Protein AF-A0A7D9IGY3-F1 (afdb_monomer_lite)

Structure (mmCIF, N/CA/C/O backbone):
data_AF-A0A7D9IGY3-F1
#
_entry.id   AF-A0A7D9IGY3-F1
#
loop_
_atom_site.group_PDB
_atom_site.id
_atom_site.type_symbol
_atom_site.label_atom_id
_atom_site.label_alt_id
_atom_site.label_comp_id
_atom_site.label_asym_id
_atom_site.label_entity_id
_atom_site.label_seq_id
_atom_site.pdbx_PDB_ins_code
_atom_site.Cartn_x
_atom_site.Cartn_y
_atom_site.Cartn_z
_atom_site.occupancy
_atom_site.B_iso_or_equiv
_atom_site.auth_seq_id
_atom_site.auth_comp_id
_atom_site.auth_asym_id
_atom_site.auth_atom_id
_atom_site.pdbx_PDB_model_num
ATOM 1 N N . MET A 1 1 ? 60.054 -8.858 -33.052 1.00 35.34 1 MET A N 1
ATOM 2 C CA . MET A 1 1 ? 58.708 -8.396 -33.448 1.00 35.34 1 MET A CA 1
ATOM 3 C C . MET A 1 1 ? 57.846 -9.621 -33.698 1.00 35.34 1 MET A C 1
ATOM 5 O O . MET A 1 1 ? 57.841 -10.139 -34.804 1.00 35.34 1 MET A O 1
ATOM 9 N N . ALA A 1 2 ? 57.212 -10.156 -32.654 1.00 35.28 2 ALA A N 1
ATOM 10 C CA . ALA A 1 2 ? 56.208 -11.199 -32.829 1.00 35.28 2 ALA A CA 1
ATOM 11 C C . ALA A 1 2 ? 54.921 -10.493 -33.264 1.00 35.28 2 ALA A C 1
ATOM 13 O O . ALA A 1 2 ? 54.341 -9.744 -32.480 1.00 35.28 2 ALA A O 1
ATOM 14 N N . SER A 1 3 ? 54.530 -10.643 -34.530 1.00 40.38 3 SER A N 1
ATOM 15 C CA . SER A 1 3 ? 53.222 -10.189 -34.991 1.00 40.38 3 SER A CA 1
ATOM 16 C C . SER A 1 3 ? 52.173 -11.010 -34.248 1.00 40.38 3 SER A C 1
ATOM 18 O O . SER A 1 3 ? 51.988 -12.190 -34.546 1.00 40.38 3 SER A O 1
ATOM 20 N N . GLY A 1 4 ? 51.536 -10.412 -33.243 1.00 40.91 4 GLY A N 1
ATOM 21 C CA . GLY A 1 4 ? 50.385 -10.997 -32.570 1.00 40.91 4 GLY A CA 1
ATOM 22 C C . GLY A 1 4 ? 49.247 -11.128 -33.572 1.00 40.91 4 GLY A C 1
ATOM 23 O O . GLY A 1 4 ? 48.485 -10.190 -33.784 1.00 40.91 4 GLY A O 1
ATOM 24 N N . SER A 1 5 ? 49.170 -12.275 -34.237 1.00 48.47 5 SER A N 1
ATOM 25 C CA . SER A 1 5 ? 48.021 -12.679 -35.032 1.00 48.47 5 SER A CA 1
ATOM 26 C C . SER A 1 5 ? 46.826 -12.775 -34.091 1.00 48.47 5 SER A C 1
ATOM 28 O O . SER A 1 5 ? 46.765 -13.672 -33.251 1.00 48.47 5 SER A O 1
ATOM 30 N N . ILE A 1 6 ? 45.909 -11.812 -34.201 1.00 48.91 6 ILE A N 1
ATOM 31 C CA . ILE A 1 6 ? 44.604 -11.844 -33.539 1.00 48.91 6 ILE A CA 1
ATOM 32 C C . ILE A 1 6 ? 43.964 -13.191 -33.899 1.00 48.91 6 ILE A C 1
ATOM 34 O O . ILE A 1 6 ? 43.683 -13.436 -35.071 1.00 48.91 6 ILE A O 1
ATOM 38 N N . GLN A 1 7 ? 43.778 -14.078 -32.916 1.00 50.56 7 GLN A N 1
ATOM 39 C CA . GLN A 1 7 ? 43.047 -15.331 -33.109 1.00 50.56 7 GLN A CA 1
ATOM 40 C C . GLN A 1 7 ? 41.574 -14.990 -33.358 1.00 50.56 7 GLN A C 1
ATOM 42 O O . GLN A 1 7 ? 40.802 -14.787 -32.423 1.00 50.56 7 GLN A O 1
ATOM 47 N N . TRP A 1 8 ? 41.187 -14.881 -34.627 1.00 58.38 8 TRP A N 1
ATOM 48 C CA . TRP A 1 8 ? 39.788 -14.742 -35.015 1.00 58.38 8 TRP A CA 1
ATOM 49 C C . TRP A 1 8 ? 39.094 -16.096 -34.874 1.00 58.38 8 TRP A C 1
ATOM 51 O O . TRP A 1 8 ? 39.519 -17.092 -35.459 1.00 58.38 8 TRP A O 1
ATOM 61 N N . ALA A 1 9 ? 38.037 -16.142 -34.065 1.00 68.12 9 ALA A N 1
ATOM 62 C CA . ALA A 1 9 ? 37.278 -17.364 -33.844 1.00 68.12 9 ALA A CA 1
ATOM 63 C C . ALA A 1 9 ? 36.414 -17.694 -35.077 1.00 68.12 9 ALA A C 1
ATOM 65 O O . ALA A 1 9 ? 35.831 -16.781 -35.669 1.00 68.12 9 ALA A O 1
ATOM 66 N N . PRO A 1 10 ? 36.289 -18.977 -35.464 1.00 74.31 10 PRO A N 1
ATOM 67 C CA . PRO A 1 10 ? 35.346 -19.375 -36.500 1.00 74.31 10 PRO A CA 1
ATOM 68 C C . PRO A 1 10 ? 33.904 -19.022 -36.087 1.00 74.31 10 PRO A C 1
ATOM 70 O O . PRO A 1 10 ? 33.601 -18.970 -34.886 1.00 74.31 10 PRO A O 1
ATOM 73 N N . PRO A 1 11 ? 32.989 -18.811 -37.053 1.00 81.06 11 PRO A N 1
ATOM 74 C CA . PRO A 1 11 ? 31.586 -18.567 -36.755 1.00 81.06 11 PRO A CA 1
ATOM 75 C C . PRO A 1 11 ? 30.994 -19.652 -35.856 1.00 81.06 11 PRO A C 1
ATOM 77 O O . PRO A 1 11 ? 31.288 -20.838 -36.012 1.00 81.06 11 PRO A O 1
ATOM 80 N N . LYS A 1 12 ? 30.133 -19.244 -34.916 1.00 84.44 12 LYS A N 1
ATOM 81 C CA . LYS A 1 12 ? 29.371 -20.199 -34.104 1.00 84.44 12 LYS A CA 1
ATOM 82 C C . LYS A 1 12 ? 28.497 -21.059 -35.032 1.00 84.44 12 LYS A C 1
ATOM 84 O O . LYS A 1 12 ? 27.890 -20.484 -35.936 1.00 84.44 12 LYS A O 1
ATOM 89 N N . PRO A 1 13 ? 28.395 -22.382 -34.806 1.00 88.62 13 PRO A N 1
ATOM 90 C CA . PRO A 1 13 ? 27.564 -23.261 -35.624 1.00 88.62 13 PRO A CA 1
ATOM 91 C C . PRO A 1 13 ? 26.116 -22.7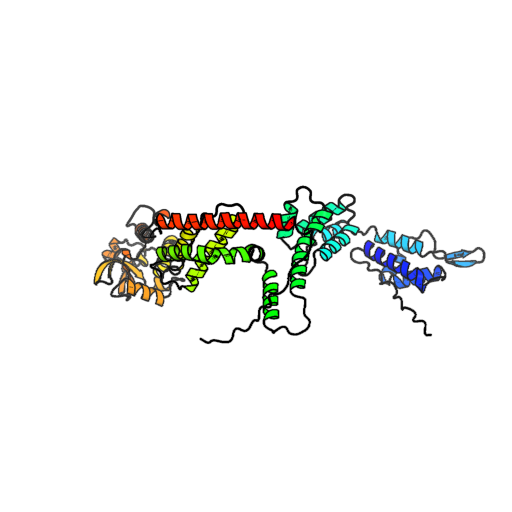77 -35.746 1.00 88.62 13 PRO A C 1
ATOM 93 O O . PRO A 1 13 ? 25.564 -22.186 -34.814 1.00 88.62 13 PRO A O 1
ATOM 96 N N . LEU A 1 14 ? 25.479 -23.058 -36.885 1.00 86.62 14 LEU A N 1
ATOM 97 C CA . LEU A 1 14 ? 24.093 -22.676 -37.125 1.00 86.62 14 LEU A CA 1
ATOM 98 C C . LEU A 1 14 ? 23.149 -23.480 -36.223 1.00 86.62 14 LEU A C 1
ATOM 100 O O . LEU A 1 14 ? 23.046 -24.704 -36.320 1.00 86.62 14 LEU A O 1
ATOM 104 N N . HIS A 1 15 ? 22.392 -22.770 -35.392 1.00 84.00 15 HIS A N 1
ATOM 105 C CA . HIS A 1 15 ? 21.318 -23.357 -34.601 1.00 84.00 15 HIS A CA 1
ATOM 106 C C . HIS A 1 15 ? 20.025 -23.443 -35.426 1.00 84.00 15 HIS A C 1
ATOM 108 O O . HIS A 1 15 ? 19.453 -22.426 -35.817 1.00 84.00 15 HIS A O 1
ATOM 114 N N . LEU A 1 16 ? 19.541 -24.668 -35.658 1.00 80.56 16 LEU A N 1
ATOM 115 C CA . LEU A 1 16 ? 18.314 -24.958 -36.421 1.00 80.56 16 LEU A CA 1
ATOM 116 C C . LEU A 1 16 ? 17.029 -24.958 -35.566 1.00 80.56 16 LEU A C 1
ATOM 118 O O . LEU A 1 16 ? 15.980 -25.404 -36.027 1.00 80.56 16 LEU A O 1
ATOM 122 N N . GLU A 1 17 ? 17.102 -24.466 -34.331 1.00 73.75 17 GLU A N 1
ATOM 123 C CA . GLU A 1 17 ? 15.986 -24.386 -33.382 1.00 73.75 17 GLU A CA 1
ATOM 124 C C . GLU A 1 17 ? 15.589 -22.918 -33.144 1.00 73.75 17 GLU A C 1
ATOM 126 O O . GLU A 1 17 ? 16.434 -22.019 -33.167 1.00 73.75 17 GLU A O 1
ATOM 131 N N . GLY A 1 18 ? 14.298 -22.656 -32.919 1.00 70.19 18 GLY A N 1
ATOM 132 C CA . GLY A 1 18 ? 13.773 -21.298 -32.737 1.00 70.19 18 GLY A CA 1
ATOM 133 C C . GLY A 1 18 ? 13.648 -20.516 -34.052 1.00 70.19 18 GLY A C 1
ATOM 134 O O . GLY A 1 18 ? 13.143 -21.039 -35.045 1.00 70.19 18 GLY A O 1
ATOM 135 N N . ASN A 1 19 ? 14.076 -19.247 -34.066 1.00 72.69 19 ASN A N 1
ATOM 136 C CA . ASN A 1 19 ? 14.045 -18.411 -35.271 1.00 72.69 19 ASN A CA 1
ATOM 137 C C . ASN A 1 19 ? 15.236 -18.750 -36.183 1.00 72.69 19 ASN A C 1
ATOM 139 O O . ASN A 1 19 ? 16.272 -18.084 -36.171 1.00 72.69 19 ASN A O 1
ATOM 143 N N . VAL A 1 20 ? 15.073 -19.814 -36.972 1.00 80.94 20 VAL A N 1
ATOM 144 C CA . VAL A 1 20 ? 16.110 -20.345 -37.874 1.00 80.94 20 VAL A CA 1
ATOM 145 C C . VAL A 1 20 ? 16.582 -19.294 -38.885 1.00 80.94 20 VAL A C 1
ATOM 147 O O . VAL A 1 20 ? 17.768 -19.239 -39.200 1.00 80.94 20 VAL A O 1
ATOM 150 N N . SER A 1 21 ? 15.682 -18.421 -39.347 1.00 80.31 21 SER A N 1
ATOM 151 C CA . SER A 1 21 ? 16.017 -17.327 -40.266 1.00 80.31 21 SER A CA 1
ATOM 152 C C . SER A 1 21 ? 16.992 -16.326 -39.642 1.00 80.31 21 SER A C 1
ATOM 154 O O . SER A 1 21 ? 17.962 -15.927 -40.281 1.00 80.31 21 SER A O 1
ATOM 156 N N . GLU A 1 22 ? 16.757 -15.930 -38.392 1.00 77.62 22 GLU A N 1
ATOM 157 C CA . GLU A 1 22 ? 17.610 -14.976 -37.679 1.00 77.62 22 GLU A CA 1
ATOM 158 C C . GLU A 1 22 ? 18.943 -15.601 -37.251 1.00 77.62 22 GLU A C 1
ATOM 160 O O . GLU A 1 22 ? 19.997 -14.972 -37.360 1.00 77.62 22 GLU A O 1
ATOM 165 N N . ASN A 1 23 ? 18.920 -16.866 -36.825 1.00 84.94 23 ASN A N 1
ATOM 166 C CA . ASN A 1 23 ? 20.141 -17.617 -36.532 1.00 84.94 23 ASN A CA 1
ATOM 167 C C . ASN A 1 23 ? 21.032 -17.716 -37.777 1.00 84.94 23 ASN A C 1
ATOM 169 O O . ASN A 1 23 ? 22.248 -17.545 -37.680 1.00 84.94 23 ASN A O 1
ATOM 173 N N . PHE A 1 24 ? 20.426 -17.940 -38.948 1.00 88.00 24 PHE A N 1
ATOM 174 C CA . PHE A 1 24 ? 21.149 -17.951 -40.213 1.00 88.00 24 PHE A CA 1
ATOM 175 C C . PHE A 1 24 ? 21.678 -16.568 -40.597 1.00 88.00 24 PHE A C 1
ATOM 177 O O . PHE A 1 24 ? 22.830 -16.475 -41.005 1.00 88.00 24 PHE A O 1
ATOM 184 N N . ARG A 1 25 ? 20.907 -15.490 -40.393 1.00 85.19 25 ARG A N 1
ATOM 185 C CA . ARG A 1 25 ? 21.376 -14.113 -40.628 1.00 85.19 25 ARG A CA 1
ATOM 186 C C . ARG A 1 25 ? 22.629 -13.789 -39.811 1.00 85.19 25 ARG A C 1
ATOM 188 O O . ARG A 1 25 ? 23.625 -13.342 -40.371 1.00 85.19 25 ARG A O 1
ATOM 195 N N . LYS A 1 26 ? 22.616 -14.081 -38.506 1.00 85.75 26 LYS A N 1
ATOM 196 C CA . LYS A 1 26 ? 23.775 -13.867 -37.616 1.00 85.75 26 LYS A CA 1
ATOM 197 C C . LYS A 1 26 ? 24.988 -14.695 -38.040 1.00 85.75 26 LYS A C 1
ATOM 199 O O . LYS A 1 26 ? 26.120 -14.215 -37.985 1.00 85.75 26 LYS A O 1
ATOM 204 N N . PHE A 1 27 ? 24.758 -15.937 -38.470 1.00 90.06 27 PHE A N 1
ATOM 205 C CA . PHE A 1 27 ? 25.810 -16.783 -39.029 1.00 90.06 27 PHE A CA 1
ATOM 206 C C . PHE A 1 27 ? 26.374 -16.199 -40.332 1.00 90.06 27 PHE A C 1
ATOM 208 O O . PHE A 1 27 ? 27.589 -16.125 -40.475 1.00 90.06 27 PHE A O 1
ATOM 215 N N . GLU A 1 28 ? 25.522 -15.753 -41.258 1.00 88.62 28 GLU A N 1
ATOM 216 C CA . GLU A 1 28 ? 25.912 -15.155 -42.541 1.00 88.62 28 GLU A CA 1
ATOM 217 C C . GLU A 1 28 ? 26.723 -13.863 -42.351 1.00 88.62 28 GLU A C 1
ATOM 219 O O . GLU A 1 28 ? 27.744 -13.673 -43.020 1.00 88.62 28 GLU A O 1
ATOM 224 N N . GLU A 1 29 ? 26.319 -13.002 -41.411 1.00 86.94 29 GLU A N 1
ATOM 225 C CA . GLU A 1 29 ? 27.045 -11.783 -41.031 1.00 86.94 29 GLU A CA 1
ATOM 226 C C . GLU A 1 29 ? 28.447 -12.120 -40.502 1.00 86.94 29 GLU A C 1
ATOM 228 O O . GLU A 1 29 ? 29.447 -11.598 -41.003 1.00 86.94 29 GLU A O 1
ATOM 233 N N . HIS A 1 30 ? 28.545 -13.053 -39.551 1.00 86.25 30 HIS A N 1
ATOM 234 C CA . H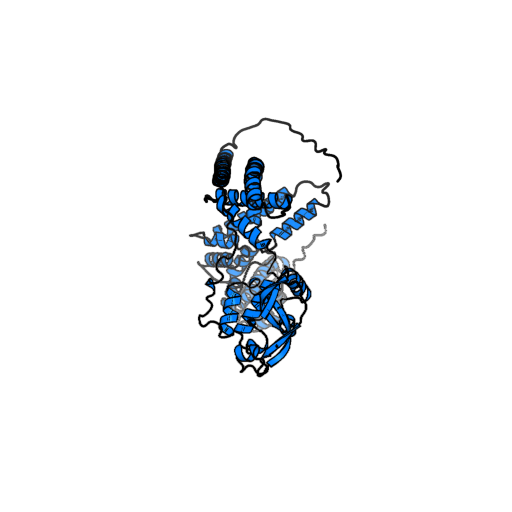IS A 1 30 ? 29.829 -13.468 -38.985 1.00 86.25 30 HIS A CA 1
ATOM 235 C C . HIS A 1 30 ? 30.702 -14.196 -40.017 1.00 86.25 30 HIS A C 1
ATOM 237 O O . HIS A 1 30 ? 31.896 -13.923 -40.120 1.00 86.25 30 HIS A O 1
ATOM 243 N N . TRP A 1 31 ? 30.118 -15.066 -40.842 1.00 88.38 31 TRP A N 1
ATOM 244 C CA . TRP A 1 31 ? 30.826 -15.711 -41.942 1.00 88.38 31 TRP A CA 1
ATOM 245 C C . TRP A 1 31 ? 31.381 -14.679 -42.925 1.00 88.38 31 TRP A C 1
ATOM 247 O O . TRP A 1 31 ? 32.523 -14.797 -43.343 1.00 88.38 31 TRP A O 1
ATOM 257 N N . THR A 1 32 ? 30.621 -13.641 -43.273 1.00 86.94 32 THR A N 1
ATOM 258 C CA . THR A 1 32 ? 31.083 -12.600 -44.207 1.00 86.94 32 THR A CA 1
ATOM 259 C C . THR A 1 32 ? 32.263 -11.799 -43.644 1.00 86.94 32 THR A C 1
ATOM 261 O O . THR A 1 32 ? 33.095 -11.306 -44.408 1.00 86.94 32 THR A O 1
ATOM 264 N N . LEU A 1 33 ? 32.374 -11.684 -42.317 1.00 85.44 33 LEU A N 1
ATOM 265 C CA . LEU A 1 33 ? 33.557 -11.134 -41.650 1.00 85.44 33 LEU A CA 1
ATOM 266 C C . LEU A 1 33 ? 34.722 -12.133 -41.654 1.00 85.44 33 LEU A C 1
ATOM 268 O O . LEU A 1 33 ? 35.832 -11.762 -42.028 1.00 85.44 33 LEU A O 1
ATOM 272 N N . PHE A 1 34 ? 34.459 -13.396 -41.313 1.00 83.69 34 PHE A N 1
ATOM 273 C CA . PHE A 1 34 ? 35.451 -14.474 -41.307 1.00 83.69 34 PHE A CA 1
ATOM 274 C C . PHE A 1 34 ? 36.044 -14.732 -42.701 1.00 83.69 34 PHE A C 1
ATOM 276 O O . PHE A 1 34 ? 37.244 -14.930 -42.846 1.00 83.69 34 PHE A O 1
ATOM 283 N N . GLU A 1 35 ? 35.227 -14.647 -43.750 1.00 83.81 35 GLU A N 1
ATOM 284 C CA . GLU A 1 35 ? 35.625 -14.817 -45.148 1.00 83.81 35 GLU A CA 1
ATOM 285 C C . GLU A 1 35 ? 36.659 -13.767 -45.588 1.00 83.81 35 GLU A C 1
ATOM 287 O O . GLU A 1 35 ? 37.529 -14.041 -46.416 1.00 83.81 35 GLU A O 1
ATOM 292 N N . LYS A 1 36 ? 36.599 -12.566 -44.998 1.00 81.38 36 LYS A N 1
ATOM 293 C CA . LYS A 1 36 ? 37.539 -11.468 -45.264 1.00 81.38 36 LYS A CA 1
ATOM 294 C C . LYS A 1 36 ? 38.872 -11.622 -44.530 1.00 81.38 36 LYS A C 1
ATOM 296 O O . LYS A 1 36 ? 39.800 -10.880 -44.857 1.00 81.38 36 LYS A O 1
ATOM 301 N N . THR A 1 37 ? 38.979 -12.534 -43.562 1.00 77.94 37 THR A N 1
ATOM 302 C CA . THR A 1 37 ? 40.187 -12.736 -42.754 1.00 77.94 37 THR A CA 1
ATOM 303 C C . THR A 1 37 ? 40.918 -14.017 -43.150 1.00 77.94 37 THR A C 1
ATOM 305 O O . THR A 1 37 ? 41.965 -13.935 -43.787 1.00 77.94 37 THR A O 1
ATOM 308 N N . GLU A 1 38 ? 40.364 -15.185 -42.827 1.00 72.44 38 GLU A N 1
ATOM 309 C CA . GLU A 1 38 ? 41.091 -16.463 -42.843 1.00 72.44 38 GLU A CA 1
ATOM 310 C C . GLU A 1 38 ? 41.140 -17.140 -44.229 1.00 72.44 38 GLU A C 1
ATOM 312 O O . GLU A 1 38 ? 42.226 -17.495 -44.694 1.00 72.44 38 GLU A O 1
ATOM 317 N N . PRO A 1 39 ? 40.029 -17.297 -44.976 1.00 71.75 39 PRO A N 1
ATOM 318 C CA . PRO A 1 39 ? 40.076 -17.837 -46.328 1.00 71.75 39 PRO A CA 1
ATOM 319 C C . PRO A 1 39 ? 40.335 -16.738 -47.379 1.00 71.75 39 PRO A C 1
ATOM 321 O O . PRO A 1 39 ? 40.007 -16.901 -48.560 1.00 71.75 39 PRO A O 1
ATOM 324 N N . LYS A 1 40 ? 40.929 -15.607 -46.976 1.00 71.19 40 LYS A N 1
ATOM 325 C CA . LYS A 1 40 ? 41.241 -14.490 -47.869 1.00 71.19 40 LYS A CA 1
ATOM 326 C C . LYS A 1 40 ? 42.252 -14.937 -48.930 1.00 71.19 40 LYS A C 1
ATOM 328 O O . LYS A 1 40 ? 43.398 -15.238 -48.622 1.00 71.19 40 LYS A O 1
ATOM 333 N N . GLY A 1 41 ? 41.821 -14.958 -50.192 1.00 70.75 41 GLY A N 1
ATOM 334 C CA . GLY A 1 41 ? 42.652 -15.373 -51.330 1.00 70.75 41 GLY A CA 1
ATOM 335 C C . GLY A 1 41 ? 42.691 -16.884 -51.599 1.00 70.75 41 GLY A C 1
ATOM 336 O O . GLY A 1 41 ? 43.412 -17.296 -52.502 1.00 70.75 41 GLY A O 1
ATOM 337 N N . LYS A 1 42 ? 41.918 -17.697 -50.863 1.00 81.81 42 LYS A N 1
ATOM 338 C CA . LYS A 1 42 ? 41.758 -19.137 -51.133 1.00 81.81 42 LYS A CA 1
ATOM 339 C C . LYS A 1 42 ? 40.812 -19.407 -52.305 1.00 81.81 42 LYS A C 1
ATOM 341 O O . LYS A 1 42 ? 40.027 -18.535 -52.691 1.00 81.81 42 LYS A O 1
ATOM 346 N N . SER A 1 43 ? 40.883 -20.618 -52.856 1.00 83.88 43 SER A N 1
ATOM 347 C CA . SER A 1 43 ? 39.973 -21.078 -53.911 1.00 83.88 43 SER A CA 1
ATOM 348 C C . SER A 1 43 ? 38.519 -21.147 -53.415 1.00 83.88 43 SER A C 1
ATOM 350 O O . SER A 1 43 ? 38.258 -21.261 -52.215 1.00 83.88 43 SER A O 1
ATOM 352 N N . GLU A 1 44 ? 37.545 -21.083 -54.329 1.00 81.94 44 GLU A N 1
ATOM 353 C CA . GLU A 1 44 ? 36.126 -21.232 -53.958 1.00 81.94 44 GLU A CA 1
ATOM 354 C C . GLU A 1 44 ? 35.818 -22.615 -53.358 1.00 81.94 44 GLU A C 1
ATOM 356 O O . GLU A 1 44 ? 34.945 -22.720 -52.499 1.00 81.94 44 GLU A O 1
ATOM 361 N N . GLU A 1 45 ? 36.572 -23.650 -53.736 1.00 83.38 45 GLU A N 1
ATOM 362 C CA . GLU A 1 45 ? 36.479 -25.001 -53.167 1.00 83.38 45 GLU A CA 1
ATOM 363 C C . GLU A 1 45 ? 36.833 -25.017 -51.677 1.00 83.38 45 GLU A C 1
ATOM 365 O O . GLU A 1 45 ? 36.077 -25.518 -50.836 1.00 83.38 45 GLU A O 1
ATOM 370 N N . GLU A 1 46 ? 37.958 -24.394 -51.326 1.00 82.56 46 GLU A N 1
ATOM 371 C CA . GLU A 1 46 ? 38.390 -24.271 -49.938 1.00 82.56 46 GLU A CA 1
ATOM 372 C C . GLU A 1 46 ? 37.401 -23.424 -49.138 1.00 82.56 46 GLU A C 1
ATOM 374 O O . GLU A 1 46 ? 37.011 -23.816 -48.039 1.00 82.56 46 GLU A O 1
ATOM 379 N N . LYS A 1 47 ? 36.932 -22.294 -49.684 1.00 84.62 47 LYS A N 1
ATOM 380 C CA . LYS A 1 47 ? 35.936 -21.439 -49.014 1.00 84.62 47 LYS A CA 1
ATOM 381 C C . LYS A 1 47 ? 34.627 -22.174 -48.738 1.00 84.62 47 LYS A C 1
ATOM 383 O O . LYS A 1 47 ? 34.114 -22.083 -47.624 1.00 84.62 47 LYS A O 1
ATOM 388 N N . CYS A 1 48 ? 34.116 -22.936 -49.704 1.00 85.12 48 CYS A N 1
ATOM 389 C CA . CYS A 1 48 ? 32.920 -23.755 -49.514 1.00 85.12 48 CYS A CA 1
ATOM 390 C C . CYS A 1 48 ? 33.140 -24.835 -48.446 1.00 85.12 48 CYS A C 1
ATOM 392 O O . CYS A 1 48 ? 32.267 -25.065 -47.608 1.00 85.12 48 CYS A O 1
ATOM 394 N N . SER A 1 49 ? 34.324 -25.450 -48.425 1.00 84.62 49 SER A N 1
ATOM 395 C CA . SER A 1 49 ? 34.699 -26.432 -47.403 1.00 84.62 49 SER A CA 1
ATOM 396 C C . SER A 1 49 ? 34.739 -25.806 -46.006 1.00 84.62 49 SER A C 1
ATOM 398 O O . SER A 1 49 ? 34.141 -26.341 -45.071 1.00 84.62 49 SER A O 1
ATOM 400 N N . TYR A 1 50 ? 35.358 -24.629 -45.861 1.00 85.88 50 TYR A N 1
ATOM 401 C CA . TYR A 1 50 ? 35.344 -23.861 -44.613 1.00 85.88 50 TYR A CA 1
ATOM 402 C C . TYR A 1 50 ? 33.917 -23.487 -44.192 1.00 85.88 50 TYR A C 1
ATOM 404 O O . TYR A 1 50 ? 33.573 -23.643 -43.023 1.00 85.88 50 TYR A O 1
ATOM 412 N N . PHE A 1 51 ? 33.062 -23.069 -45.129 1.00 87.62 51 PHE A N 1
ATOM 413 C CA . PHE A 1 51 ? 31.665 -22.730 -44.846 1.00 87.62 51 PHE A CA 1
ATOM 414 C C . PHE A 1 51 ? 30.906 -23.926 -44.260 1.00 87.62 51 PHE A C 1
ATOM 416 O O . PHE A 1 51 ? 30.271 -23.810 -43.212 1.00 87.62 51 PHE A O 1
ATOM 423 N N . LEU A 1 52 ? 31.017 -25.100 -44.891 1.00 86.56 52 LEU A N 1
ATOM 424 C CA . LEU A 1 52 ? 30.357 -26.331 -44.441 1.00 86.56 52 LEU A CA 1
ATOM 425 C C . LEU A 1 52 ? 30.946 -26.886 -43.134 1.00 86.56 52 LEU A C 1
ATOM 427 O O . LEU A 1 52 ? 30.249 -27.557 -42.367 1.00 86.56 52 LEU A O 1
ATOM 431 N N . LEU A 1 53 ? 32.218 -26.615 -42.843 1.00 86.56 53 LEU A N 1
ATOM 432 C CA . LEU A 1 53 ? 32.813 -26.926 -41.545 1.00 86.56 53 LEU A CA 1
ATOM 433 C C . LEU A 1 53 ? 32.250 -26.017 -40.447 1.00 86.56 53 LEU A C 1
ATOM 435 O O . LEU A 1 53 ? 31.809 -26.522 -39.414 1.00 86.56 53 LEU A O 1
ATOM 439 N N . CYS A 1 54 ? 32.205 -24.705 -40.690 1.00 87.62 54 CYS A N 1
ATOM 440 C CA . CYS A 1 54 ? 31.758 -23.707 -39.719 1.00 87.62 54 CYS A CA 1
ATOM 441 C C . CYS A 1 54 ? 30.246 -23.734 -39.461 1.00 87.62 54 CYS A C 1
ATOM 443 O O . CYS A 1 54 ? 29.822 -23.472 -38.339 1.00 87.62 54 CYS A O 1
ATOM 445 N N . ILE A 1 55 ? 29.420 -24.072 -40.459 1.00 87.06 55 ILE A N 1
ATOM 446 C CA . ILE A 1 55 ? 27.956 -24.092 -40.297 1.00 87.06 55 ILE A CA 1
ATOM 447 C C . ILE A 1 55 ? 27.477 -25.196 -39.339 1.00 87.06 55 ILE A C 1
ATOM 449 O O . ILE A 1 55 ? 26.397 -25.090 -38.760 1.00 87.06 55 ILE A O 1
ATOM 453 N N . GLY A 1 56 ? 28.307 -26.217 -39.105 1.00 89.06 56 GLY A N 1
ATOM 454 C CA . GLY A 1 56 ? 28.062 -27.275 -38.128 1.00 89.06 56 GLY A CA 1
ATOM 455 C C . GLY A 1 56 ? 27.355 -28.509 -38.689 1.00 89.06 56 GLY A C 1
ATOM 456 O O . GLY A 1 56 ? 26.773 -28.507 -39.772 1.00 89.06 56 GLY A O 1
ATOM 457 N N . GLU A 1 57 ? 27.414 -29.600 -37.925 1.00 85.94 57 GLU A N 1
ATOM 458 C CA . GLU A 1 57 ? 26.990 -30.937 -38.357 1.00 85.94 57 GLU A CA 1
ATOM 459 C C . GLU A 1 57 ? 25.508 -31.018 -38.740 1.00 85.94 57 GLU A C 1
ATOM 461 O O . GLU A 1 57 ? 25.193 -31.437 -39.853 1.00 85.94 57 GLU A O 1
ATOM 466 N N . LYS A 1 58 ? 24.609 -30.525 -37.879 1.00 85.44 58 LYS A N 1
ATOM 467 C CA . LYS A 1 58 ? 23.160 -30.521 -38.146 1.00 85.44 58 LYS A CA 1
ATOM 468 C C . LYS A 1 58 ? 22.809 -29.767 -39.439 1.00 85.44 58 LYS A C 1
ATOM 470 O O . LYS A 1 58 ? 21.952 -30.191 -40.207 1.00 85.44 58 LYS A O 1
ATOM 475 N N . ALA A 1 59 ? 23.486 -28.653 -39.716 1.00 86.38 59 ALA A N 1
ATOM 476 C CA . ALA A 1 59 ? 23.259 -27.875 -40.932 1.00 86.38 59 ALA A CA 1
ATOM 477 C C . ALA A 1 59 ? 23.884 -28.524 -42.181 1.00 86.38 59 ALA A C 1
ATOM 479 O O . ALA A 1 59 ? 23.354 -28.365 -43.279 1.00 86.38 59 ALA A O 1
ATOM 480 N N . ARG A 1 60 ? 24.950 -29.324 -42.038 1.00 88.88 60 ARG A N 1
ATOM 481 C CA . ARG A 1 60 ? 25.463 -30.162 -43.136 1.00 88.88 60 ARG A CA 1
ATOM 482 C C . ARG A 1 60 ? 24.497 -31.275 -43.533 1.00 88.88 60 ARG A C 1
ATOM 484 O O . ARG A 1 60 ? 24.479 -31.662 -44.697 1.00 88.88 60 ARG A O 1
ATOM 491 N N . GLU A 1 61 ? 23.693 -31.795 -42.611 1.00 86.19 61 GLU A N 1
ATOM 492 C CA . GLU A 1 61 ? 22.622 -32.733 -42.973 1.00 86.19 61 GLU A CA 1
ATOM 493 C C . GLU A 1 61 ? 21.557 -32.046 -43.828 1.00 86.19 61 GLU A C 1
ATOM 495 O O . GLU A 1 61 ? 21.152 -32.593 -44.851 1.00 86.19 61 GLU A O 1
ATOM 500 N N . VAL A 1 62 ? 21.188 -30.811 -43.474 1.00 85.44 62 VAL A N 1
ATOM 501 C CA . VAL A 1 62 ? 20.300 -29.971 -44.291 1.00 85.44 62 VAL A CA 1
ATOM 502 C C . VAL A 1 62 ? 20.911 -29.687 -45.659 1.00 85.44 62 VAL A C 1
ATOM 504 O O . VAL A 1 62 ? 20.213 -29.800 -46.654 1.00 85.44 62 VAL A O 1
ATOM 507 N N . HIS A 1 63 ? 22.211 -29.392 -45.751 1.00 85.75 63 HIS A N 1
ATOM 508 C CA . HIS A 1 63 ? 22.882 -29.171 -47.038 1.00 85.75 63 HIS A CA 1
ATOM 509 C C . HIS A 1 63 ? 22.631 -30.308 -48.044 1.00 85.75 63 HIS A C 1
ATOM 511 O O . HIS A 1 63 ? 22.443 -30.043 -49.227 1.00 85.75 63 HIS A O 1
ATOM 517 N N . LYS A 1 64 ? 22.572 -31.565 -47.578 1.00 85.44 64 LYS A N 1
ATOM 518 C CA . LYS A 1 64 ? 22.305 -32.738 -48.432 1.00 85.44 64 LYS A CA 1
ATOM 519 C C . LYS A 1 64 ? 20.898 -32.741 -49.038 1.00 85.44 64 LYS A C 1
ATOM 521 O O . LYS A 1 64 ? 20.672 -33.453 -50.010 1.00 85.44 64 LYS A O 1
ATOM 526 N N . THR A 1 65 ? 19.958 -31.993 -48.463 1.00 83.81 65 THR A N 1
ATOM 527 C CA . THR A 1 65 ? 18.569 -31.895 -48.934 1.00 83.81 65 THR A CA 1
ATOM 528 C C . THR A 1 65 ? 18.308 -30.636 -49.762 1.00 83.81 65 THR A C 1
ATOM 530 O O . THR A 1 65 ? 17.236 -30.514 -50.354 1.00 83.81 65 THR A O 1
ATOM 533 N N . LEU A 1 66 ? 19.269 -29.705 -49.831 1.00 84.31 66 LEU A N 1
ATOM 534 C CA . LEU A 1 66 ? 19.135 -28.471 -50.600 1.00 84.31 66 LEU A CA 1
ATOM 535 C C . LEU A 1 66 ? 19.297 -28.737 -52.100 1.00 84.31 66 LEU A C 1
ATOM 537 O O . LEU A 1 66 ? 20.215 -29.428 -52.539 1.00 84.31 66 LEU A O 1
ATOM 541 N N . ALA A 1 67 ? 18.410 -28.138 -52.893 1.00 78.25 67 ALA A N 1
ATOM 542 C CA . ALA A 1 67 ? 18.518 -28.141 -54.343 1.00 78.25 67 ALA A CA 1
ATOM 543 C C . ALA A 1 67 ? 19.432 -26.996 -54.799 1.00 78.25 67 ALA A C 1
ATOM 545 O O . ALA A 1 67 ? 19.202 -25.835 -54.456 1.00 78.25 67 ALA A O 1
ATOM 546 N N . PHE A 1 68 ? 20.447 -27.322 -55.600 1.00 79.50 68 PHE A N 1
ATOM 547 C CA . PHE A 1 68 ? 21.367 -26.355 -56.194 1.00 79.50 68 PHE A CA 1
ATOM 548 C C . PHE A 1 68 ? 21.205 -26.345 -57.714 1.00 79.50 68 PHE A C 1
ATOM 550 O O . PHE A 1 68 ? 21.158 -27.403 -58.340 1.00 79.50 68 PHE A O 1
ATOM 557 N N . SER A 1 69 ? 21.149 -25.153 -58.309 1.00 70.38 69 SER A N 1
ATOM 558 C CA . SER A 1 69 ? 21.066 -24.988 -59.768 1.00 70.38 69 SER A CA 1
ATOM 559 C C . SER A 1 69 ? 22.365 -25.373 -60.481 1.00 70.38 69 SER A C 1
ATOM 561 O O . SER A 1 69 ? 22.345 -25.721 -61.660 1.00 70.38 69 SER A O 1
ATOM 563 N N . THR A 1 70 ? 23.495 -25.315 -59.775 1.00 72.12 70 THR A N 1
ATOM 564 C CA . THR A 1 70 ? 24.823 -25.667 -60.278 1.00 72.12 70 THR A CA 1
ATOM 565 C C . THR A 1 70 ? 25.332 -26.952 -59.607 1.00 72.12 70 THR A C 1
ATOM 567 O O . THR A 1 70 ? 25.226 -27.114 -58.382 1.00 72.12 70 THR A O 1
ATOM 570 N N . PRO A 1 71 ? 25.885 -27.904 -60.386 1.00 70.00 71 PRO A N 1
ATOM 571 C CA . PRO A 1 71 ? 26.539 -29.072 -59.814 1.00 70.00 71 PRO A CA 1
ATOM 572 C C . PRO A 1 71 ? 27.813 -28.643 -59.072 1.00 70.00 71 PRO A C 1
ATOM 574 O O . PRO A 1 71 ? 28.477 -27.683 -59.459 1.00 70.00 71 PRO A O 1
ATOM 577 N N . GLU A 1 72 ? 28.145 -29.361 -57.997 1.00 70.38 72 GLU A N 1
ATOM 578 C CA . GLU A 1 72 ? 29.295 -29.069 -57.121 1.00 70.38 72 GLU A CA 1
ATOM 579 C C . GLU A 1 72 ? 30.608 -28.986 -57.902 1.00 70.38 72 GLU A C 1
ATOM 581 O O . GLU A 1 72 ? 31.417 -28.070 -57.736 1.00 70.38 72 GLU A O 1
ATOM 586 N N . THR A 1 73 ? 30.750 -29.921 -58.831 1.00 73.62 73 THR A N 1
ATOM 587 C CA . THR A 1 73 ? 31.857 -30.025 -59.760 1.00 73.62 73 THR A CA 1
ATOM 588 C C . THR A 1 73 ? 31.326 -30.290 -61.165 1.00 73.62 73 THR A C 1
ATOM 590 O O . THR A 1 73 ? 30.231 -30.822 -61.356 1.00 73.62 73 THR A O 1
ATOM 593 N N . SER A 1 74 ? 32.098 -29.912 -62.177 1.00 70.56 74 SER A N 1
ATOM 594 C CA . SER A 1 74 ? 31.849 -30.312 -63.562 1.00 70.56 74 SER A CA 1
ATOM 595 C C . SER A 1 74 ? 33.129 -30.826 -64.191 1.00 70.56 74 SER A C 1
ATOM 597 O O . SER A 1 74 ? 34.187 -30.238 -63.978 1.00 70.56 74 SER A O 1
ATOM 599 N N . THR A 1 75 ? 33.034 -31.866 -65.009 1.00 66.75 75 THR A N 1
ATOM 600 C CA . THR A 1 75 ? 34.152 -32.333 -65.831 1.00 66.75 75 THR A CA 1
ATOM 601 C C . THR A 1 75 ? 34.358 -31.393 -67.014 1.00 66.75 75 THR A C 1
ATOM 603 O O . THR A 1 75 ? 33.412 -31.114 -67.756 1.00 66.75 75 THR A O 1
ATOM 606 N N . ASN A 1 76 ? 35.578 -30.886 -67.188 1.00 65.31 76 ASN A N 1
ATOM 607 C CA . ASN A 1 76 ? 35.955 -30.157 -68.396 1.00 65.31 76 ASN A CA 1
ATOM 608 C C . ASN A 1 76 ? 36.114 -31.126 -69.590 1.00 65.31 76 ASN A C 1
ATOM 610 O O . ASN A 1 76 ? 36.069 -32.348 -69.436 1.00 65.31 76 ASN A O 1
ATOM 614 N N . THR A 1 77 ? 36.314 -30.586 -70.792 1.00 58.91 77 THR A N 1
ATOM 615 C CA . THR A 1 77 ? 36.484 -31.353 -72.042 1.00 58.91 77 THR A CA 1
ATOM 616 C C . THR A 1 77 ? 37.706 -32.290 -72.034 1.00 58.91 77 THR A C 1
ATOM 618 O O . THR A 1 77 ? 37.820 -33.146 -72.904 1.00 58.91 77 THR A O 1
ATOM 621 N N . GLU A 1 78 ? 38.595 -32.152 -71.046 1.00 62.06 78 GLU A N 1
ATOM 622 C CA . GLU A 1 78 ? 39.826 -32.931 -70.849 1.00 62.06 78 GLU A CA 1
ATOM 623 C C . GLU A 1 78 ? 39.684 -34.007 -69.748 1.00 62.06 78 GLU A C 1
ATOM 625 O O . GLU A 1 78 ? 40.650 -34.691 -69.420 1.00 62.06 78 GLU A O 1
ATOM 630 N N . GLY A 1 79 ? 38.486 -34.181 -69.173 1.00 63.31 79 GLY A N 1
ATOM 631 C CA . GLY A 1 79 ? 38.203 -35.190 -68.145 1.00 63.31 79 GLY A CA 1
ATOM 632 C C . GLY A 1 79 ? 38.599 -34.799 -66.716 1.00 63.31 79 GLY A C 1
ATOM 633 O O . GLY A 1 79 ? 38.459 -35.615 -65.808 1.00 63.31 79 GLY A O 1
ATOM 634 N N . ALA A 1 80 ? 39.054 -33.564 -66.485 1.00 62.91 80 ALA A N 1
ATOM 635 C CA . ALA A 1 80 ? 39.382 -33.053 -65.158 1.00 62.91 80 ALA A CA 1
ATOM 636 C C . ALA A 1 80 ? 38.146 -32.462 -64.459 1.00 62.91 80 ALA A C 1
ATOM 638 O O . ALA A 1 80 ? 37.390 -31.669 -65.030 1.00 62.91 80 ALA A O 1
ATOM 639 N N . THR A 1 81 ? 37.950 -32.847 -63.200 1.00 70.38 81 THR A N 1
ATOM 640 C CA . THR A 1 81 ? 36.873 -32.361 -62.331 1.00 70.38 81 THR A CA 1
ATOM 641 C C . THR A 1 81 ? 37.206 -30.957 -61.827 1.00 70.38 81 THR A C 1
ATOM 643 O O . THR A 1 81 ? 38.179 -30.774 -61.103 1.00 70.38 81 THR A O 1
ATOM 646 N N . VAL A 1 82 ? 36.398 -29.962 -62.198 1.00 74.94 82 VAL A N 1
ATOM 647 C CA . VAL A 1 82 ? 36.567 -28.558 -61.794 1.00 74.94 82 VAL A CA 1
ATOM 648 C C . VAL A 1 82 ? 35.449 -28.160 -60.835 1.00 74.94 82 VAL A C 1
ATOM 650 O O . VAL A 1 82 ? 34.271 -28.353 -61.148 1.00 74.94 82 VAL A O 1
ATOM 653 N N . TRP A 1 83 ? 35.809 -27.585 -59.688 1.00 77.50 83 TRP A N 1
ATOM 654 C CA . TRP A 1 83 ? 34.867 -27.032 -58.714 1.00 77.50 83 TRP A CA 1
ATOM 655 C C . TRP A 1 83 ? 34.125 -25.814 -59.280 1.00 77.50 83 TRP A C 1
ATOM 657 O O . TRP A 1 83 ? 34.748 -24.905 -59.830 1.00 77.50 83 TRP A O 1
ATOM 667 N N . LYS A 1 84 ? 32.793 -25.789 -59.151 1.00 79.00 84 LYS A N 1
ATOM 668 C CA . LYS A 1 84 ? 31.954 -24.692 -59.671 1.00 79.00 84 LYS A CA 1
ATOM 669 C C . LYS A 1 84 ? 31.088 -23.998 -58.631 1.00 79.00 84 LYS A C 1
ATOM 671 O O . LYS A 1 84 ? 30.666 -22.872 -58.881 1.00 79.00 84 LYS A O 1
ATOM 676 N N . ARG A 1 85 ? 30.822 -24.638 -57.492 1.00 83.81 85 ARG A N 1
ATOM 677 C CA . ARG A 1 85 ? 29.945 -24.070 -56.466 1.00 83.81 85 ARG A CA 1
ATOM 678 C C . ARG A 1 85 ? 30.604 -22.881 -55.783 1.00 83.81 85 ARG A C 1
ATOM 680 O O . ARG A 1 85 ? 31.769 -22.927 -55.410 1.00 83.81 85 ARG A O 1
ATOM 687 N N . THR A 1 86 ? 29.849 -21.820 -55.570 1.00 85.62 86 THR A N 1
ATOM 688 C CA . THR A 1 86 ? 30.362 -20.655 -54.844 1.00 85.62 86 THR A CA 1
ATOM 689 C C . THR A 1 86 ? 29.803 -20.592 -53.435 1.00 85.62 86 THR A C 1
ATOM 691 O O . THR A 1 86 ? 28.707 -21.080 -53.136 1.00 85.62 86 THR A O 1
ATOM 694 N N . THR A 1 87 ? 30.525 -19.894 -52.563 1.00 83.94 87 THR A N 1
ATOM 695 C CA . THR A 1 87 ? 30.035 -19.612 -51.207 1.00 83.94 87 THR A CA 1
ATOM 696 C C . THR A 1 87 ? 28.732 -18.796 -51.246 1.00 83.94 87 THR A C 1
ATOM 698 O O . THR A 1 87 ? 27.872 -18.936 -50.378 1.00 83.94 87 THR A O 1
ATOM 701 N N . GLN A 1 88 ? 28.531 -17.984 -52.290 1.00 85.31 88 GLN A N 1
ATOM 702 C CA . GLN A 1 88 ? 27.315 -17.195 -52.487 1.00 85.31 88 GLN A CA 1
ATOM 703 C C . GLN A 1 88 ? 26.081 -18.059 -52.790 1.00 85.31 88 GLN A C 1
ATOM 705 O O . GLN A 1 88 ? 24.984 -17.768 -52.307 1.00 85.31 88 GLN A O 1
ATOM 710 N N . GLU A 1 89 ? 26.241 -19.139 -53.553 1.00 85.81 89 GLU A N 1
ATOM 711 C CA . GLU A 1 89 ? 25.157 -20.091 -53.815 1.00 85.81 89 GLU A CA 1
ATOM 712 C C . GLU A 1 89 ? 24.779 -20.864 -52.551 1.00 85.81 89 GLU A C 1
ATOM 714 O O . GLU A 1 89 ? 23.591 -21.027 -52.273 1.00 85.81 89 GLU A O 1
ATOM 719 N N . LEU A 1 90 ? 25.768 -21.260 -51.737 1.00 86.44 90 LEU A N 1
ATOM 720 C CA . LEU A 1 90 ? 25.522 -21.859 -50.423 1.00 86.44 90 LEU A CA 1
ATOM 721 C C . LEU A 1 90 ? 24.723 -20.908 -49.523 1.00 86.44 90 LEU A C 1
ATOM 723 O O . LEU A 1 90 ? 23.679 -21.300 -48.999 1.00 86.44 90 LEU A O 1
ATOM 727 N N . LYS A 1 91 ? 25.156 -19.644 -49.402 1.00 88.62 91 LYS A N 1
ATOM 728 C CA . LYS A 1 91 ? 24.429 -18.611 -48.644 1.00 88.62 91 LYS A CA 1
ATOM 729 C C . LYS A 1 91 ? 22.984 -18.481 -49.125 1.00 88.62 91 LYS A C 1
ATOM 731 O O . LYS A 1 91 ? 22.061 -18.498 -48.317 1.00 88.62 91 LYS A O 1
ATOM 736 N N . THR A 1 92 ? 22.779 -18.423 -50.440 1.00 87.06 92 THR A N 1
ATOM 737 C CA . THR A 1 92 ? 21.451 -18.259 -51.048 1.00 87.06 92 THR A CA 1
ATOM 738 C C . THR A 1 92 ? 20.539 -19.460 -50.784 1.00 87.06 92 THR A C 1
ATOM 740 O O . THR A 1 92 ? 19.386 -19.274 -50.396 1.00 87.06 92 THR A O 1
ATOM 743 N N . ALA A 1 93 ? 21.044 -20.687 -50.933 1.00 85.94 93 ALA A N 1
ATOM 744 C CA . ALA A 1 93 ? 20.270 -21.904 -50.694 1.00 85.94 93 ALA A CA 1
ATOM 745 C C . ALA A 1 93 ? 19.884 -22.058 -49.215 1.00 85.94 93 ALA A C 1
ATOM 747 O O . ALA A 1 93 ? 18.727 -22.337 -48.896 1.00 85.94 93 ALA A O 1
ATOM 748 N N . PHE A 1 94 ? 20.822 -21.803 -48.297 1.00 86.38 94 PHE A N 1
ATOM 749 C CA . PHE A 1 94 ? 20.519 -21.819 -46.868 1.00 86.38 94 PHE A CA 1
ATOM 750 C C . PHE A 1 94 ? 19.566 -20.692 -46.467 1.00 86.38 94 PHE A C 1
ATOM 752 O O . PHE A 1 94 ? 18.652 -20.932 -45.679 1.00 86.38 94 PHE A O 1
ATOM 759 N N . LYS A 1 95 ? 19.694 -19.497 -47.053 1.00 85.44 95 LYS A N 1
ATOM 760 C CA . LYS A 1 95 ? 18.734 -18.405 -46.855 1.00 85.44 95 LYS A CA 1
ATOM 761 C C . LYS A 1 95 ? 17.334 -18.822 -47.298 1.00 85.44 95 LYS A C 1
ATOM 763 O O . LYS A 1 95 ? 16.388 -18.652 -46.537 1.00 85.44 95 LYS A O 1
ATOM 768 N N . ALA A 1 96 ? 17.200 -19.435 -48.474 1.00 83.00 96 ALA A N 1
ATOM 769 C CA . ALA A 1 96 ? 15.924 -19.940 -48.981 1.00 83.00 96 ALA A CA 1
ATOM 770 C C . ALA A 1 96 ? 15.332 -21.065 -48.115 1.00 83.00 96 ALA A C 1
ATOM 772 O O . ALA A 1 96 ? 14.117 -21.146 -47.979 1.00 83.00 96 ALA A O 1
ATOM 773 N N . TYR A 1 97 ? 16.162 -21.903 -47.490 1.00 83.31 97 TYR A N 1
ATOM 774 C CA . TYR A 1 97 ? 15.706 -22.932 -46.551 1.00 83.31 97 TYR A CA 1
ATOM 775 C C . TYR A 1 97 ? 15.268 -22.354 -45.195 1.00 83.31 97 TYR A C 1
ATOM 777 O O . TYR A 1 97 ? 14.289 -22.811 -44.603 1.00 83.31 97 TYR A O 1
ATOM 785 N N . CYS A 1 98 ? 15.980 -21.341 -44.694 1.00 80.31 98 CYS A N 1
ATOM 786 C CA . CYS A 1 98 ? 15.747 -20.774 -43.364 1.00 80.31 98 CYS A CA 1
ATOM 787 C C . CYS A 1 98 ? 14.621 -19.723 -43.344 1.00 80.31 98 CYS A C 1
ATOM 789 O O . CYS A 1 98 ? 13.931 -19.597 -42.332 1.00 80.31 98 CYS A O 1
ATOM 791 N N . ASN A 1 99 ? 14.399 -19.003 -44.449 1.00 71.38 99 ASN A N 1
ATOM 792 C CA . ASN A 1 99 ? 13.435 -17.899 -44.542 1.00 71.38 99 ASN A CA 1
ATOM 793 C C . ASN A 1 99 ? 11.947 -18.326 -44.416 1.00 71.38 99 ASN A C 1
ATOM 795 O O . ASN A 1 99 ? 11.222 -17.693 -43.651 1.00 71.38 99 ASN A O 1
ATOM 799 N N . PRO A 1 100 ? 11.465 -19.432 -45.033 1.00 61.34 100 PRO A N 1
ATOM 800 C CA . PRO A 1 100 ? 10.074 -19.895 -44.898 1.00 61.34 100 PRO A CA 1
ATOM 801 C C . PRO A 1 100 ? 9.676 -20.280 -43.467 1.00 61.34 100 PRO A C 1
ATOM 803 O O . PRO A 1 100 ? 8.495 -20.424 -43.167 1.00 61.34 100 PRO A O 1
ATOM 806 N N . ARG A 1 101 ? 10.658 -20.479 -42.577 1.00 59.16 101 ARG A N 1
ATOM 807 C CA . ARG A 1 101 ? 10.450 -20.821 -41.163 1.00 59.16 101 ARG A CA 1
ATOM 808 C C . ARG A 1 101 ? 10.550 -19.615 -40.232 1.00 59.16 101 ARG A C 1
ATOM 810 O O . ARG A 1 101 ? 10.577 -19.792 -39.014 1.00 59.16 101 ARG A O 1
ATOM 817 N N . LYS A 1 102 ? 10.578 -18.392 -40.771 1.00 62.78 102 LYS A N 1
ATOM 818 C CA . LYS A 1 102 ? 10.374 -17.178 -39.983 1.00 62.78 102 LYS A CA 1
ATOM 819 C C . LYS A 1 102 ? 8.932 -17.172 -39.473 1.00 62.78 102 LYS A C 1
ATOM 821 O O . LYS A 1 102 ? 8.005 -16.753 -40.157 1.00 62.78 102 LYS A O 1
ATOM 826 N N . ASN A 1 103 ? 8.726 -17.697 -38.269 1.00 74.00 103 ASN A N 1
ATOM 827 C CA . ASN A 1 103 ? 7.419 -17.683 -37.630 1.00 74.00 103 ASN A CA 1
ATOM 828 C C . ASN A 1 103 ? 7.126 -16.259 -37.134 1.00 74.00 103 ASN A C 1
ATOM 830 O O . ASN A 1 103 ? 7.412 -15.919 -35.986 1.00 74.00 103 ASN A O 1
ATOM 834 N N . LEU A 1 104 ? 6.577 -15.422 -38.019 1.00 79.75 104 LEU A N 1
ATOM 835 C CA . LEU A 1 104 ? 6.211 -14.038 -37.708 1.00 79.75 104 LEU A CA 1
ATOM 836 C C . LEU A 1 104 ? 5.296 -13.961 -36.485 1.00 79.75 104 LEU A C 1
ATOM 838 O O . LEU A 1 104 ? 5.479 -13.095 -35.635 1.00 79.75 104 LEU A O 1
ATOM 842 N N . THR A 1 105 ? 4.359 -14.900 -36.348 1.00 78.81 105 THR A N 1
ATOM 843 C CA . THR A 1 105 ? 3.468 -14.985 -35.185 1.00 78.81 105 THR A CA 1
ATOM 844 C C . THR A 1 105 ? 4.250 -15.155 -33.885 1.00 78.81 105 THR A C 1
ATOM 846 O O . THR A 1 105 ? 3.935 -14.506 -32.893 1.00 78.81 105 THR A O 1
ATOM 849 N N . PHE A 1 106 ? 5.295 -15.982 -33.883 1.00 79.56 106 PHE A N 1
ATOM 850 C CA . PHE A 1 106 ? 6.142 -16.201 -32.712 1.00 79.56 106 PHE A CA 1
ATOM 851 C C . PHE A 1 106 ? 7.000 -14.979 -32.360 1.00 79.56 106 PHE A C 1
ATOM 853 O O . PHE A 1 106 ? 7.117 -14.632 -31.187 1.00 79.56 106 PHE A O 1
ATOM 860 N N . GLU A 1 107 ? 7.567 -14.291 -33.351 1.00 82.75 107 GLU A N 1
ATOM 861 C CA . GLU A 1 107 ? 8.355 -13.073 -33.111 1.00 82.75 107 GLU A CA 1
ATOM 862 C C . GLU A 1 107 ? 7.470 -11.929 -32.593 1.00 82.75 107 GLU A C 1
ATOM 864 O O . GLU A 1 107 ? 7.800 -11.291 -31.593 1.00 82.75 107 GLU A O 1
ATOM 869 N N . ARG A 1 108 ? 6.278 -11.758 -33.181 1.00 88.94 108 ARG A N 1
ATOM 870 C CA . ARG A 1 108 ? 5.267 -10.809 -32.693 1.00 88.94 108 ARG A CA 1
ATOM 871 C C . ARG A 1 108 ? 4.788 -11.166 -31.288 1.00 88.94 108 ARG A C 1
ATOM 873 O O . ARG A 1 108 ? 4.588 -10.272 -30.471 1.00 88.94 108 ARG A O 1
ATOM 880 N N . HIS A 1 109 ? 4.639 -12.456 -30.982 1.00 85.44 109 HIS A N 1
ATOM 881 C CA . HIS A 1 109 ? 4.315 -12.915 -29.633 1.00 85.44 109 HIS A CA 1
ATOM 882 C C . HIS A 1 109 ? 5.402 -12.513 -28.631 1.00 85.44 109 HIS A C 1
ATOM 884 O O . HIS A 1 109 ? 5.065 -11.883 -27.635 1.00 85.44 109 HIS A O 1
ATOM 890 N N . LYS A 1 110 ? 6.688 -12.774 -28.922 1.00 88.06 110 LYS A N 1
ATOM 891 C CA . LYS A 1 110 ? 7.808 -12.369 -28.051 1.00 88.06 110 LYS A CA 1
ATOM 892 C C . LYS A 1 110 ? 7.793 -10.878 -27.740 1.00 88.06 110 LYS A C 1
ATOM 894 O O . LYS A 1 110 ? 7.960 -10.508 -26.582 1.00 88.06 110 LYS A O 1
ATOM 899 N N . LEU A 1 111 ? 7.599 -10.040 -28.761 1.00 92.75 111 LEU A N 1
ATOM 900 C CA . LEU A 1 111 ? 7.502 -8.595 -28.572 1.00 92.75 111 LEU A CA 1
ATOM 901 C C . LEU A 1 111 ? 6.301 -8.243 -27.690 1.00 92.75 111 LEU A C 1
ATOM 903 O O . LEU A 1 111 ? 6.454 -7.523 -26.710 1.00 92.75 111 LEU A O 1
ATOM 907 N N . ASN A 1 112 ? 5.125 -8.798 -27.984 1.00 91.94 112 ASN A N 1
ATOM 908 C CA . ASN A 1 112 ? 3.896 -8.485 -27.258 1.00 91.94 112 ASN A CA 1
ATOM 909 C C . ASN A 1 112 ? 3.886 -8.982 -25.807 1.00 91.94 112 ASN A C 1
ATOM 911 O O . ASN A 1 112 ? 3.161 -8.412 -24.995 1.00 91.94 112 ASN A O 1
ATOM 915 N N . THR A 1 113 ? 4.679 -9.997 -25.463 1.00 91.25 113 THR A N 1
ATOM 916 C CA . THR A 1 113 ? 4.822 -10.502 -24.089 1.00 91.25 113 THR A CA 1
ATOM 917 C C . THR A 1 113 ? 6.017 -9.918 -23.336 1.00 91.25 113 THR A C 1
ATOM 919 O O . THR A 1 113 ? 6.204 -10.247 -22.166 1.00 91.25 113 THR A O 1
ATOM 922 N N . ARG A 1 114 ? 6.846 -9.078 -23.971 1.00 93.69 114 ARG A N 1
ATOM 923 C CA . ARG A 1 114 ? 8.006 -8.468 -23.312 1.00 93.69 114 ARG A CA 1
ATOM 924 C C . ARG A 1 114 ? 7.555 -7.323 -22.396 1.00 93.69 114 ARG A C 1
ATOM 926 O O . ARG A 1 114 ? 6.934 -6.369 -22.856 1.00 93.69 114 ARG A O 1
ATOM 933 N N . ASN A 1 115 ? 7.890 -7.430 -21.111 1.00 94.19 115 ASN A N 1
ATOM 934 C CA . ASN A 1 115 ? 7.726 -6.395 -20.080 1.00 94.19 115 ASN A CA 1
ATOM 935 C C . ASN A 1 115 ? 9.087 -6.093 -19.457 1.00 94.19 115 ASN A C 1
ATOM 937 O O . ASN A 1 115 ? 9.916 -6.998 -19.443 1.00 94.19 115 ASN A O 1
ATOM 941 N N . GLN A 1 116 ? 9.306 -4.880 -18.948 1.00 91.12 116 GLN A N 1
ATOM 942 C CA . GLN A 1 116 ? 10.566 -4.461 -18.325 1.00 91.12 116 GLN A CA 1
ATOM 943 C C . GLN A 1 116 ? 10.925 -5.351 -17.121 1.00 91.12 116 GLN A C 1
ATOM 945 O O . GLN A 1 116 ? 10.088 -5.563 -16.238 1.00 91.12 116 GLN A O 1
ATOM 950 N N . ASP A 1 117 ? 12.163 -5.850 -17.082 1.00 87.00 117 ASP A N 1
ATOM 951 C CA . ASP A 1 117 ? 12.654 -6.703 -15.991 1.00 87.00 117 ASP A CA 1
ATOM 952 C C . ASP A 1 117 ? 12.981 -5.882 -14.726 1.00 87.00 117 ASP A C 1
ATOM 954 O O . ASP A 1 117 ? 13.051 -4.653 -14.754 1.00 87.00 117 ASP A O 1
ATOM 958 N N . GLU A 1 118 ? 13.167 -6.538 -13.572 1.00 77.56 118 GLU A N 1
ATOM 959 C CA . GLU A 1 118 ? 13.254 -5.823 -12.289 1.00 77.56 118 GLU A CA 1
ATOM 960 C C . GLU A 1 118 ? 14.422 -4.838 -12.183 1.00 77.56 118 GLU A C 1
ATOM 962 O O . GLU A 1 118 ? 14.236 -3.781 -11.575 1.00 77.56 118 GLU A O 1
ATOM 967 N N . ASN A 1 119 ? 15.546 -5.166 -12.823 1.00 81.12 119 ASN A N 1
ATOM 968 C CA . ASN A 1 119 ? 16.808 -4.422 -12.788 1.00 81.12 119 ASN A CA 1
ATOM 969 C C . ASN A 1 119 ? 17.220 -3.898 -14.176 1.00 81.12 119 ASN A C 1
ATOM 971 O O . ASN A 1 119 ? 18.386 -3.587 -14.402 1.00 81.12 119 ASN A O 1
ATOM 975 N N . GLU A 1 120 ? 16.289 -3.863 -15.129 1.00 83.75 120 GLU A N 1
ATOM 976 C CA . GLU A 1 120 ? 16.550 -3.402 -16.492 1.00 83.75 120 GLU A CA 1
ATOM 977 C C . GLU A 1 120 ? 16.291 -1.897 -16.599 1.00 83.75 120 GLU A C 1
ATOM 979 O O . GLU A 1 120 ? 15.207 -1.422 -16.244 1.00 83.75 120 GLU A O 1
ATOM 984 N N . THR A 1 121 ? 17.272 -1.141 -17.100 1.00 83.88 121 THR A N 1
ATOM 985 C CA . THR A 1 121 ? 17.100 0.302 -17.334 1.00 83.88 121 THR A CA 1
ATOM 986 C C . THR A 1 121 ? 16.107 0.553 -18.462 1.00 83.88 121 THR A C 1
ATOM 988 O O . THR A 1 121 ? 15.846 -0.327 -19.291 1.00 83.88 121 THR A O 1
ATOM 991 N N . ILE A 1 122 ? 15.539 1.759 -18.528 1.00 85.12 122 ILE A N 1
ATOM 992 C CA . ILE A 1 122 ? 14.559 2.047 -19.577 1.00 85.12 122 ILE A CA 1
ATOM 993 C C . ILE A 1 122 ? 15.219 1.985 -20.962 1.00 85.12 122 ILE A C 1
ATOM 995 O O . ILE A 1 122 ? 14.651 1.399 -21.883 1.00 85.12 122 ILE A O 1
ATOM 999 N N . ASP A 1 123 ? 16.455 2.466 -21.094 1.00 84.44 123 ASP A N 1
ATOM 1000 C CA . ASP A 1 123 ? 17.227 2.367 -22.337 1.00 84.44 123 ASP A CA 1
ATOM 1001 C C . ASP A 1 123 ? 17.492 0.920 -22.771 1.00 84.44 123 ASP A C 1
ATOM 1003 O O . ASP A 1 123 ? 17.374 0.588 -23.958 1.00 84.44 123 ASP A O 1
ATOM 1007 N N . GLN A 1 124 ? 17.815 0.033 -21.824 1.00 87.75 124 GLN A N 1
ATOM 1008 C CA . GLN A 1 124 ? 17.998 -1.394 -22.102 1.00 87.75 124 GLN A CA 1
ATOM 1009 C C . GLN A 1 124 ? 16.691 -2.025 -22.585 1.00 87.75 124 GLN A C 1
ATOM 1011 O O . GLN A 1 124 ? 16.683 -2.724 -23.602 1.00 87.75 124 GLN A O 1
ATOM 1016 N N . TYR A 1 125 ? 15.581 -1.697 -21.925 1.00 92.75 125 TYR A N 1
ATOM 1017 C CA . TYR A 1 125 ? 14.256 -2.174 -22.295 1.00 92.75 125 TYR A CA 1
ATOM 1018 C C . TYR A 1 125 ? 13.835 -1.695 -23.691 1.00 92.75 125 TYR A C 1
ATOM 1020 O O . TYR A 1 125 ? 13.439 -2.499 -24.538 1.00 92.75 125 TYR A O 1
ATOM 1028 N N . VAL A 1 126 ? 13.989 -0.402 -23.987 1.00 91.12 126 VAL A N 1
ATOM 1029 C CA . VAL A 1 126 ? 13.703 0.173 -25.313 1.00 91.12 126 VAL A CA 1
ATOM 1030 C C . VAL A 1 126 ? 14.586 -0.469 -26.385 1.00 91.12 126 VAL A C 1
ATOM 1032 O O . VAL A 1 126 ? 14.103 -0.806 -27.470 1.00 91.12 126 VAL A O 1
ATOM 1035 N N . THR A 1 127 ? 15.866 -0.702 -26.088 1.00 90.75 127 THR A N 1
ATOM 1036 C CA . THR A 1 127 ? 16.799 -1.381 -26.999 1.00 90.75 127 THR A CA 1
ATOM 1037 C C . THR A 1 127 ? 16.375 -2.826 -27.271 1.00 90.75 127 THR A C 1
ATOM 1039 O O . THR A 1 127 ? 16.394 -3.275 -28.424 1.00 90.75 127 THR A O 1
ATOM 1042 N N . ALA A 1 128 ? 15.929 -3.554 -26.245 1.00 91.56 128 ALA A N 1
ATOM 1043 C CA . ALA A 1 128 ? 15.406 -4.908 -26.387 1.00 91.56 128 ALA A CA 1
ATOM 1044 C C . ALA A 1 128 ? 14.132 -4.936 -27.249 1.00 91.56 128 ALA A C 1
ATOM 1046 O O . ALA A 1 128 ? 14.027 -5.756 -28.165 1.00 91.56 128 ALA A O 1
ATOM 1047 N N . LEU A 1 129 ? 13.201 -4.001 -27.030 1.00 94.50 129 LEU A N 1
ATOM 1048 C CA . LEU A 1 129 ? 11.986 -3.872 -27.839 1.00 94.50 129 LEU A CA 1
ATOM 1049 C C . LEU A 1 129 ? 12.294 -3.554 -29.305 1.00 94.50 129 LEU A C 1
ATOM 1051 O O . LEU A 1 129 ? 11.735 -4.199 -30.190 1.00 94.50 129 LEU A O 1
ATOM 1055 N N . ARG A 1 130 ? 13.225 -2.629 -29.578 1.00 92.44 130 ARG A N 1
ATOM 1056 C CA . ARG A 1 130 ? 13.692 -2.324 -30.945 1.00 92.44 130 ARG A CA 1
ATOM 1057 C C . ARG A 1 130 ? 14.308 -3.549 -31.621 1.00 92.44 130 ARG A C 1
ATOM 1059 O O . ARG A 1 130 ? 14.040 -3.815 -32.790 1.00 92.44 130 ARG A O 1
ATOM 1066 N N . THR A 1 131 ? 15.086 -4.328 -30.873 1.00 88.50 131 THR A N 1
ATOM 1067 C CA . THR A 1 131 ? 15.717 -5.555 -31.380 1.00 88.50 131 THR A CA 1
ATOM 1068 C C . THR A 1 131 ? 14.677 -6.613 -31.754 1.00 88.50 131 THR A C 1
ATOM 1070 O O . THR A 1 131 ? 14.798 -7.250 -32.798 1.00 88.50 131 THR A O 1
ATOM 1073 N N . LEU A 1 132 ? 13.637 -6.787 -30.933 1.00 88.19 132 LEU A N 1
ATOM 1074 C CA . LEU A 1 132 ? 12.538 -7.714 -31.217 1.00 88.19 132 LEU A CA 1
ATOM 1075 C C . LEU A 1 132 ? 11.652 -7.221 -32.372 1.00 88.19 132 LEU A C 1
ATOM 1077 O O . LEU A 1 132 ? 11.225 -8.017 -33.205 1.00 88.19 132 LEU A O 1
ATOM 1081 N N . ALA A 1 133 ? 11.402 -5.914 -32.466 1.00 89.62 133 ALA A N 1
ATOM 1082 C CA . ALA A 1 133 ? 10.590 -5.328 -33.531 1.00 89.62 133 ALA A CA 1
ATOM 1083 C C . ALA A 1 133 ? 11.228 -5.484 -34.921 1.00 89.62 133 ALA A C 1
ATOM 1085 O O . ALA A 1 133 ? 10.508 -5.695 -35.900 1.00 89.62 133 ALA A O 1
ATOM 1086 N N . ALA A 1 134 ? 12.565 -5.478 -35.004 1.00 85.69 134 ALA A N 1
ATOM 1087 C CA . ALA A 1 134 ? 13.308 -5.625 -36.256 1.00 85.69 134 ALA A CA 1
ATOM 1088 C C . ALA A 1 134 ? 12.990 -6.931 -37.012 1.00 85.69 134 ALA A C 1
ATOM 1090 O O . ALA A 1 134 ? 13.062 -6.974 -38.241 1.00 85.69 134 ALA A O 1
ATOM 1091 N N . THR A 1 135 ? 12.603 -8.002 -36.307 1.00 80.12 135 THR A N 1
ATOM 1092 C CA . THR A 1 135 ? 12.244 -9.290 -36.925 1.00 80.12 135 THR A CA 1
ATOM 1093 C C . THR A 1 135 ? 10.741 -9.450 -37.181 1.00 80.12 135 THR A C 1
ATOM 1095 O O . THR A 1 135 ? 10.351 -10.415 -37.838 1.00 80.12 135 THR A O 1
ATOM 1098 N N . CYS A 1 136 ? 9.894 -8.515 -36.735 1.00 83.25 136 CYS A N 1
ATOM 1099 C CA . CYS A 1 136 ? 8.432 -8.664 -36.720 1.00 83.25 136 CYS A CA 1
ATOM 1100 C C . CYS A 1 136 ? 7.690 -8.206 -37.992 1.00 83.25 136 CYS A C 1
ATOM 1102 O O . CYS A 1 136 ? 6.483 -8.452 -38.094 1.00 83.25 136 CYS A O 1
ATOM 1104 N N . GLU A 1 137 ? 8.385 -7.559 -38.938 1.00 85.94 137 GLU A N 1
ATOM 1105 C CA . GLU A 1 137 ? 7.816 -7.057 -40.207 1.00 85.94 137 GLU A CA 1
ATOM 1106 C C . GLU A 1 137 ? 6.538 -6.228 -39.982 1.00 85.94 137 GLU A C 1
ATOM 1108 O O . GLU A 1 137 ? 5.454 -6.568 -40.452 1.00 85.94 137 GLU A O 1
ATOM 1113 N N . PHE A 1 138 ? 6.648 -5.172 -39.170 1.00 83.62 138 PHE A N 1
ATOM 1114 C CA . PHE A 1 138 ? 5.530 -4.272 -38.854 1.00 83.62 138 PHE A CA 1
ATOM 1115 C C . PHE A 1 138 ? 5.362 -3.106 -39.834 1.00 83.62 138 PHE A C 1
ATOM 1117 O O . PHE A 1 138 ? 4.390 -2.363 -39.717 1.00 83.62 138 PHE A O 1
ATOM 1124 N N . GLU A 1 139 ? 6.280 -2.951 -40.791 1.00 88.50 139 GLU A N 1
ATOM 1125 C CA . GLU A 1 139 ? 6.235 -1.895 -41.809 1.00 88.50 139 GLU A CA 1
ATOM 1126 C C . GLU A 1 139 ? 5.998 -0.508 -41.176 1.00 88.50 139 GLU A C 1
ATOM 1128 O O . GLU A 1 139 ? 6.741 -0.103 -40.283 1.00 88.50 139 GLU A O 1
ATOM 1133 N N . SER A 1 140 ? 4.952 0.210 -41.595 1.00 86.50 140 SER A N 1
ATOM 1134 C CA . SER A 1 140 ? 4.594 1.540 -41.089 1.00 86.50 140 SER A CA 1
ATOM 1135 C C . SER A 1 140 ? 4.145 1.560 -39.623 1.00 86.50 140 SER A C 1
ATOM 1137 O O . SER A 1 140 ? 4.172 2.617 -38.998 1.00 86.50 140 SER A O 1
ATOM 1139 N N . LEU A 1 141 ? 3.758 0.415 -39.048 1.00 89.00 141 LEU A N 1
ATOM 1140 C CA . LEU A 1 141 ? 3.337 0.301 -37.646 1.00 89.00 141 LEU A CA 1
ATOM 1141 C C . LEU A 1 141 ? 4.505 0.062 -36.682 1.00 89.00 141 LEU A C 1
ATOM 1143 O O . LEU A 1 141 ? 4.279 -0.010 -35.474 1.00 89.00 141 LEU A O 1
ATOM 1147 N N . HIS A 1 142 ? 5.735 -0.068 -37.192 1.00 91.12 142 HIS A N 1
ATOM 1148 C CA . HIS A 1 142 ? 6.921 -0.404 -36.403 1.00 91.12 142 HIS A CA 1
ATOM 1149 C C . HIS A 1 142 ? 7.065 0.470 -35.148 1.00 91.12 142 HIS A C 1
ATOM 1151 O O . HIS A 1 142 ? 7.116 -0.050 -34.034 1.00 91.12 142 HIS A O 1
ATOM 1157 N N . ASP A 1 143 ? 7.037 1.792 -35.308 1.00 91.56 143 ASP A N 1
ATOM 1158 C CA . ASP A 1 143 ? 7.260 2.713 -34.191 1.00 91.56 143 ASP A CA 1
ATOM 1159 C C . ASP A 1 143 ? 6.055 2.798 -33.248 1.00 91.56 143 ASP A C 1
ATOM 1161 O O . ASP A 1 143 ? 6.223 2.899 -32.031 1.00 91.56 143 ASP A O 1
ATOM 1165 N N . GLY A 1 144 ? 4.838 2.699 -33.794 1.00 91.69 144 GLY A N 1
ATOM 1166 C CA . GLY A 1 144 ? 3.603 2.693 -33.010 1.00 91.69 144 GLY A CA 1
ATOM 1167 C C . GLY A 1 144 ? 3.522 1.488 -32.074 1.00 91.69 144 GLY A C 1
ATOM 1168 O O . GLY A 1 144 ? 3.212 1.643 -30.898 1.00 91.69 144 GLY A O 1
ATOM 1169 N N . LEU A 1 145 ? 3.892 0.299 -32.555 1.00 93.06 145 LEU A N 1
ATOM 1170 C CA . LEU A 1 145 ? 3.850 -0.921 -31.747 1.00 93.06 145 LEU A CA 1
ATOM 1171 C C . LEU A 1 145 ? 4.955 -0.972 -30.690 1.00 93.06 145 LEU A C 1
ATOM 1173 O O . LEU A 1 145 ? 4.719 -1.473 -29.590 1.00 93.06 145 LEU A O 1
ATOM 1177 N N . ILE A 1 146 ? 6.139 -0.418 -30.976 1.00 94.44 146 ILE A N 1
ATOM 1178 C CA . ILE A 1 146 ? 7.176 -0.248 -29.949 1.00 94.44 146 ILE A CA 1
ATOM 1179 C C . ILE A 1 146 ? 6.676 0.713 -28.869 1.00 94.44 146 ILE A C 1
ATOM 1181 O O . ILE A 1 146 ? 6.757 0.381 -27.689 1.00 94.44 146 ILE A O 1
ATOM 1185 N N . ARG A 1 147 ? 6.115 1.868 -29.254 1.00 94.81 147 ARG A N 1
ATOM 1186 C CA . ARG A 1 147 ? 5.528 2.838 -28.318 1.00 94.81 147 ARG A CA 1
ATOM 1187 C C . ARG A 1 147 ? 4.468 2.180 -27.438 1.00 94.81 147 ARG A C 1
ATOM 1189 O O . ARG A 1 147 ? 4.541 2.285 -26.217 1.00 94.81 147 ARG A O 1
ATOM 1196 N N . ASP A 1 148 ? 3.513 1.475 -28.035 1.00 94.25 148 ASP A N 1
ATOM 1197 C CA . ASP A 1 148 ? 2.421 0.841 -27.292 1.00 94.25 148 ASP A CA 1
ATOM 1198 C C . ASP A 1 148 ? 2.962 -0.213 -26.315 1.00 94.25 148 ASP A C 1
ATOM 1200 O O . ASP A 1 148 ? 2.507 -0.307 -25.170 1.00 94.25 148 ASP A O 1
ATOM 1204 N N . ARG A 1 149 ? 3.996 -0.962 -26.721 1.00 94.38 149 ARG A N 1
ATOM 1205 C CA . ARG A 1 149 ? 4.655 -1.944 -25.856 1.00 94.38 149 ARG A CA 1
ATOM 1206 C C . ARG A 1 149 ? 5.470 -1.305 -24.729 1.00 94.38 149 ARG A C 1
ATOM 1208 O O . ARG A 1 149 ? 5.490 -1.868 -23.629 1.00 94.38 149 ARG A O 1
ATOM 1215 N N . ILE A 1 150 ? 6.082 -0.139 -24.957 1.00 93.50 150 ILE A N 1
ATOM 1216 C CA . ILE A 1 150 ? 6.702 0.675 -23.900 1.00 93.50 150 ILE A CA 1
ATOM 1217 C C . ILE A 1 150 ? 5.633 1.042 -22.868 1.00 93.50 150 ILE A C 1
ATOM 1219 O O . ILE A 1 150 ? 5.760 0.650 -21.713 1.00 93.50 150 ILE A O 1
ATOM 1223 N N . VAL A 1 151 ? 4.531 1.673 -23.286 1.00 93.12 151 VAL A N 1
ATOM 1224 C CA . VAL A 1 151 ? 3.450 2.104 -22.377 1.00 93.12 151 VAL A CA 1
ATOM 1225 C C . VAL A 1 151 ? 2.859 0.927 -21.596 1.00 93.12 151 VAL A C 1
ATOM 1227 O O . VAL A 1 151 ? 2.598 1.019 -20.396 1.00 93.12 151 VAL A O 1
ATOM 1230 N N . CYS A 1 152 ? 2.642 -0.210 -22.256 1.00 92.19 152 CYS A N 1
ATOM 1231 C CA . CYS A 1 152 ? 2.009 -1.355 -21.613 1.00 92.19 152 CYS A CA 1
ATOM 1232 C C . CYS A 1 152 ? 2.958 -2.127 -20.686 1.00 92.19 152 CYS A C 1
ATOM 1234 O O . CYS A 1 152 ? 2.486 -2.707 -19.708 1.00 92.19 152 CYS A O 1
ATOM 1236 N N . GLY A 1 153 ? 4.254 -2.189 -21.015 1.00 90.25 153 GLY A N 1
ATOM 1237 C CA . GLY A 1 153 ? 5.232 -3.062 -20.356 1.00 90.25 153 GLY A CA 1
ATOM 1238 C C . GLY A 1 153 ? 6.254 -2.358 -19.469 1.00 90.25 153 GLY A C 1
ATOM 1239 O O . GLY A 1 153 ? 7.060 -3.051 -18.852 1.00 90.25 153 GLY A O 1
ATOM 1240 N N . ILE A 1 154 ? 6.235 -1.023 -19.391 1.00 91.44 154 ILE A N 1
ATOM 1241 C CA . ILE A 1 154 ? 7.068 -0.264 -18.453 1.00 91.44 154 ILE A CA 1
ATOM 1242 C C . ILE A 1 154 ? 6.638 -0.535 -17.006 1.00 91.44 154 ILE A C 1
ATOM 1244 O O . ILE A 1 154 ? 5.448 -0.628 -16.694 1.00 91.44 154 ILE A O 1
ATOM 1248 N N . LYS A 1 155 ? 7.620 -0.664 -16.113 1.00 86.06 155 LYS A N 1
ATOM 1249 C CA . LYS A 1 155 ? 7.411 -0.972 -14.690 1.00 86.06 155 LYS A CA 1
ATOM 1250 C C . LYS A 1 155 ? 6.999 0.264 -13.886 1.00 86.06 155 LYS A C 1
ATOM 1252 O O . LYS A 1 155 ? 6.240 0.155 -12.924 1.00 86.06 155 LYS A O 1
ATOM 1257 N N . ALA A 1 156 ? 7.503 1.436 -14.270 1.00 81.06 156 ALA A N 1
ATOM 1258 C CA . ALA A 1 156 ? 7.215 2.702 -13.606 1.00 81.06 156 ALA A CA 1
ATOM 1259 C C . ALA A 1 156 ? 5.797 3.191 -13.945 1.00 81.06 156 ALA A C 1
ATOM 1261 O O . ALA A 1 156 ? 5.546 3.742 -15.019 1.00 81.06 156 ALA A O 1
ATOM 1262 N N . GLN A 1 157 ? 4.871 3.010 -13.002 1.00 79.38 157 GLN A N 1
ATOM 1263 C CA . GLN A 1 157 ? 3.465 3.382 -13.171 1.00 79.38 157 GLN A CA 1
ATOM 1264 C C . GLN A 1 157 ? 3.277 4.893 -13.394 1.00 79.38 157 GLN A C 1
ATOM 1266 O O . GLN A 1 157 ? 2.429 5.294 -14.185 1.00 79.38 157 GLN A O 1
ATOM 1271 N N . THR A 1 158 ? 4.118 5.728 -12.785 1.00 79.19 158 THR A N 1
ATOM 1272 C CA . THR A 1 158 ? 4.113 7.188 -12.977 1.00 79.19 158 THR A CA 1
ATOM 1273 C C . THR A 1 158 ? 4.464 7.592 -14.411 1.00 79.19 158 THR A C 1
ATOM 1275 O O . THR A 1 158 ? 3.804 8.453 -14.990 1.00 79.19 158 THR A O 1
ATOM 1278 N N . LEU A 1 159 ? 5.459 6.938 -15.024 1.00 84.00 159 LEU A N 1
ATOM 1279 C CA . LEU A 1 159 ? 5.812 7.156 -16.429 1.00 84.00 159 LEU A CA 1
ATOM 1280 C C . LEU A 1 159 ? 4.694 6.682 -17.356 1.00 84.00 159 LEU A C 1
ATOM 1282 O O . LEU A 1 159 ? 4.352 7.383 -18.305 1.00 84.00 159 LEU A O 1
ATOM 1286 N N . LYS A 1 160 ? 4.072 5.540 -17.044 1.00 87.81 160 LYS A N 1
ATOM 1287 C CA . LYS A 1 160 ? 2.905 5.041 -17.776 1.00 87.81 160 LYS A CA 1
ATOM 1288 C C . LYS A 1 160 ? 1.740 6.029 -17.731 1.00 87.81 160 LYS A C 1
ATOM 1290 O O . LYS A 1 160 ? 1.170 6.340 -18.770 1.00 87.81 160 LYS A O 1
ATOM 1295 N N . GLU A 1 161 ? 1.408 6.557 -16.556 1.00 83.44 161 GLU A N 1
ATOM 1296 C CA . GLU A 1 161 ? 0.357 7.566 -16.395 1.00 83.44 161 GLU A CA 1
ATOM 1297 C C . GLU A 1 161 ? 0.673 8.857 -17.146 1.00 83.44 161 GLU A C 1
ATOM 1299 O O . GLU A 1 161 ? -0.211 9.408 -17.797 1.00 83.44 161 GLU A O 1
ATOM 1304 N N . ARG A 1 162 ? 1.927 9.321 -17.105 1.00 84.31 162 ARG A N 1
ATOM 1305 C CA . ARG A 1 162 ? 2.368 10.495 -17.865 1.00 84.31 162 ARG A CA 1
ATOM 1306 C C . ARG A 1 162 ? 2.228 10.271 -19.371 1.00 84.31 162 ARG A C 1
ATOM 1308 O O . ARG A 1 162 ? 1.654 11.113 -20.047 1.00 84.31 162 ARG A O 1
ATOM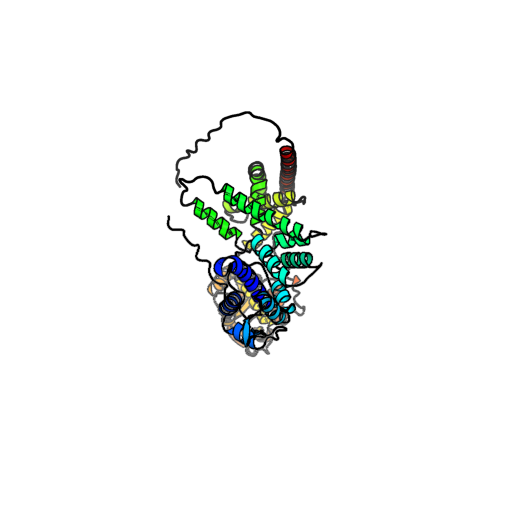 1315 N N . MET A 1 163 ? 2.667 9.120 -19.880 1.00 88.38 163 MET A N 1
ATOM 1316 C CA . MET A 1 163 ? 2.518 8.757 -21.294 1.00 88.38 163 MET A CA 1
ATOM 1317 C C . MET A 1 163 ? 1.048 8.654 -21.724 1.00 88.38 163 MET A C 1
ATOM 1319 O O . MET A 1 163 ? 0.719 9.042 -22.837 1.00 88.38 163 MET A O 1
ATOM 1323 N N . LEU A 1 164 ? 0.155 8.169 -20.852 1.00 88.69 164 LEU A N 1
ATOM 1324 C CA . LEU A 1 164 ? -1.282 8.065 -21.140 1.00 88.69 164 LEU A CA 1
ATOM 1325 C C . LEU A 1 164 ? -2.015 9.419 -21.154 1.00 88.69 164 LEU A C 1
ATOM 1327 O O . LEU A 1 164 ? -3.121 9.490 -21.683 1.00 88.69 164 LEU A O 1
ATOM 1331 N N . ARG A 1 165 ? -1.431 10.480 -20.580 1.00 88.50 165 ARG A N 1
ATOM 1332 C CA . ARG A 1 165 ? -1.980 11.849 -20.634 1.00 88.50 165 ARG A CA 1
ATOM 1333 C C . ARG A 1 165 ? -1.582 12.607 -21.903 1.00 88.50 165 ARG A C 1
ATOM 1335 O O . ARG A 1 165 ? -2.177 13.638 -22.200 1.00 88.50 165 ARG A O 1
ATOM 1342 N N . GLU A 1 166 ? -0.587 12.118 -22.639 1.00 86.62 166 GLU A N 1
ATOM 1343 C CA . GLU A 1 166 ? -0.140 12.725 -23.892 1.00 86.62 166 GLU A CA 1
ATOM 1344 C C . GLU A 1 166 ? -1.107 12.376 -25.031 1.00 86.62 166 GLU A C 1
ATOM 1346 O O . GLU A 1 166 ? -1.177 11.227 -25.466 1.00 86.62 166 GLU A O 1
ATOM 1351 N N . ASN A 1 167 ? -1.825 13.379 -25.547 1.00 78.94 167 ASN A N 1
ATOM 1352 C CA . ASN A 1 167 ? -2.801 13.191 -26.630 1.00 78.94 167 ASN A CA 1
ATOM 1353 C C . ASN A 1 167 ? -2.154 12.672 -27.931 1.00 78.94 167 ASN A C 1
ATOM 1355 O O . ASN A 1 167 ? -2.734 11.827 -28.607 1.00 78.94 167 ASN A O 1
ATOM 1359 N N . ASP A 1 168 ? -0.933 13.125 -28.242 1.00 87.44 168 ASP A N 1
ATOM 1360 C CA . ASP A 1 168 ? -0.177 12.749 -29.446 1.00 87.44 168 ASP A CA 1
ATOM 1361 C C . ASP A 1 168 ? 1.183 12.140 -29.076 1.00 87.44 168 ASP A C 1
ATOM 1363 O O . ASP A 1 168 ? 2.257 12.701 -29.358 1.00 87.44 168 ASP A O 1
ATOM 1367 N N . LEU A 1 169 ? 1.138 10.993 -28.391 1.00 90.38 169 LEU A N 1
ATOM 1368 C CA . LEU A 1 169 ? 2.334 10.261 -27.985 1.00 90.38 169 LEU A CA 1
ATOM 1369 C C . LEU A 1 169 ? 3.012 9.604 -29.200 1.00 90.38 169 LEU A C 1
ATOM 1371 O O . LEU A 1 169 ? 2.486 8.670 -29.816 1.00 90.38 169 LEU A O 1
ATOM 1375 N N . THR A 1 170 ? 4.222 10.061 -29.520 1.00 93.38 170 THR A N 1
ATOM 1376 C CA . THR A 1 170 ? 5.112 9.430 -30.505 1.00 93.38 170 THR A CA 1
ATOM 1377 C C . THR A 1 170 ? 6.118 8.516 -29.804 1.00 93.38 170 THR A C 1
ATOM 1379 O O . THR A 1 170 ? 6.338 8.642 -28.600 1.00 93.38 170 THR A O 1
ATOM 1382 N N . LEU A 1 171 ? 6.758 7.602 -30.545 1.00 90.50 171 LEU A N 1
ATOM 1383 C CA . LEU A 1 171 ? 7.830 6.767 -29.988 1.00 90.50 171 LEU A CA 1
ATOM 1384 C C . LEU A 1 171 ? 8.959 7.624 -29.397 1.00 90.50 171 LEU A C 1
ATOM 1386 O O . LEU A 1 171 ? 9.426 7.338 -28.300 1.00 90.50 171 LEU A O 1
ATOM 1390 N N . GLN A 1 172 ? 9.356 8.691 -30.094 1.00 88.88 172 GLN A N 1
ATOM 1391 C CA . GLN A 1 172 ? 10.404 9.589 -29.615 1.00 88.88 172 GLN A CA 1
ATOM 1392 C C . GLN A 1 172 ? 9.989 10.291 -28.316 1.00 88.88 172 GLN A C 1
ATOM 1394 O O . GLN A 1 172 ? 10.723 10.214 -27.344 1.00 88.88 172 GLN A O 1
ATOM 1399 N N . LYS A 1 173 ? 8.769 10.845 -28.242 1.00 86.75 173 LYS A N 1
ATOM 1400 C CA . LYS A 1 173 ? 8.255 11.458 -27.005 1.00 86.75 173 LYS A CA 1
ATOM 1401 C C . LYS A 1 173 ? 8.177 10.463 -25.846 1.00 86.75 173 LYS A C 1
ATOM 1403 O O . LYS A 1 173 ? 8.510 10.813 -24.721 1.00 86.75 173 LYS A O 1
ATOM 1408 N N . ALA A 1 174 ? 7.748 9.226 -26.106 1.00 88.00 174 ALA A N 1
ATOM 1409 C CA . ALA A 1 174 ? 7.718 8.179 -25.086 1.00 88.00 174 ALA A CA 1
ATOM 1410 C C . ALA A 1 174 ? 9.124 7.894 -24.536 1.00 88.00 174 ALA A C 1
ATOM 1412 O O . ALA A 1 174 ? 9.284 7.739 -23.329 1.00 88.00 174 ALA A O 1
ATOM 1413 N N . ILE A 1 175 ? 10.139 7.879 -25.405 1.00 87.06 175 ILE A N 1
ATOM 1414 C CA . ILE A 1 175 ? 11.541 7.745 -25.000 1.00 87.06 175 ILE A CA 1
ATOM 1415 C C . ILE A 1 175 ? 11.997 8.985 -24.229 1.00 87.06 175 ILE A C 1
ATOM 1417 O O . ILE A 1 175 ? 12.514 8.821 -23.138 1.00 87.06 175 ILE A O 1
ATOM 1421 N N . ASP A 1 176 ? 11.737 10.202 -24.706 1.00 83.06 176 ASP A N 1
ATOM 1422 C CA . ASP A 1 176 ? 12.189 11.453 -24.069 1.00 83.06 176 ASP A CA 1
ATOM 1423 C C . ASP A 1 176 ? 11.568 11.689 -22.677 1.00 83.06 176 ASP A C 1
ATOM 1425 O O . ASP A 1 176 ? 12.161 12.334 -21.812 1.00 83.06 176 ASP A O 1
ATOM 1429 N N . ILE A 1 177 ? 10.382 11.129 -22.420 1.00 77.81 177 ILE A N 1
ATOM 1430 C CA . ILE A 1 177 ? 9.737 11.148 -21.098 1.00 77.81 177 ILE A CA 1
ATOM 1431 C C . ILE A 1 177 ? 10.527 10.321 -20.062 1.00 77.81 177 ILE A C 1
ATOM 1433 O O . ILE A 1 177 ? 10.414 10.587 -18.863 1.00 77.81 177 ILE A O 1
ATOM 1437 N N . CYS A 1 178 ? 11.331 9.347 -20.497 1.00 71.31 178 CYS A N 1
ATOM 1438 C CA . CYS A 1 178 ? 12.024 8.397 -19.625 1.00 71.31 178 CYS A CA 1
ATOM 1439 C C . CYS A 1 178 ? 13.304 8.961 -18.961 1.00 71.31 178 CYS A C 1
ATOM 1441 O O . CYS A 1 178 ? 13.426 8.809 -17.743 1.00 71.31 178 CYS A O 1
ATOM 1443 N N . PRO A 1 179 ? 14.201 9.690 -19.665 1.00 60.59 179 PRO A N 1
ATOM 1444 C CA . PRO A 1 179 ? 15.370 10.343 -19.072 1.00 60.59 179 PRO A CA 1
ATOM 1445 C C . PRO A 1 179 ? 15.030 11.366 -17.990 1.00 60.59 179 PRO A C 1
ATOM 1447 O O . PRO A 1 179 ? 15.763 11.484 -17.018 1.00 60.59 179 PRO A O 1
ATOM 1450 N N . ALA A 1 180 ? 13.893 12.064 -18.078 1.00 50.12 180 ALA A N 1
ATOM 1451 C CA . ALA A 1 180 ? 13.500 13.046 -17.062 1.00 50.12 180 ALA A CA 1
ATOM 1452 C C . ALA A 1 180 ? 13.294 12.432 -15.657 1.00 50.12 180 ALA A C 1
ATOM 1454 O O . ALA A 1 180 ? 13.309 13.162 -14.673 1.00 50.12 180 ALA A O 1
ATOM 1455 N N . ALA A 1 181 ? 13.120 11.109 -15.554 1.00 44.47 181 ALA A N 1
ATOM 1456 C CA . ALA A 1 181 ? 13.041 10.389 -14.282 1.00 44.47 181 ALA A CA 1
ATOM 1457 C C . ALA A 1 181 ? 14.375 9.743 -13.859 1.00 44.47 181 ALA A C 1
ATOM 1459 O O . ALA A 1 181 ? 14.590 9.524 -12.668 1.00 44.47 181 ALA A O 1
ATOM 1460 N N . GLU A 1 182 ? 15.273 9.447 -14.805 1.00 50.97 182 GLU A N 1
ATOM 1461 C CA . GLU A 1 182 ? 16.606 8.897 -14.518 1.00 50.97 182 GLU A CA 1
ATOM 1462 C C . GLU A 1 182 ? 17.611 10.011 -14.179 1.00 50.97 182 GLU A C 1
ATOM 1464 O O . GLU A 1 182 ? 18.341 9.875 -13.203 1.00 50.97 182 GLU A O 1
ATOM 1469 N N . THR A 1 183 ? 17.562 11.167 -14.853 1.00 44.00 183 THR A N 1
ATOM 1470 C CA . THR A 1 183 ? 18.444 12.315 -14.582 1.00 44.00 183 THR A CA 1
ATOM 1471 C C . THR A 1 183 ? 18.249 12.881 -13.176 1.00 44.00 183 THR A C 1
ATOM 1473 O O . THR A 1 183 ? 19.236 13.186 -12.522 1.00 44.00 183 THR A O 1
ATOM 1476 N N . SER A 1 184 ? 17.023 12.944 -12.641 1.00 42.50 184 SER A N 1
ATOM 1477 C CA . SER A 1 184 ? 16.809 13.345 -11.237 1.00 42.50 184 SER A CA 1
ATOM 1478 C C . SER A 1 184 ? 17.397 12.337 -10.244 1.00 42.50 184 SER A C 1
ATOM 1480 O O . SER A 1 184 ? 17.829 12.718 -9.160 1.00 42.50 184 SER A O 1
ATOM 1482 N N . ARG A 1 185 ? 17.453 11.054 -10.617 1.00 44.91 185 ARG A N 1
ATOM 1483 C CA . ARG A 1 185 ? 17.965 9.961 -9.780 1.00 44.91 185 ARG A CA 1
ATOM 1484 C C . ARG A 1 185 ? 19.495 9.875 -9.824 1.00 44.91 185 ARG A C 1
ATOM 1486 O O . ARG A 1 185 ? 20.124 9.641 -8.796 1.00 44.91 185 ARG A O 1
ATOM 1493 N N . ASP A 1 186 ? 20.086 10.136 -10.987 1.00 42.19 186 ASP A N 1
ATOM 1494 C CA . ASP A 1 186 ? 21.536 10.189 -11.183 1.00 42.19 186 ASP A CA 1
ATOM 1495 C C . ASP A 1 186 ? 22.136 11.518 -10.699 1.00 42.19 186 ASP A C 1
ATOM 1497 O O . ASP A 1 186 ? 23.217 11.512 -10.117 1.00 42.19 186 ASP A O 1
ATOM 1501 N N . GLN A 1 187 ? 21.423 12.646 -10.818 1.00 39.03 187 GLN A N 1
ATOM 1502 C CA . GLN A 1 187 ? 21.816 13.915 -10.188 1.00 39.03 187 GLN A CA 1
ATOM 1503 C C . GLN A 1 187 ? 21.787 13.814 -8.656 1.00 39.03 187 GLN A C 1
ATOM 1505 O O . GLN A 1 187 ? 22.696 14.325 -8.011 1.00 39.03 187 GLN A O 1
ATOM 1510 N N . LEU A 1 188 ? 20.833 13.079 -8.067 1.00 40.56 188 LEU A N 1
ATOM 1511 C CA . LEU A 1 188 ? 20.834 12.747 -6.632 1.00 40.56 188 LEU A CA 1
ATOM 1512 C C . LEU A 1 188 ? 22.015 11.841 -6.233 1.00 40.56 188 LEU A C 1
ATOM 1514 O O . LEU A 1 188 ? 22.623 12.062 -5.187 1.00 40.56 188 LEU A O 1
ATOM 1518 N N . LYS A 1 189 ? 22.402 10.875 -7.081 1.00 39.78 189 LYS A N 1
ATOM 1519 C CA . LYS A 1 189 ? 23.620 10.066 -6.875 1.00 39.78 189 LYS A CA 1
ATOM 1520 C C . LYS A 1 189 ? 24.909 10.880 -7.001 1.00 39.78 189 LYS A C 1
ATOM 1522 O O . LYS A 1 189 ? 25.828 10.668 -6.216 1.00 39.78 189 LYS A O 1
ATOM 1527 N N . SER A 1 190 ? 24.982 11.821 -7.942 1.00 38.94 190 SER A N 1
ATOM 1528 C CA . SER A 1 190 ? 26.135 12.716 -8.103 1.00 38.94 190 SER A CA 1
ATOM 1529 C C . SER A 1 190 ? 26.227 13.781 -7.008 1.00 38.94 190 SER A C 1
ATOM 1531 O O . SER A 1 190 ? 27.338 14.116 -6.612 1.00 38.94 190 SER A O 1
ATOM 1533 N N . LEU A 1 191 ? 25.105 14.256 -6.455 1.00 41.69 191 LEU A N 1
ATOM 1534 C CA . LEU A 1 191 ? 25.092 15.128 -5.270 1.00 41.69 191 LEU A CA 1
ATOM 1535 C C . LEU A 1 191 ? 25.608 14.409 -4.007 1.00 41.69 191 LEU A C 1
ATOM 1537 O O . LEU A 1 191 ? 26.153 15.056 -3.120 1.00 41.69 191 LEU A O 1
ATOM 1541 N N . CYS A 1 192 ? 25.514 13.076 -3.952 1.00 40.09 192 CYS A N 1
ATOM 1542 C CA . CYS A 1 192 ? 26.131 12.234 -2.914 1.00 40.09 192 CYS A CA 1
ATOM 1543 C C . CYS A 1 192 ? 27.554 11.752 -3.250 1.00 40.09 192 CYS A C 1
ATOM 1545 O O . CYS A 1 192 ? 28.156 11.011 -2.474 1.00 40.09 192 CYS A O 1
ATOM 1547 N N . GLY A 1 193 ? 28.102 12.137 -4.403 1.00 40.38 193 GLY A N 1
ATOM 1548 C CA . GLY A 1 193 ? 29.325 11.566 -4.957 1.00 40.38 193 GLY A CA 1
ATOM 1549 C C . GLY A 1 193 ? 30.427 12.591 -5.192 1.00 40.38 193 GLY A C 1
ATOM 1550 O O . GLY A 1 193 ? 30.898 12.701 -6.319 1.00 40.38 193 GLY A O 1
ATOM 1551 N N . ALA A 1 194 ? 30.867 13.314 -4.158 1.00 33.84 194 ALA A N 1
ATOM 1552 C CA . ALA A 1 194 ? 32.140 14.041 -4.199 1.00 33.84 194 ALA A CA 1
ATOM 1553 C C . ALA A 1 194 ? 32.749 14.256 -2.799 1.00 33.84 194 ALA A C 1
ATOM 1555 O O . ALA A 1 194 ? 32.560 15.300 -2.186 1.00 33.84 194 ALA A O 1
ATOM 1556 N N . ASN A 1 195 ? 33.494 13.260 -2.305 1.00 34.09 195 ASN A N 1
ATOM 1557 C CA . ASN A 1 195 ? 34.862 13.420 -1.781 1.00 34.09 195 ASN A CA 1
ATOM 1558 C C . ASN A 1 195 ? 35.463 12.040 -1.435 1.00 34.09 195 ASN A C 1
ATOM 1560 O O . ASN A 1 195 ? 34.849 11.281 -0.685 1.00 34.09 195 ASN A O 1
ATOM 1564 N N . PRO A 1 196 ? 36.651 11.682 -1.963 1.00 41.94 196 PRO A N 1
ATOM 1565 C CA . PRO A 1 196 ? 37.322 10.426 -1.666 1.00 41.94 196 PRO A CA 1
ATOM 1566 C C . PRO A 1 196 ? 38.276 10.610 -0.481 1.00 41.94 196 PRO A C 1
ATOM 1568 O O . PRO A 1 196 ? 39.480 10.541 -0.664 1.00 41.94 196 PRO A O 1
ATOM 1571 N N . ASP A 1 197 ? 37.761 10.904 0.709 1.00 44.53 197 ASP A N 1
ATOM 1572 C CA . ASP A 1 197 ? 38.422 10.540 1.971 1.00 44.53 197 ASP A CA 1
ATO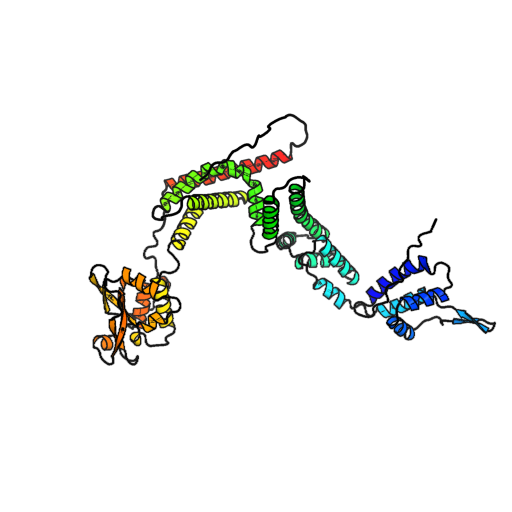M 1573 C C . ASP A 1 197 ? 37.546 10.968 3.151 1.00 44.53 197 ASP A C 1
ATOM 1575 O O . ASP A 1 197 ? 37.275 12.151 3.342 1.00 44.53 197 ASP A O 1
ATOM 1579 N N . GLY A 1 198 ? 37.125 9.995 3.957 1.00 50.22 198 GLY A N 1
ATOM 1580 C CA . GLY A 1 198 ? 36.495 10.237 5.254 1.00 50.22 198 GLY A CA 1
ATOM 1581 C C . GLY A 1 198 ? 34.974 10.400 5.239 1.00 50.22 198 GLY A C 1
ATOM 1582 O O . GLY A 1 198 ? 34.471 11.472 5.552 1.00 50.22 198 GLY A O 1
ATOM 1583 N N . SER A 1 199 ? 34.226 9.323 4.988 1.00 34.91 199 SER A N 1
ATOM 1584 C CA . SER A 1 199 ? 32.829 9.226 5.433 1.00 34.91 199 SER A CA 1
ATOM 1585 C C . SER A 1 199 ? 32.709 8.268 6.619 1.00 34.91 199 SER A C 1
ATOM 1587 O O . SER A 1 199 ? 33.294 7.183 6.665 1.00 34.91 199 SER A O 1
ATOM 1589 N N . ASN A 1 200 ? 31.972 8.723 7.628 1.00 46.25 200 ASN A N 1
ATOM 1590 C CA . ASN A 1 200 ? 31.627 7.982 8.832 1.00 46.25 200 ASN A CA 1
ATOM 1591 C C . ASN A 1 200 ? 30.633 6.861 8.440 1.00 46.25 200 ASN A C 1
ATOM 1593 O O . ASN A 1 200 ? 29.730 7.134 7.648 1.00 46.25 200 ASN A O 1
ATOM 1597 N N . PRO A 1 201 ? 30.701 5.628 8.990 1.00 42.12 201 PRO A N 1
ATOM 1598 C CA . PRO A 1 201 ? 29.820 4.506 8.611 1.00 42.12 201 PRO A CA 1
ATOM 1599 C C . PRO A 1 201 ? 28.307 4.740 8.801 1.00 42.12 201 PRO A C 1
ATOM 1601 O O . PRO A 1 201 ? 27.498 3.848 8.542 1.00 42.12 201 PRO A O 1
ATOM 1604 N N . HIS A 1 202 ? 27.916 5.905 9.316 1.00 37.06 202 HIS A N 1
ATOM 1605 C CA . HIS A 1 202 ? 26.537 6.304 9.543 1.00 37.06 202 HIS A CA 1
ATOM 1606 C C . HIS A 1 202 ? 25.849 6.817 8.265 1.00 37.06 202 HIS A C 1
ATOM 1608 O O . HIS A 1 202 ? 24.693 6.464 8.031 1.00 37.06 202 HIS A O 1
ATOM 1614 N N . ASP A 1 203 ? 26.567 7.538 7.399 1.00 42.84 203 ASP A N 1
ATOM 1615 C CA . ASP A 1 203 ? 25.981 8.214 6.229 1.00 42.84 203 ASP A CA 1
ATOM 1616 C C . ASP A 1 203 ? 25.687 7.226 5.086 1.00 42.84 203 ASP A C 1
ATOM 1618 O O . ASP A 1 203 ? 24.652 7.290 4.425 1.00 42.84 203 ASP A O 1
ATOM 1622 N N . GLU A 1 204 ? 26.543 6.214 4.918 1.00 43.72 204 GLU A N 1
ATOM 1623 C CA . GLU A 1 204 ? 26.362 5.142 3.928 1.00 43.72 204 GLU A CA 1
ATOM 1624 C C . GLU A 1 204 ? 25.166 4.236 4.276 1.00 43.72 204 GLU A C 1
ATOM 1626 O O . GLU A 1 204 ? 24.487 3.704 3.396 1.00 43.72 204 GLU A O 1
ATOM 1631 N N . LYS A 1 205 ? 24.858 4.096 5.572 1.00 46.47 205 LYS A N 1
ATOM 1632 C CA . LYS A 1 205 ? 23.687 3.353 6.048 1.00 46.47 205 LYS A CA 1
ATOM 1633 C C . LYS A 1 205 ? 22.393 4.125 5.788 1.00 46.47 205 LYS A C 1
ATOM 1635 O O . LYS A 1 205 ? 21.432 3.528 5.318 1.00 46.47 205 LYS A O 1
ATOM 1640 N N . GLN A 1 206 ? 22.390 5.437 6.028 1.00 44.22 206 GLN A N 1
ATOM 1641 C CA . GLN A 1 206 ? 21.242 6.300 5.741 1.00 44.22 206 GLN A CA 1
ATOM 1642 C C . GLN A 1 206 ? 20.932 6.361 4.240 1.00 44.22 206 GLN A C 1
ATOM 1644 O O . GLN A 1 206 ? 19.766 6.280 3.863 1.00 44.22 206 GLN A O 1
ATOM 1649 N N . LEU A 1 207 ? 21.958 6.414 3.381 1.00 43.94 207 LEU A N 1
ATOM 1650 C CA . LEU A 1 207 ? 21.781 6.377 1.925 1.00 43.94 207 LEU A CA 1
ATOM 1651 C C . LEU A 1 207 ? 21.194 5.051 1.441 1.00 43.94 207 LEU A C 1
ATOM 1653 O O . LEU A 1 207 ? 20.302 5.029 0.597 1.00 43.94 207 LEU A O 1
ATOM 1657 N N . LYS A 1 208 ? 21.681 3.940 1.998 1.00 50.19 208 LYS A N 1
ATOM 1658 C CA . LYS A 1 208 ? 21.220 2.596 1.648 1.00 50.19 208 LYS A CA 1
ATOM 1659 C C . LYS A 1 208 ? 19.798 2.338 2.133 1.00 50.19 208 LYS A C 1
ATOM 1661 O O . LYS A 1 208 ? 19.026 1.709 1.416 1.00 50.19 208 LYS A O 1
ATOM 1666 N N . ASP A 1 209 ? 19.440 2.874 3.299 1.00 48.78 209 ASP A N 1
ATOM 1667 C CA . ASP A 1 209 ? 18.067 2.873 3.803 1.00 48.78 209 ASP A CA 1
ATOM 1668 C C . ASP A 1 209 ? 17.155 3.739 2.907 1.00 48.78 209 ASP A C 1
ATOM 1670 O O . ASP A 1 209 ? 16.025 3.339 2.637 1.00 48.78 209 ASP A O 1
ATOM 1674 N N . LEU A 1 210 ? 17.651 4.859 2.357 1.00 42.19 210 LEU A N 1
ATOM 1675 C CA . LEU A 1 210 ? 16.929 5.694 1.384 1.00 42.19 210 LEU A CA 1
ATOM 1676 C C . LEU A 1 210 ? 16.720 4.986 0.033 1.00 42.19 210 LEU A C 1
ATOM 1678 O O . LEU A 1 210 ? 15.631 5.051 -0.533 1.00 42.19 210 LEU A O 1
ATOM 1682 N N . GLU A 1 211 ? 17.741 4.299 -0.488 1.00 48.97 211 GLU A N 1
ATOM 1683 C CA . GLU A 1 211 ? 17.653 3.528 -1.736 1.00 48.97 211 GLU A CA 1
ATOM 1684 C C . GLU A 1 211 ? 16.696 2.335 -1.593 1.00 48.97 211 GLU A C 1
ATOM 1686 O O . GLU A 1 211 ? 15.812 2.163 -2.432 1.00 48.97 211 GLU A O 1
ATOM 1691 N N . LEU A 1 212 ? 16.786 1.578 -0.490 1.00 50.75 212 LEU A N 1
ATOM 1692 C CA . LEU A 1 212 ? 15.832 0.510 -0.161 1.00 50.75 212 LEU A CA 1
ATOM 1693 C C . LEU A 1 212 ? 14.399 1.039 0.002 1.00 50.75 212 LEU A C 1
ATOM 1695 O O . LEU A 1 212 ? 13.447 0.356 -0.372 1.00 50.75 212 LEU A O 1
ATOM 1699 N N . PHE A 1 213 ? 14.236 2.255 0.527 1.00 41.72 213 PHE A N 1
ATOM 1700 C CA . PHE A 1 213 ? 12.932 2.891 0.718 1.00 41.72 213 PHE A CA 1
ATOM 1701 C C . PHE A 1 213 ? 12.332 3.444 -0.586 1.00 41.72 213 PHE A C 1
ATOM 1703 O O . PHE A 1 213 ? 11.117 3.403 -0.766 1.00 41.72 213 PHE A O 1
ATOM 1710 N N . MET A 1 214 ? 13.162 3.914 -1.525 1.00 43.62 214 MET A N 1
ATOM 1711 C CA . MET A 1 214 ? 12.726 4.305 -2.875 1.00 43.62 214 MET A CA 1
ATOM 1712 C C . MET A 1 214 ? 12.396 3.100 -3.769 1.00 43.62 214 MET A C 1
ATOM 1714 O O . MET A 1 214 ? 11.602 3.227 -4.704 1.00 43.62 214 MET A O 1
ATOM 1718 N N . GLU A 1 215 ? 12.996 1.938 -3.505 1.00 47.25 215 GLU A N 1
ATOM 1719 C CA . GLU A 1 215 ? 12.722 0.690 -4.224 1.00 47.25 215 GLU A CA 1
ATOM 1720 C C . GLU A 1 215 ? 11.483 -0.061 -3.710 1.00 47.25 215 GLU A C 1
ATOM 1722 O O . GLU A 1 215 ? 10.900 -0.855 -4.463 1.00 47.25 215 GLU A O 1
ATOM 1727 N N . ASP A 1 216 ? 11.034 0.200 -2.476 1.00 42.00 216 ASP A N 1
ATOM 1728 C CA . ASP A 1 216 ? 9.846 -0.444 -1.920 1.00 42.00 216 ASP A CA 1
ATOM 1729 C C . ASP A 1 216 ? 8.569 0.079 -2.602 1.00 42.00 216 ASP A C 1
ATOM 1731 O O . ASP A 1 216 ? 8.106 1.205 -2.420 1.00 42.00 216 ASP A O 1
ATOM 1735 N N . LYS A 1 217 ? 7.994 -0.772 -3.456 1.00 46.56 217 LYS A N 1
ATOM 1736 C CA . LYS A 1 217 ? 6.875 -0.508 -4.378 1.00 46.56 217 LYS A CA 1
ATOM 1737 C C . LYS A 1 217 ? 5.513 -0.270 -3.699 1.00 46.56 217 LYS A C 1
ATOM 1739 O O . LYS A 1 217 ? 4.476 -0.646 -4.256 1.00 46.56 217 LYS A O 1
ATOM 1744 N N . LYS A 1 218 ? 5.453 0.329 -2.511 1.00 44.19 218 LYS A N 1
ATOM 1745 C CA . LYS A 1 218 ? 4.192 0.592 -1.804 1.00 44.19 218 LYS A CA 1
ATOM 1746 C C . LYS A 1 218 ? 4.180 1.973 -1.149 1.00 44.19 218 LYS A C 1
ATOM 1748 O O . LYS A 1 218 ? 4.549 2.126 0.005 1.00 44.19 218 LYS A O 1
ATOM 1753 N N . GLY A 1 219 ? 3.628 2.952 -1.864 1.00 40.59 219 GLY A N 1
ATOM 1754 C CA . GLY A 1 219 ? 3.169 4.221 -1.285 1.00 40.59 219 GLY A CA 1
ATOM 1755 C C . GLY A 1 219 ? 3.872 5.447 -1.863 1.00 40.59 219 GLY A C 1
ATOM 1756 O O . GLY A 1 219 ? 5.075 5.436 -2.085 1.00 40.59 219 GLY A O 1
ATOM 1757 N N . GLY A 1 220 ? 3.110 6.511 -2.130 1.00 45.06 220 GLY A N 1
ATOM 1758 C CA . GLY A 1 220 ? 3.538 7.775 -2.752 1.00 45.06 220 GLY A CA 1
ATOM 1759 C C . GLY A 1 220 ? 4.517 8.640 -1.940 1.00 45.06 220 GLY A C 1
ATOM 1760 O O . GLY A 1 220 ? 4.419 9.864 -1.977 1.00 45.06 220 GLY A O 1
ATOM 1761 N N . ASN A 1 221 ? 5.470 8.033 -1.234 1.00 46.03 221 ASN A N 1
ATOM 1762 C CA . ASN A 1 221 ? 6.384 8.704 -0.309 1.00 46.03 221 ASN A CA 1
ATOM 1763 C C . ASN A 1 221 ? 7.471 9.524 -1.032 1.00 46.03 221 ASN A C 1
ATOM 1765 O O . ASN A 1 221 ? 7.939 10.521 -0.492 1.00 46.03 221 ASN A O 1
ATOM 1769 N N . GLY A 1 222 ? 7.830 9.174 -2.276 1.00 53.16 222 GLY A N 1
ATOM 1770 C CA . GLY A 1 222 ? 8.820 9.926 -3.066 1.00 53.16 222 GLY A CA 1
ATOM 1771 C C . GLY A 1 222 ? 8.342 11.313 -3.520 1.00 53.16 222 GLY A C 1
ATOM 1772 O O . GLY A 1 222 ? 9.133 12.251 -3.568 1.00 53.16 222 GLY A O 1
ATOM 1773 N N . LEU A 1 223 ? 7.041 11.473 -3.796 1.00 59.66 223 LEU A N 1
ATOM 1774 C CA . LEU A 1 223 ? 6.456 12.774 -4.147 1.00 59.66 223 LEU A CA 1
ATOM 1775 C C . LEU A 1 223 ? 6.421 13.710 -2.933 1.00 59.66 223 LEU A C 1
ATOM 1777 O O . LEU A 1 223 ? 6.726 14.890 -3.062 1.00 59.66 223 LEU A O 1
ATOM 1781 N N . LEU A 1 224 ? 6.080 13.171 -1.758 1.00 60.03 224 LEU A N 1
ATOM 1782 C CA . LEU A 1 224 ? 6.072 13.922 -0.504 1.00 60.03 224 LEU A CA 1
ATOM 1783 C C . LEU A 1 224 ? 7.481 14.355 -0.096 1.00 60.03 224 LEU A C 1
ATOM 1785 O O . LEU A 1 224 ? 7.643 15.466 0.389 1.00 60.03 224 LEU A O 1
ATOM 1789 N N . LEU A 1 225 ? 8.498 13.524 -0.349 1.00 63.12 225 LEU A N 1
ATOM 1790 C CA . LEU A 1 225 ? 9.891 13.893 -0.109 1.00 63.12 225 LEU A CA 1
ATOM 1791 C C . LEU A 1 225 ? 10.361 15.004 -1.060 1.00 63.12 225 LEU A C 1
ATOM 1793 O O . LEU A 1 225 ? 10.947 15.980 -0.609 1.00 63.12 225 LEU A O 1
ATOM 1797 N N . ALA A 1 226 ? 10.061 14.903 -2.359 1.00 64.31 226 ALA A N 1
ATOM 1798 C CA . ALA A 1 226 ? 10.381 15.962 -3.319 1.00 64.31 226 ALA A CA 1
ATOM 1799 C C . ALA A 1 226 ? 9.657 17.280 -2.985 1.00 64.31 226 ALA A C 1
ATOM 1801 O O . ALA A 1 226 ? 10.256 18.351 -3.051 1.00 64.31 226 ALA A O 1
ATOM 1802 N N . TRP A 1 227 ? 8.388 17.197 -2.578 1.00 79.69 227 TRP A N 1
ATOM 1803 C CA . TRP A 1 227 ? 7.625 18.340 -2.081 1.00 79.69 227 TRP A CA 1
ATOM 1804 C C . TRP A 1 227 ? 8.267 18.938 -0.822 1.00 79.69 227 TRP A C 1
ATOM 1806 O O . TRP A 1 227 ? 8.485 20.145 -0.768 1.00 79.69 227 TRP A O 1
ATOM 1816 N N . ALA A 1 228 ? 8.643 18.099 0.146 1.00 70.75 228 ALA A N 1
ATOM 1817 C CA . ALA A 1 228 ? 9.286 18.540 1.379 1.00 70.75 228 ALA A CA 1
ATOM 1818 C C . ALA A 1 228 ? 10.609 19.263 1.100 1.00 70.75 228 ALA A C 1
ATOM 1820 O O . ALA A 1 228 ? 10.859 20.288 1.714 1.00 70.75 228 ALA A O 1
ATOM 1821 N N . ILE A 1 229 ? 11.409 18.796 0.135 1.00 71.44 229 ILE A N 1
ATOM 1822 C CA . ILE A 1 229 ? 12.652 19.464 -0.282 1.00 71.44 229 ILE A CA 1
ATOM 1823 C C . ILE A 1 229 ? 12.368 20.843 -0.900 1.00 71.44 229 ILE A C 1
ATOM 1825 O O . ILE A 1 229 ? 13.074 21.803 -0.618 1.00 71.44 229 ILE A O 1
ATOM 1829 N N . VAL A 1 230 ? 11.333 20.969 -1.737 1.00 77.31 230 VAL A N 1
ATOM 1830 C CA . VAL A 1 230 ? 10.993 22.233 -2.420 1.00 77.31 230 VAL A CA 1
ATOM 1831 C C . VAL A 1 230 ? 10.503 23.314 -1.456 1.00 77.31 230 VAL A C 1
ATOM 1833 O O . VAL A 1 230 ? 10.767 24.497 -1.679 1.00 77.31 230 VAL A O 1
ATOM 1836 N N . TYR A 1 231 ? 9.775 22.909 -0.420 1.00 80.62 231 TYR A N 1
ATOM 1837 C CA . TYR A 1 231 ? 9.142 23.814 0.534 1.00 80.62 231 TYR A CA 1
ATOM 1838 C C . TYR A 1 231 ? 9.835 23.828 1.901 1.00 80.62 231 TYR A C 1
ATOM 1840 O O . TYR A 1 231 ? 9.284 24.417 2.823 1.00 80.62 231 TYR A O 1
ATOM 1848 N N . PHE A 1 232 ? 11.017 23.218 2.047 1.00 79.94 232 PHE A N 1
ATOM 1849 C CA . PHE A 1 232 ? 11.726 23.129 3.329 1.00 79.94 232 PHE A CA 1
ATOM 1850 C C . PHE A 1 232 ? 12.054 24.510 3.912 1.00 79.94 232 PHE A C 1
ATOM 1852 O O . PHE A 1 232 ? 11.727 24.785 5.061 1.00 79.94 232 PHE A O 1
ATOM 1859 N N . ASP A 1 233 ? 12.619 25.404 3.100 1.00 76.81 233 ASP A N 1
ATOM 1860 C CA . ASP A 1 233 ? 13.004 26.745 3.559 1.00 76.81 233 ASP A CA 1
ATOM 1861 C C . ASP A 1 233 ? 11.781 27.589 3.933 1.00 76.81 233 ASP A C 1
ATOM 1863 O O . ASP A 1 233 ? 11.803 28.355 4.895 1.00 76.81 233 ASP A O 1
ATOM 1867 N N . LEU A 1 234 ? 10.684 27.432 3.182 1.00 83.81 234 LEU A N 1
ATOM 1868 C CA . LEU A 1 234 ? 9.415 28.076 3.503 1.00 83.81 234 LEU A CA 1
ATOM 1869 C C . LEU A 1 234 ? 8.821 27.500 4.792 1.00 83.81 234 LEU A C 1
ATOM 1871 O O . LEU A 1 234 ? 8.322 28.245 5.629 1.00 83.81 234 LEU A O 1
ATOM 1875 N N . TRP A 1 235 ? 8.882 26.178 4.953 1.00 83.94 235 TRP A N 1
ATOM 1876 C CA . TRP A 1 235 ? 8.438 25.473 6.148 1.00 83.94 235 TRP A CA 1
ATOM 1877 C C . TRP A 1 235 ? 9.162 25.991 7.389 1.00 83.94 235 TRP A C 1
ATOM 1879 O O . TRP A 1 235 ? 8.501 26.337 8.360 1.00 83.94 235 TRP A O 1
ATOM 1889 N N . GLU A 1 236 ? 10.490 26.116 7.354 1.00 81.69 236 GLU A N 1
ATOM 1890 C CA . GLU A 1 236 ? 11.278 26.632 8.482 1.00 81.69 236 GLU A CA 1
ATOM 1891 C C . GLU A 1 236 ? 10.851 28.051 8.901 1.00 81.69 236 GLU A C 1
ATOM 1893 O O . GLU A 1 236 ? 10.855 28.368 10.088 1.00 81.69 236 GLU A O 1
ATOM 1898 N N . GLN A 1 237 ? 10.404 28.876 7.950 1.00 84.94 237 GLN A N 1
ATOM 1899 C CA . GLN A 1 237 ? 9.943 30.242 8.212 1.00 84.94 237 GLN A CA 1
ATOM 1900 C C . GLN A 1 237 ? 8.542 30.308 8.829 1.00 84.94 237 GLN A C 1
ATOM 1902 O O . GLN A 1 237 ? 8.304 31.133 9.704 1.00 84.94 237 GLN A O 1
ATOM 1907 N N . VAL A 1 238 ? 7.605 29.475 8.365 1.00 86.88 238 VAL A N 1
ATOM 1908 C CA . VAL A 1 238 ? 6.180 29.586 8.744 1.00 86.88 238 VAL A CA 1
ATOM 1909 C C . VAL A 1 238 ? 5.753 28.606 9.839 1.00 86.88 238 VAL A C 1
ATOM 1911 O O . VAL A 1 238 ? 4.675 28.757 10.417 1.00 86.88 238 VAL A O 1
ATOM 1914 N N . PHE A 1 239 ? 6.555 27.571 10.105 1.00 86.81 239 PHE A N 1
ATOM 1915 C CA . PHE A 1 239 ? 6.133 26.433 10.916 1.00 86.81 239 PHE A CA 1
ATOM 1916 C C . PHE A 1 239 ? 5.910 26.776 12.388 1.00 86.81 239 PHE A C 1
ATOM 1918 O O . PHE A 1 239 ? 4.895 26.357 12.934 1.00 86.81 239 PHE A O 1
ATOM 1925 N N . GLU A 1 240 ? 6.822 27.501 13.041 1.00 87.94 240 GLU A N 1
ATOM 1926 C CA . GLU A 1 240 ? 6.696 27.771 14.484 1.00 87.94 240 GLU A CA 1
ATOM 192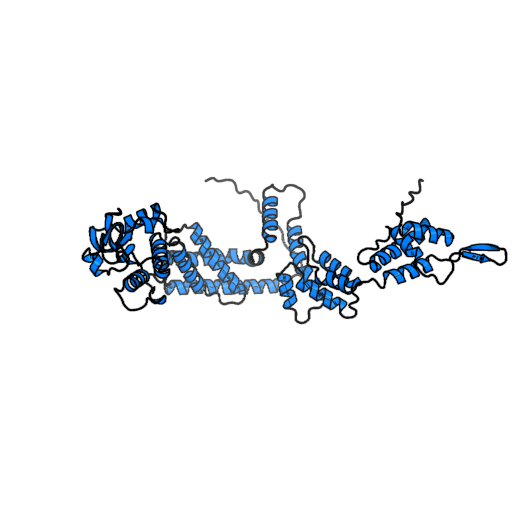7 C C . GLU A 1 240 ? 5.448 28.622 14.789 1.00 87.94 240 GLU A C 1
ATOM 1929 O O . GLU A 1 240 ? 4.657 28.238 15.653 1.00 87.94 240 GLU A O 1
ATOM 1934 N N . ASP A 1 241 ? 5.194 29.674 14.001 1.00 87.94 241 ASP A N 1
ATOM 1935 C CA . ASP A 1 241 ? 4.011 30.538 14.143 1.00 87.94 241 ASP A CA 1
ATOM 1936 C C . ASP A 1 241 ? 2.701 29.763 13.908 1.00 87.94 241 ASP A C 1
ATOM 1938 O O . ASP A 1 241 ? 1.753 29.852 14.693 1.00 87.94 241 ASP A O 1
ATOM 1942 N N . ALA A 1 242 ? 2.645 28.948 12.847 1.00 89.75 242 ALA A N 1
ATOM 1943 C CA . ALA A 1 242 ? 1.480 28.109 12.566 1.00 89.75 242 ALA A CA 1
ATOM 1944 C C . ALA A 1 242 ? 1.277 27.027 13.643 1.00 89.75 242 ALA A C 1
ATOM 1946 O O . ALA A 1 242 ? 0.146 26.747 14.050 1.00 89.75 242 ALA A O 1
ATOM 1947 N N . ASN A 1 243 ? 2.365 26.417 14.123 1.00 90.69 243 ASN A N 1
ATOM 1948 C CA . ASN A 1 243 ? 2.325 25.349 15.116 1.00 90.69 243 ASN A CA 1
ATOM 1949 C C . ASN A 1 243 ? 1.836 25.848 16.473 1.00 90.69 243 ASN A C 1
ATOM 1951 O O . ASN A 1 243 ? 1.080 25.129 17.124 1.00 90.69 243 ASN A O 1
ATOM 1955 N N . GLU A 1 244 ? 2.215 27.055 16.894 1.00 91.56 244 GLU A N 1
ATOM 1956 C CA . GLU A 1 244 ? 1.749 27.628 18.160 1.00 91.56 244 GLU A CA 1
ATOM 1957 C C . GLU A 1 244 ? 0.215 27.714 18.211 1.00 91.56 244 GLU A C 1
ATOM 1959 O O . GLU A 1 244 ? -0.411 27.271 19.182 1.00 91.56 244 GLU A O 1
ATOM 1964 N N . VAL A 1 245 ? -0.399 28.224 17.140 1.00 92.31 245 VAL A N 1
ATOM 1965 C CA . VAL A 1 245 ? -1.855 28.391 17.047 1.00 92.31 245 VAL A CA 1
ATOM 1966 C C . VAL A 1 245 ? -2.562 27.037 16.960 1.00 92.31 245 VAL A C 1
ATOM 1968 O O . VAL A 1 245 ? -3.470 26.763 17.749 1.00 92.31 245 VAL A O 1
ATOM 1971 N N . VAL A 1 246 ? -2.126 26.155 16.054 1.00 90.81 246 VAL A N 1
ATOM 1972 C CA . VAL A 1 246 ? -2.758 24.839 15.850 1.00 90.81 246 VAL A CA 1
ATOM 1973 C C . VAL A 1 246 ? -2.637 23.968 17.105 1.00 90.81 246 VAL A C 1
ATOM 1975 O O . VAL A 1 246 ? -3.615 23.352 17.531 1.00 90.81 246 VAL A O 1
ATOM 1978 N N . GLU A 1 247 ? -1.477 23.951 17.766 1.00 90.31 247 GLU A N 1
ATOM 1979 C CA . GLU A 1 247 ? -1.270 23.173 18.990 1.00 90.31 247 GLU A CA 1
ATOM 1980 C C . GLU A 1 247 ? -2.128 23.694 20.155 1.00 90.31 247 GLU A C 1
ATOM 1982 O O . GLU A 1 247 ? -2.638 22.894 20.947 1.00 90.31 247 GLU A O 1
ATOM 1987 N N . LYS A 1 248 ? -2.333 25.015 20.256 1.00 90.31 248 LYS A N 1
ATOM 1988 C CA . LYS A 1 248 ? -3.227 25.619 21.254 1.00 90.31 248 LYS A CA 1
ATOM 1989 C C . LYS A 1 248 ? -4.671 25.149 21.065 1.00 90.31 248 LYS A C 1
ATOM 1991 O O . LYS A 1 248 ? -5.288 24.715 22.040 1.00 90.31 248 LYS A O 1
ATOM 1996 N N . VAL A 1 249 ? -5.181 25.176 19.833 1.00 90.25 249 VAL A N 1
ATOM 1997 C CA . VAL A 1 249 ? -6.547 24.723 19.522 1.00 90.25 249 VAL A CA 1
ATOM 1998 C C . VAL A 1 249 ? -6.699 23.220 19.781 1.00 90.25 249 VAL A C 1
ATOM 2000 O O . VAL A 1 249 ? -7.639 22.796 20.457 1.00 90.25 249 VAL A O 1
ATOM 2003 N N . LEU A 1 250 ? -5.733 22.403 19.342 1.00 88.75 250 LEU A N 1
ATOM 2004 C CA . LEU A 1 250 ? -5.736 20.957 19.593 1.00 88.75 250 LEU A CA 1
ATOM 2005 C C . LEU A 1 250 ? -5.733 20.628 21.096 1.00 88.75 250 LEU A C 1
ATOM 2007 O O . LEU A 1 250 ? -6.461 19.737 21.531 1.00 88.75 250 LEU A O 1
ATOM 2011 N N . LYS A 1 251 ? -4.948 21.349 21.911 1.00 87.62 251 LYS A N 1
ATOM 2012 C CA . LYS A 1 251 ? -4.937 21.183 23.377 1.00 87.62 251 LYS A CA 1
ATOM 2013 C C . LYS A 1 251 ? -6.280 21.534 24.012 1.00 87.62 251 LYS A C 1
ATOM 2015 O O . LYS A 1 251 ? -6.670 20.865 24.964 1.00 87.62 251 LYS A O 1
ATOM 2020 N N . GLY A 1 252 ? -6.971 22.552 23.500 1.00 85.25 252 GLY A N 1
ATOM 2021 C CA . GLY A 1 252 ? -8.315 22.914 23.953 1.00 85.25 252 GLY A CA 1
ATOM 2022 C C . GLY A 1 252 ? -9.330 21.804 23.677 1.00 85.25 252 GLY A C 1
ATOM 2023 O O . GLY A 1 252 ? -10.037 21.369 24.586 1.00 85.25 252 GLY A O 1
ATOM 2024 N N . LEU A 1 253 ? -9.347 21.283 22.446 1.00 83.25 253 LEU A N 1
ATOM 2025 C CA . LEU A 1 253 ? -10.267 20.217 22.032 1.00 83.25 253 LEU A CA 1
ATOM 2026 C C . LEU A 1 253 ? -9.987 18.877 22.726 1.00 83.25 253 LEU A C 1
ATOM 2028 O O . LEU A 1 253 ? -10.917 18.165 23.101 1.00 83.25 253 LEU A O 1
ATOM 2032 N N . LEU A 1 254 ? -8.714 18.539 22.933 1.00 81.25 254 LEU A N 1
ATOM 2033 C CA . LEU A 1 254 ? -8.283 17.253 23.491 1.00 81.25 254 LEU A CA 1
ATOM 2034 C C . LEU A 1 254 ? -7.919 17.336 24.981 1.00 81.25 254 LEU A C 1
ATOM 2036 O O . LEU A 1 254 ? -7.280 16.429 25.508 1.00 81.25 254 LEU A O 1
ATOM 2040 N N . GLN A 1 255 ? -8.352 18.386 25.688 1.00 77.50 255 GLN A N 1
ATOM 2041 C CA . GLN A 1 255 ? -8.011 18.643 27.098 1.00 77.50 255 GLN A CA 1
ATOM 2042 C C . GLN A 1 255 ? -8.312 17.474 28.057 1.00 77.50 255 GLN A C 1
ATOM 2044 O O . GLN A 1 255 ? -7.692 17.352 29.113 1.00 77.50 255 GLN A O 1
ATOM 2049 N N . ASN A 1 256 ? -9.265 16.610 27.694 1.00 68.75 256 ASN A N 1
ATOM 2050 C CA . ASN A 1 256 ? -9.685 15.461 28.496 1.00 68.75 256 ASN A CA 1
ATOM 2051 C C . ASN A 1 256 ? -8.824 14.204 28.265 1.00 68.75 256 ASN A C 1
ATOM 2053 O O . ASN A 1 256 ? -8.927 13.249 29.037 1.00 68.75 256 ASN A O 1
ATOM 2057 N N . LEU A 1 257 ? -7.975 14.193 27.233 1.00 69.94 257 LEU A N 1
ATOM 2058 C CA . LEU A 1 257 ? -7.086 13.082 26.900 1.00 69.94 257 LEU A CA 1
ATOM 2059 C C . LEU A 1 257 ? -5.673 13.345 27.430 1.00 69.94 257 LEU A C 1
ATOM 2061 O O . LEU A 1 257 ? -5.141 14.453 27.364 1.00 69.94 257 LEU A O 1
ATOM 2065 N N . LYS A 1 258 ? -5.027 12.304 27.963 1.00 69.62 258 LYS A N 1
ATOM 2066 C CA . LYS A 1 258 ? -3.644 12.389 28.458 1.00 69.62 258 LYS A CA 1
ATOM 2067 C C . LYS A 1 258 ? -2.654 12.107 27.330 1.00 69.62 258 LYS A C 1
ATOM 2069 O O . LYS A 1 258 ? -1.966 11.089 27.344 1.00 69.62 258 LYS A O 1
ATOM 2074 N N . LEU A 1 259 ? -2.572 13.032 26.380 1.00 73.25 259 LEU A N 1
ATOM 2075 C CA . LEU A 1 259 ? -1.673 12.929 25.233 1.00 73.25 259 LEU A CA 1
ATOM 2076 C C . LEU A 1 259 ? -0.257 13.406 25.572 1.00 73.25 259 LEU A C 1
ATOM 2078 O O . LEU A 1 259 ? -0.053 14.376 26.306 1.00 73.25 259 LEU A O 1
ATOM 2082 N N . GLN A 1 260 ? 0.750 12.723 25.024 1.00 73.12 260 GLN A N 1
ATOM 2083 C CA . GLN A 1 260 ? 2.141 13.145 25.180 1.00 73.12 260 GLN A CA 1
ATOM 2084 C C . GLN A 1 260 ? 2.409 14.429 24.371 1.00 73.12 260 GLN A C 1
ATOM 2086 O O . GLN A 1 260 ? 2.049 14.476 23.192 1.00 73.12 260 GLN A O 1
ATOM 2091 N N . PRO A 1 261 ? 3.127 15.433 24.919 1.00 73.44 261 PRO A N 1
ATOM 2092 C CA . PRO A 1 261 ? 3.423 16.683 24.207 1.00 73.44 261 PRO A CA 1
ATOM 2093 C C . PRO A 1 261 ? 4.125 16.480 22.857 1.00 73.44 261 PRO A C 1
ATOM 2095 O O . PRO A 1 261 ? 3.816 17.153 21.879 1.00 73.44 261 PRO A O 1
ATOM 2098 N N . ARG A 1 262 ? 5.024 15.489 22.774 1.00 72.69 262 ARG A N 1
ATOM 2099 C CA . ARG A 1 262 ? 5.708 15.119 21.524 1.00 72.69 262 ARG A CA 1
ATOM 2100 C C . ARG A 1 262 ? 4.729 14.685 20.431 1.00 72.69 262 ARG A C 1
ATOM 2102 O O . ARG A 1 262 ? 4.971 14.949 19.258 1.00 72.69 262 ARG A O 1
ATOM 2109 N N . TRP A 1 263 ? 3.647 14.013 20.813 1.00 75.25 263 TRP A N 1
ATOM 2110 C CA . TRP A 1 263 ? 2.633 13.544 19.878 1.00 75.25 263 TRP A CA 1
ATOM 2111 C C . TRP A 1 263 ? 1.767 14.700 19.381 1.00 75.25 263 TRP A C 1
ATOM 2113 O O . TRP A 1 263 ? 1.573 14.830 18.179 1.00 75.25 263 TRP A O 1
ATOM 2123 N N . MET A 1 264 ? 1.372 15.607 20.280 1.00 76.62 264 MET A N 1
ATOM 2124 C CA . MET A 1 264 ? 0.638 16.832 19.934 1.00 76.62 264 MET A CA 1
ATOM 2125 C C . MET A 1 264 ? 1.397 17.699 18.927 1.00 76.62 264 MET A C 1
ATOM 2127 O O . MET A 1 264 ? 0.825 18.099 17.915 1.00 76.62 264 MET A O 1
ATOM 2131 N N . LYS A 1 265 ? 2.703 17.911 19.149 1.00 78.94 265 LYS A N 1
ATOM 2132 C CA . LYS A 1 265 ? 3.555 18.634 18.193 1.00 78.94 265 LYS A CA 1
ATOM 2133 C C . LYS A 1 265 ? 3.608 17.922 16.835 1.00 78.94 265 LYS A C 1
ATOM 2135 O O . LYS A 1 265 ? 3.537 18.569 15.796 1.00 78.94 265 LYS A O 1
ATOM 2140 N N . GLY A 1 266 ? 3.671 16.588 16.825 1.00 78.62 266 GLY A N 1
ATOM 2141 C CA . GLY A 1 266 ? 3.638 15.791 15.594 1.00 78.62 266 GLY A CA 1
ATOM 2142 C C . GLY A 1 266 ? 2.315 15.894 14.825 1.00 78.62 266 GLY A C 1
ATOM 2143 O O . GLY A 1 266 ? 2.331 16.051 13.606 1.00 78.62 266 GLY A O 1
ATOM 2144 N N . VAL A 1 267 ? 1.178 15.852 15.524 1.00 81.62 267 VAL A N 1
ATOM 2145 C CA . VAL A 1 267 ? -0.161 15.995 14.925 1.00 81.62 267 VAL A CA 1
ATOM 2146 C C . VAL A 1 267 ? -0.350 17.392 14.334 1.00 81.62 267 VAL A C 1
ATOM 2148 O O . VAL A 1 267 ? -0.750 17.517 13.179 1.00 81.62 267 VAL A O 1
ATOM 2151 N N . SER A 1 268 ? 0.012 18.431 15.089 1.00 86.00 268 SER A N 1
ATOM 2152 C CA . SER A 1 268 ? 0.010 19.818 14.614 1.00 86.00 268 SER A CA 1
ATOM 2153 C C . SER A 1 268 ? 0.869 19.978 13.352 1.00 86.00 268 SER A C 1
ATOM 2155 O O . SER A 1 268 ? 0.400 20.486 12.333 1.00 86.00 268 SER A O 1
ATOM 2157 N N . SER A 1 269 ? 2.083 19.411 13.362 1.00 85.62 269 SER A N 1
ATOM 2158 C CA . SER A 1 269 ? 2.968 19.401 12.189 1.00 85.62 269 SER A CA 1
ATOM 2159 C C . SER A 1 269 ? 2.328 18.738 10.973 1.00 85.62 269 SER A C 1
ATOM 2161 O O . SER A 1 269 ? 2.417 19.255 9.864 1.00 85.62 269 SER A O 1
ATOM 2163 N N . MET A 1 270 ? 1.636 17.616 11.159 1.00 84.62 270 MET A N 1
ATOM 2164 C CA . MET A 1 270 ? 0.956 16.938 10.058 1.00 84.62 270 MET A CA 1
ATOM 2165 C C . MET A 1 270 ? -0.160 17.801 9.454 1.00 84.62 270 MET A C 1
ATOM 2167 O O . MET A 1 270 ? -0.270 17.893 8.232 1.00 84.62 270 MET A O 1
ATOM 2171 N N . ILE A 1 271 ? -0.967 18.459 10.290 1.00 85.19 271 ILE A N 1
ATOM 2172 C CA . ILE A 1 271 ? -2.068 19.326 9.841 1.00 85.19 271 ILE A CA 1
ATOM 2173 C C . ILE A 1 271 ? -1.529 20.512 9.030 1.00 85.19 271 ILE A C 1
ATOM 2175 O O . ILE A 1 271 ? -2.059 20.817 7.958 1.00 85.19 271 ILE A O 1
ATOM 2179 N N . ILE A 1 272 ? -0.443 21.137 9.487 1.00 86.69 272 ILE A N 1
ATOM 2180 C CA . ILE A 1 272 ? 0.207 22.250 8.778 1.00 86.69 272 ILE A CA 1
ATOM 2181 C C . ILE A 1 272 ? 0.784 21.770 7.440 1.00 86.69 272 ILE A C 1
ATOM 2183 O O . ILE A 1 272 ? 0.526 22.384 6.405 1.00 86.69 272 ILE A O 1
ATOM 2187 N N . ALA A 1 273 ? 1.476 20.625 7.421 1.00 86.19 273 ALA A N 1
ATOM 2188 C CA . ALA A 1 273 ? 2.034 20.046 6.195 1.00 86.19 273 ALA A CA 1
ATOM 2189 C C . ALA A 1 273 ? 0.956 19.701 5.163 1.00 86.19 273 ALA A C 1
ATOM 2191 O O . ALA A 1 273 ? 1.107 20.012 3.983 1.00 86.19 273 ALA A O 1
ATOM 2192 N N . LEU A 1 274 ? -0.163 19.113 5.593 1.00 82.75 274 LEU A N 1
ATOM 2193 C CA . LEU A 1 274 ? -1.302 18.820 4.719 1.00 82.75 274 LEU A CA 1
ATOM 2194 C C . LEU A 1 274 ? -1.955 20.095 4.174 1.00 82.75 274 LEU A C 1
ATOM 2196 O O . LEU A 1 274 ? -2.351 20.133 3.005 1.00 82.75 274 LEU A O 1
ATOM 2200 N N . THR A 1 275 ? -2.036 21.137 5.002 1.00 85.50 275 THR A N 1
ATOM 2201 C CA . THR A 1 275 ? -2.566 22.449 4.614 1.00 85.50 275 THR A CA 1
ATOM 2202 C C . THR A 1 275 ? -1.692 23.074 3.529 1.00 85.50 275 THR A C 1
ATOM 2204 O O . THR A 1 275 ? -2.194 23.385 2.446 1.00 85.50 275 THR A O 1
ATOM 2207 N N . MET A 1 276 ? -0.376 23.146 3.749 1.00 86.50 276 MET A N 1
ATOM 2208 C CA . MET A 1 276 ? 0.583 23.642 2.756 1.00 86.50 276 MET A CA 1
ATOM 2209 C C . MET A 1 276 ? 0.573 22.796 1.477 1.00 86.50 276 MET A C 1
ATOM 2211 O O . MET A 1 276 ? 0.538 23.330 0.370 1.00 86.50 276 MET A O 1
ATOM 2215 N N . LEU A 1 277 ? 0.524 21.466 1.589 1.00 84.44 277 LEU A N 1
ATOM 2216 C CA . LEU A 1 277 ? 0.469 20.581 0.426 1.00 84.44 277 LEU A CA 1
ATOM 2217 C C . LEU A 1 277 ? -0.762 20.877 -0.443 1.00 84.44 277 LEU A C 1
ATOM 2219 O O . LEU A 1 277 ? -0.655 20.958 -1.669 1.00 84.44 277 LEU A O 1
ATOM 2223 N N . ARG A 1 278 ? -1.935 21.097 0.161 1.00 78.69 278 ARG A N 1
ATOM 2224 C CA . ARG A 1 278 ? -3.142 21.448 -0.601 1.00 78.69 278 ARG A CA 1
ATOM 2225 C C . ARG A 1 278 ? -3.092 22.849 -1.200 1.00 78.69 278 ARG A C 1
ATOM 2227 O O . ARG A 1 278 ? -3.524 22.997 -2.345 1.00 78.69 278 ARG A O 1
ATOM 2234 N N . LEU A 1 279 ? -2.532 23.824 -0.485 1.00 83.25 279 LEU A N 1
ATOM 2235 C CA . LEU A 1 279 ? -2.293 25.168 -1.016 1.00 83.25 279 LEU A CA 1
ATOM 2236 C C . LEU A 1 279 ? -1.365 25.124 -2.237 1.00 83.25 279 LEU A C 1
ATOM 2238 O O . LEU A 1 279 ? -1.709 25.698 -3.267 1.00 83.25 279 LEU A O 1
ATOM 2242 N N . SER A 1 280 ? -0.272 24.348 -2.192 1.00 81.06 280 SER A N 1
ATOM 2243 C CA . SER A 1 280 ? 0.632 24.173 -3.350 1.00 81.06 280 SER A CA 1
ATOM 2244 C C . SER A 1 280 ? -0.055 23.575 -4.582 1.00 81.06 280 SER A C 1
ATOM 2246 O O . SER A 1 280 ? 0.399 23.765 -5.706 1.00 81.06 280 SER A O 1
ATOM 2248 N N . CYS A 1 281 ? -1.174 22.872 -4.388 1.00 77.00 281 CYS A N 1
ATOM 2249 C CA . CYS A 1 281 ? -1.985 22.304 -5.462 1.00 77.00 281 CYS A CA 1
ATOM 2250 C C . CYS A 1 281 ? -3.110 23.244 -5.945 1.00 77.00 281 CYS A C 1
ATOM 2252 O O . CYS A 1 281 ? -3.974 22.797 -6.702 1.00 77.00 281 CYS A O 1
ATOM 2254 N N . GLY A 1 282 ? -3.164 24.495 -5.473 1.00 73.56 282 GLY A N 1
ATOM 2255 C CA . GLY A 1 282 ? -4.210 25.465 -5.817 1.00 73.56 282 GLY A CA 1
ATOM 2256 C C . GLY A 1 282 ? -5.589 25.139 -5.232 1.00 73.56 282 GLY A C 1
ATOM 2257 O O . GLY A 1 282 ? -6.606 25.570 -5.774 1.00 73.56 282 GLY A O 1
ATOM 2258 N N . LYS A 1 283 ? -5.656 24.338 -4.160 1.00 72.75 283 LYS A N 1
ATOM 2259 C CA . LYS A 1 283 ? -6.915 23.972 -3.490 1.00 72.75 283 LYS A CA 1
ATOM 2260 C C . LYS A 1 283 ? -7.125 24.800 -2.227 1.00 72.75 283 LYS A C 1
ATOM 2262 O O . LYS A 1 283 ? -6.164 25.235 -1.605 1.00 72.75 283 LYS A O 1
ATOM 2267 N N . THR A 1 284 ? -8.381 24.952 -1.812 1.00 73.50 284 THR A N 1
ATOM 2268 C CA . THR A 1 284 ? -8.750 25.445 -0.477 1.00 73.50 284 THR A CA 1
ATOM 2269 C C . THR A 1 284 ? -8.594 24.306 0.540 1.00 73.50 284 THR A C 1
ATOM 2271 O O . THR A 1 284 ? -9.290 23.293 0.408 1.00 73.50 284 THR A O 1
ATOM 2274 N N . PRO A 1 285 ? -7.658 24.402 1.501 1.00 71.31 285 PRO A N 1
ATOM 2275 C CA . PRO A 1 285 ? -7.407 23.343 2.468 1.00 71.31 285 PRO A CA 1
ATOM 2276 C C . PRO A 1 285 ? -8.578 23.099 3.413 1.00 71.31 285 PRO A C 1
ATOM 2278 O O . PRO A 1 285 ? -8.971 21.941 3.517 1.00 71.31 285 PRO A O 1
ATOM 2281 N N . GLY A 1 286 ? -9.125 24.135 4.057 1.00 79.44 286 GLY A N 1
ATOM 2282 C CA . GLY A 1 286 ? -10.097 23.970 5.138 1.00 79.44 286 GLY A CA 1
ATOM 2283 C C . GLY A 1 286 ? -9.423 23.430 6.400 1.00 79.44 286 GLY A C 1
ATOM 2284 O O . GLY A 1 286 ? -9.700 22.311 6.824 1.00 79.44 286 GLY A O 1
ATOM 2285 N N . ILE A 1 287 ? -8.490 24.188 6.985 1.00 86.06 287 ILE A N 1
ATOM 2286 C CA . ILE A 1 287 ? -7.698 23.744 8.148 1.00 86.06 287 ILE A CA 1
ATOM 2287 C C . ILE A 1 287 ? -8.563 23.358 9.365 1.00 86.06 287 ILE A C 1
ATOM 2289 O O . ILE A 1 287 ? -8.239 22.397 10.066 1.00 86.06 287 ILE A O 1
ATOM 2293 N N . CYS A 1 288 ? -9.705 24.027 9.565 1.00 84.12 288 CYS A N 1
ATOM 2294 C CA . CYS A 1 288 ? -10.689 23.689 10.597 1.00 84.12 288 CYS A CA 1
ATOM 2295 C C . CYS A 1 288 ? -11.210 22.254 10.444 1.00 84.12 288 CYS A C 1
ATOM 2297 O O . CYS A 1 288 ? -11.321 21.529 11.434 1.00 84.12 288 CYS A O 1
ATOM 2299 N N . ASP A 1 289 ? -11.454 21.814 9.207 1.00 78.44 289 ASP A N 1
ATOM 2300 C CA . ASP A 1 289 ? -11.930 20.461 8.922 1.00 78.44 289 ASP A CA 1
ATOM 2301 C C . ASP A 1 289 ? -10.861 19.418 9.261 1.00 78.44 289 ASP A C 1
ATOM 2303 O O . ASP A 1 289 ? -11.194 18.360 9.788 1.00 78.44 289 ASP A O 1
ATOM 2307 N N . TYR A 1 290 ? -9.571 19.705 9.032 1.00 81.19 290 TYR A N 1
ATOM 2308 C CA . TYR A 1 290 ? -8.493 18.792 9.438 1.00 81.19 290 TYR A CA 1
ATOM 2309 C C . TYR A 1 290 ? -8.350 18.692 10.942 1.00 81.19 290 TYR A C 1
ATOM 2311 O O . TYR A 1 290 ? -8.138 17.592 11.448 1.00 81.19 290 TYR A O 1
ATOM 2319 N N . VAL A 1 291 ? -8.459 19.813 11.655 1.00 84.19 291 VAL A N 1
ATOM 2320 C CA . VAL A 1 291 ? -8.409 19.826 13.119 1.00 84.19 291 VAL A CA 1
ATOM 2321 C C . VAL A 1 291 ? -9.571 19.012 13.686 1.00 84.19 291 VAL A C 1
ATOM 2323 O O . VAL A 1 291 ? -9.343 18.117 14.497 1.00 84.19 291 VAL A O 1
ATOM 2326 N N . LEU A 1 292 ? -10.797 19.250 13.213 1.00 78.25 292 LEU A N 1
ATOM 2327 C CA . LEU A 1 292 ? -11.979 18.505 13.649 1.00 78.25 292 LEU A CA 1
ATOM 2328 C C . LEU A 1 292 ? -11.883 17.018 13.306 1.00 78.25 292 LEU A C 1
ATOM 2330 O O . LEU A 1 292 ? -12.052 16.186 14.195 1.00 78.25 292 LEU A O 1
ATOM 2334 N N . PHE A 1 293 ? -11.552 16.686 12.056 1.00 76.38 293 PHE A N 1
ATOM 2335 C CA . PHE A 1 293 ? -11.381 15.306 11.604 1.00 76.38 293 PHE A CA 1
ATOM 2336 C C . PHE A 1 293 ? -10.316 14.579 12.426 1.00 76.38 293 PHE A C 1
ATOM 2338 O O . PHE A 1 293 ? -10.548 13.485 12.926 1.00 76.38 293 PHE A O 1
ATOM 2345 N N . THR A 1 294 ? -9.158 15.207 12.631 1.00 77.44 294 THR A N 1
ATOM 2346 C CA . THR A 1 294 ? -8.061 14.597 13.385 1.00 77.44 294 THR A CA 1
ATOM 2347 C C . THR A 1 294 ? -8.454 14.386 14.841 1.00 77.44 294 THR A C 1
ATOM 2349 O O . THR A 1 294 ? -8.226 13.312 15.382 1.00 77.44 294 THR A O 1
ATOM 2352 N N . CYS A 1 295 ? -9.094 15.359 15.487 1.00 78.94 295 CYS A N 1
ATOM 2353 C CA . CYS A 1 295 ? -9.548 15.187 16.863 1.00 78.94 295 CYS A CA 1
ATOM 2354 C C . CYS A 1 295 ? -10.654 14.127 16.993 1.00 78.94 295 CYS A C 1
ATOM 2356 O O . CYS A 1 295 ? -10.670 13.408 17.992 1.00 78.94 295 CYS A O 1
ATOM 2358 N N . GLN A 1 296 ? -11.544 13.993 16.004 1.00 72.88 296 GLN A N 1
ATOM 2359 C CA . GLN A 1 296 ? -12.528 12.907 15.945 1.00 72.88 296 GLN A CA 1
ATOM 2360 C C . GLN A 1 296 ? -11.830 11.550 15.837 1.00 72.88 296 GLN A C 1
ATOM 2362 O O . GLN A 1 296 ? -12.028 10.712 16.708 1.00 72.88 296 GLN A O 1
ATOM 2367 N N . GLU A 1 297 ? -10.920 11.374 14.878 1.00 69.94 297 GLU A N 1
ATOM 2368 C CA . GLU A 1 297 ? -10.150 10.135 14.698 1.00 69.94 297 GLU A CA 1
ATOM 2369 C C . GLU A 1 297 ? -9.307 9.781 15.933 1.00 69.94 297 GLU A C 1
ATOM 2371 O O . GLU A 1 297 ? -9.224 8.621 16.325 1.00 69.94 297 GLU A O 1
ATOM 2376 N N . ILE A 1 298 ? -8.697 10.770 16.595 1.00 68.75 298 ILE A N 1
ATOM 2377 C CA . ILE A 1 298 ? -7.937 10.564 17.838 1.00 68.75 298 ILE A CA 1
ATOM 2378 C C . ILE A 1 298 ? -8.867 10.132 18.968 1.00 68.75 298 ILE A C 1
ATOM 2380 O O . ILE A 1 298 ? -8.541 9.209 19.712 1.00 68.75 298 ILE A O 1
ATOM 2384 N N . THR A 1 299 ? -10.033 10.765 19.086 1.00 65.75 299 THR A N 1
ATOM 2385 C CA . THR A 1 299 ? -11.035 10.383 20.085 1.00 65.75 299 THR A CA 1
ATOM 2386 C C . THR A 1 299 ? -11.553 8.970 19.809 1.00 65.75 299 THR A C 1
ATOM 2388 O O . THR A 1 299 ? -11.663 8.171 20.732 1.00 65.75 299 THR A O 1
ATOM 2391 N N . GLU A 1 300 ? -11.785 8.617 18.546 1.00 61.34 300 GLU A N 1
ATOM 2392 C CA . GLU A 1 300 ? -12.216 7.284 18.113 1.00 61.34 300 GLU A CA 1
ATOM 2393 C C . GLU A 1 300 ? -11.116 6.217 18.270 1.00 61.34 300 GLU A C 1
ATOM 2395 O O . GLU A 1 300 ? -11.422 5.064 18.571 1.00 61.34 300 GLU A O 1
ATOM 2400 N N . SER A 1 301 ? -9.840 6.589 18.121 1.00 54.41 301 SER A N 1
ATOM 2401 C CA . SER A 1 301 ? -8.683 5.687 18.204 1.00 54.41 301 SER A CA 1
ATOM 2402 C C . SER A 1 301 ? -8.125 5.502 19.624 1.00 54.41 301 SER A C 1
ATOM 2404 O O . SER A 1 301 ? -7.580 4.433 19.912 1.00 54.41 301 SER A O 1
ATOM 2406 N N . GLU A 1 302 ? -8.192 6.508 20.505 1.00 50.91 302 GLU A N 1
ATOM 2407 C CA . GLU A 1 302 ? -7.775 6.394 21.916 1.00 50.91 302 GLU A CA 1
ATOM 2408 C C . GLU A 1 302 ? -8.869 5.803 22.817 1.00 50.91 302 GLU A C 1
ATOM 2410 O O . GLU A 1 302 ? -8.567 5.272 23.892 1.00 50.91 302 GLU A O 1
ATOM 2415 N N . ILE A 1 303 ? -10.126 5.777 22.359 1.00 49.59 303 ILE A N 1
ATOM 2416 C CA . ILE A 1 303 ? -11.114 4.820 22.862 1.00 49.59 303 ILE A CA 1
ATOM 2417 C C . ILE A 1 303 ? -10.695 3.449 22.310 1.00 49.59 303 ILE A C 1
ATOM 2419 O O . ILE A 1 303 ? -11.110 3.033 21.236 1.00 49.59 303 ILE A O 1
ATOM 2423 N N . ALA A 1 304 ? -9.782 2.797 23.037 1.00 43.78 304 ALA A N 1
ATOM 2424 C CA . ALA A 1 304 ? -9.205 1.478 22.782 1.00 43.78 304 ALA A CA 1
ATOM 2425 C C . ALA A 1 304 ? -10.119 0.542 21.969 1.00 43.78 304 ALA A C 1
ATOM 2427 O O . ALA A 1 304 ? -11.314 0.455 22.254 1.00 43.78 304 ALA A O 1
ATOM 2428 N N . GLY A 1 305 ? -9.543 -0.208 21.012 1.00 55.50 305 GLY A N 1
ATOM 2429 C CA . GLY A 1 305 ? -10.265 -1.191 20.185 1.00 55.50 305 GLY A CA 1
ATOM 2430 C C . GLY A 1 305 ? -11.292 -2.012 20.977 1.00 55.50 305 GLY A C 1
ATOM 2431 O O . GLY A 1 305 ? -11.106 -2.201 22.178 1.00 55.50 305 GLY A O 1
ATOM 2432 N N . PRO A 1 306 ? -12.357 -2.524 20.324 1.00 59.97 306 PRO A N 1
ATOM 2433 C CA . PRO A 1 306 ? -13.676 -2.701 20.928 1.00 59.97 306 PRO A CA 1
ATOM 2434 C C . PRO A 1 306 ? -13.582 -3.247 22.350 1.00 59.97 306 PRO A C 1
ATOM 2436 O O . PRO A 1 306 ? -12.970 -4.296 22.555 1.00 59.97 306 PRO A O 1
ATOM 2439 N N . SER A 1 307 ? -14.167 -2.551 23.325 1.00 70.81 307 SER A N 1
ATOM 2440 C CA . SER A 1 307 ? -14.130 -2.962 24.730 1.00 70.81 307 SER A CA 1
ATOM 2441 C C . SER A 1 307 ? -14.580 -4.419 24.884 1.00 70.81 307 SER A C 1
ATOM 2443 O O . SER A 1 307 ? -15.321 -4.951 24.050 1.00 70.81 307 SER A O 1
ATOM 2445 N N . ALA A 1 308 ? -14.181 -5.096 25.966 1.00 75.00 308 ALA A N 1
ATOM 2446 C CA . ALA A 1 308 ? -14.657 -6.458 26.240 1.00 75.00 308 ALA A CA 1
ATOM 2447 C C . ALA A 1 308 ? -16.198 -6.548 26.183 1.00 75.00 308 ALA A C 1
ATOM 2449 O O . ALA A 1 308 ? -16.744 -7.563 25.749 1.00 75.00 308 ALA A O 1
ATOM 2450 N N . MET A 1 309 ? -16.882 -5.453 26.536 1.00 81.81 309 MET A N 1
ATOM 2451 C CA . MET A 1 309 ? -18.328 -5.304 26.424 1.00 81.81 309 MET A CA 1
ATOM 2452 C C . MET A 1 309 ? -18.805 -5.197 24.966 1.00 81.81 309 MET A C 1
ATOM 2454 O O . MET A 1 309 ? -19.692 -5.941 24.563 1.00 81.81 309 MET A O 1
ATOM 2458 N N . GLN A 1 310 ? -18.169 -4.377 24.126 1.00 78.00 310 GLN A N 1
ATOM 2459 C CA . GLN A 1 310 ? -18.495 -4.289 22.694 1.00 78.00 310 GLN A CA 1
ATOM 2460 C C . GLN A 1 310 ? -18.221 -5.610 21.950 1.00 78.00 310 GLN A C 1
ATOM 2462 O O . GLN A 1 310 ? -19.019 -6.043 21.113 1.00 78.00 310 GLN A O 1
ATOM 2467 N N . LYS A 1 311 ? -17.124 -6.309 22.281 1.00 82.31 311 LYS A N 1
ATOM 2468 C CA . LYS A 1 311 ? -16.832 -7.652 21.745 1.00 82.31 311 LYS A CA 1
ATOM 2469 C C . LYS A 1 311 ? -17.886 -8.673 22.184 1.00 82.31 311 LYS A C 1
ATOM 2471 O O . LYS A 1 311 ? -18.287 -9.521 21.381 1.00 82.31 311 LYS A O 1
ATOM 2476 N N . LEU A 1 312 ? -18.352 -8.595 23.432 1.00 86.50 312 LEU A N 1
ATOM 2477 C CA . LEU A 1 312 ? -19.433 -9.432 23.950 1.00 86.50 312 LEU A CA 1
ATOM 2478 C C . LEU A 1 312 ? -20.745 -9.174 23.197 1.00 86.50 312 LEU A C 1
ATOM 2480 O O . LEU A 1 312 ? -21.351 -10.125 22.704 1.00 86.50 312 LEU A O 1
ATOM 2484 N N . GLU A 1 313 ? -21.159 -7.914 23.067 1.00 87.75 313 GLU A N 1
ATOM 2485 C CA . GLU A 1 313 ? -22.379 -7.520 22.354 1.00 87.75 313 GLU A CA 1
ATOM 2486 C C . GLU A 1 313 ? -22.400 -8.046 20.918 1.00 87.75 313 GLU A C 1
ATOM 2488 O O . GLU A 1 313 ? -23.350 -8.717 20.505 1.00 87.75 313 GLU A O 1
ATOM 2493 N N . LYS A 1 314 ? -21.298 -7.850 20.184 1.00 84.56 314 LYS A N 1
ATOM 2494 C CA . LYS A 1 314 ? -21.131 -8.363 18.819 1.00 84.56 314 LYS A CA 1
ATOM 2495 C C . LYS A 1 314 ? -21.329 -9.880 18.745 1.00 84.56 314 LYS A C 1
ATOM 2497 O O . LYS A 1 314 ? -21.971 -10.380 17.817 1.00 84.56 314 LYS A O 1
ATOM 2502 N N . ASN A 1 315 ? -20.794 -10.627 19.711 1.00 87.06 315 ASN A N 1
ATOM 2503 C CA . ASN A 1 315 ? -20.927 -12.082 19.759 1.00 87.06 315 ASN A CA 1
ATOM 2504 C C . ASN A 1 315 ? -22.351 -12.540 20.121 1.00 87.06 315 ASN A C 1
ATOM 2506 O O . ASN A 1 315 ? -22.844 -13.497 19.515 1.00 87.06 315 ASN A O 1
ATOM 2510 N N . ILE A 1 316 ? -23.041 -11.834 21.024 1.00 88.12 316 ILE A N 1
ATOM 2511 C CA . ILE A 1 316 ? -24.455 -12.082 21.355 1.00 88.12 316 ILE A CA 1
ATOM 2512 C C . ILE A 1 316 ? -25.321 -11.905 20.105 1.00 88.12 316 ILE A C 1
ATOM 2514 O O . ILE A 1 316 ? -26.018 -12.842 19.708 1.00 88.12 316 ILE A O 1
ATOM 2518 N N . VAL A 1 317 ? -25.224 -10.750 19.436 1.00 87.25 317 VAL A N 1
ATOM 2519 C CA . VAL A 1 317 ? -25.996 -10.449 18.219 1.00 87.25 317 VAL A CA 1
ATOM 2520 C C . VAL A 1 317 ? -25.721 -11.492 17.133 1.00 87.25 317 VAL A C 1
ATOM 2522 O O . VAL A 1 317 ? -26.650 -12.032 16.528 1.00 87.25 317 VAL A O 1
ATOM 2525 N N . LYS A 1 318 ? -24.452 -11.862 16.923 1.00 86.25 318 LYS A N 1
ATOM 2526 C CA . LYS A 1 318 ? -24.060 -12.891 15.947 1.00 86.25 318 LYS A CA 1
ATOM 2527 C C . LYS A 1 318 ? -24.652 -14.265 16.273 1.00 86.25 318 LYS A C 1
ATOM 2529 O O . LYS A 1 318 ? -25.063 -14.973 15.354 1.00 86.25 318 LYS A O 1
ATOM 2534 N N . LYS A 1 319 ? -24.703 -14.663 17.551 1.00 88.88 319 LYS A N 1
ATOM 2535 C CA . LYS A 1 319 ? -25.294 -15.946 17.968 1.00 88.88 319 LYS A CA 1
ATOM 2536 C C . LYS A 1 319 ? -26.815 -15.953 17.791 1.00 88.88 319 LYS A C 1
ATOM 2538 O O . LYS A 1 319 ? -27.340 -16.946 17.297 1.00 88.88 319 LYS A O 1
ATOM 2543 N N . ILE A 1 320 ? -27.496 -14.847 18.105 1.00 87.50 320 ILE A N 1
ATOM 2544 C CA . ILE A 1 320 ? -28.943 -14.684 17.883 1.00 87.50 320 ILE A CA 1
ATOM 2545 C C . ILE A 1 320 ? -29.274 -14.788 16.388 1.00 87.50 320 ILE A C 1
ATOM 2547 O O . ILE A 1 320 ? -30.130 -15.582 16.002 1.00 87.50 320 ILE A O 1
ATOM 2551 N N . ARG A 1 321 ? -28.541 -14.062 15.529 1.00 83.19 321 ARG A N 1
ATOM 2552 C CA . ARG A 1 321 ? -28.748 -14.072 14.068 1.00 83.19 321 ARG A CA 1
ATOM 2553 C C . ARG A 1 321 ? -28.524 -15.450 13.434 1.00 83.19 321 ARG A C 1
ATOM 2555 O O . ARG A 1 321 ? -29.199 -15.786 12.469 1.00 83.19 321 ARG A O 1
ATOM 2562 N N . LYS A 1 322 ? -27.604 -16.263 13.969 1.00 82.94 322 LYS A N 1
ATOM 2563 C CA . LYS A 1 322 ? -27.358 -17.634 13.481 1.00 82.94 322 LYS A CA 1
ATOM 2564 C C . LYS A 1 322 ? -28.512 -18.605 13.758 1.00 82.94 322 LYS A C 1
ATOM 2566 O O . LYS A 1 322 ? -28.515 -19.671 13.154 1.00 82.94 322 LYS A O 1
ATOM 2571 N N . GLN A 1 323 ? -29.429 -18.270 14.674 1.00 73.62 323 GLN A N 1
ATOM 2572 C CA . GLN A 1 323 ? -30.585 -19.093 15.058 1.00 73.62 323 GLN A CA 1
ATOM 2573 C C . GLN A 1 323 ? -30.237 -20.562 15.383 1.00 73.62 323 GLN A C 1
ATOM 2575 O O . GLN A 1 323 ? -31.057 -21.454 15.194 1.00 73.62 323 GLN A O 1
ATOM 2580 N N . SER A 1 324 ? -29.017 -20.833 15.866 1.00 66.12 324 SER A N 1
ATOM 2581 C CA . SER A 1 324 ? -28.556 -22.208 16.108 1.00 66.12 324 SER A CA 1
ATOM 2582 C C . SER A 1 324 ? -29.244 -22.853 17.309 1.00 66.12 324 SER A C 1
ATOM 2584 O O . SER A 1 324 ? -29.562 -24.034 17.272 1.00 66.12 324 SER A O 1
ATOM 2586 N N . ASP A 1 325 ? -29.472 -22.060 18.362 1.00 78.12 325 ASP A N 1
ATOM 2587 C CA . ASP A 1 325 ? -30.056 -22.486 19.632 1.00 78.12 325 ASP A CA 1
ATOM 2588 C C . ASP A 1 325 ? -31.135 -21.477 20.061 1.00 78.12 325 ASP A C 1
ATOM 2590 O O . ASP A 1 325 ? -30.888 -20.265 19.968 1.00 78.12 325 ASP A O 1
ATOM 2594 N N . PRO A 1 326 ? -32.287 -21.920 20.596 1.00 86.56 326 PRO A N 1
ATOM 2595 C CA . PRO A 1 326 ? -33.308 -21.015 21.123 1.00 86.56 326 PRO A CA 1
ATOM 2596 C C . PRO A 1 326 ? -32.729 -20.109 22.217 1.00 86.56 326 PRO A C 1
ATOM 2598 O O . PRO A 1 326 ? -32.140 -20.608 23.177 1.00 86.56 326 PRO A O 1
ATOM 2601 N N . ILE A 1 327 ? -32.894 -18.786 22.088 1.00 89.62 327 ILE A N 1
ATOM 2602 C CA . ILE A 1 327 ? -32.219 -17.770 22.925 1.00 89.62 327 ILE A CA 1
ATOM 2603 C C . ILE A 1 327 ? -32.352 -18.029 24.433 1.00 89.62 327 ILE A C 1
ATOM 2605 O O . ILE A 1 327 ? -31.369 -17.978 25.168 1.00 89.62 327 ILE A O 1
ATOM 2609 N N . LEU A 1 328 ? -33.546 -18.424 24.874 1.00 90.44 328 LEU A N 1
ATOM 2610 C CA . LEU A 1 328 ? -33.895 -18.691 26.271 1.00 90.44 328 LEU A CA 1
ATOM 2611 C C . LEU A 1 328 ? -33.171 -19.902 26.898 1.00 90.44 328 LEU A C 1
ATOM 2613 O O . LEU A 1 328 ? -33.174 -20.072 28.119 1.00 90.44 328 LEU A O 1
ATOM 2617 N N . THR A 1 329 ? -32.525 -20.749 26.090 1.00 90.12 329 THR A N 1
ATOM 2618 C CA . THR A 1 329 ? -31.702 -21.867 26.591 1.00 90.12 329 THR A CA 1
ATOM 2619 C C . THR A 1 329 ? -30.321 -21.418 27.066 1.00 90.12 329 THR A C 1
ATOM 2621 O O . THR A 1 329 ? -29.656 -22.158 27.794 1.00 90.12 329 THR A O 1
ATOM 2624 N N . TRP A 1 330 ? -29.880 -20.214 26.678 1.00 91.56 330 TRP A N 1
ATOM 2625 C CA . TRP A 1 330 ? -28.541 -19.712 26.985 1.00 91.56 330 TRP A CA 1
ATOM 2626 C C . TRP A 1 330 ? -28.462 -18.257 27.458 1.00 91.56 330 TRP A C 1
ATOM 2628 O O . TRP A 1 330 ? -27.442 -17.875 28.044 1.00 91.56 330 TRP A O 1
ATOM 2638 N N . LEU A 1 331 ? -29.526 -17.475 27.271 1.00 93.06 331 LEU A N 1
ATOM 2639 C CA . LEU A 1 331 ? -29.656 -16.098 27.731 1.00 93.06 331 LEU A CA 1
ATOM 2640 C C . LEU A 1 331 ? -30.989 -15.901 28.466 1.00 93.06 331 LEU A C 1
ATOM 2642 O O . LEU A 1 331 ? -32.049 -16.277 27.974 1.00 93.06 331 LEU A O 1
ATOM 2646 N N . HIS A 1 332 ? -30.932 -15.283 29.646 1.00 93.38 332 HIS A N 1
ATOM 2647 C CA . HIS A 1 332 ? -32.099 -14.858 30.414 1.00 93.38 332 HIS A CA 1
ATOM 2648 C C . HIS A 1 332 ? -32.237 -13.329 30.308 1.00 93.38 332 HIS A C 1
ATOM 2650 O O . HIS A 1 332 ? -31.382 -12.624 30.849 1.00 93.38 332 HIS A O 1
ATOM 2656 N N . PRO A 1 333 ? -33.291 -12.796 29.665 1.00 90.94 333 PRO A N 1
ATOM 2657 C CA . PRO A 1 333 ? -33.396 -11.364 29.358 1.00 90.94 333 PRO A CA 1
ATOM 2658 C C . PRO A 1 333 ? -33.819 -10.493 30.552 1.00 90.94 333 PRO A C 1
ATOM 2660 O O . PRO A 1 333 ? -33.617 -9.288 30.527 1.00 90.94 333 PRO A O 1
ATOM 2663 N N . SER A 1 334 ? -34.402 -11.086 31.602 1.00 89.38 334 SER A N 1
ATOM 2664 C CA . SER A 1 334 ? -34.892 -10.344 32.775 1.00 89.38 334 SER A CA 1
ATOM 2665 C C . SER A 1 334 ? -34.388 -10.927 34.101 1.00 89.38 334 SER A C 1
ATOM 2667 O O . SER A 1 334 ? -35.015 -11.801 34.694 1.00 89.38 334 SER A O 1
ATOM 2669 N N . VAL A 1 335 ? -33.226 -10.481 34.574 1.00 89.81 335 VAL A N 1
ATOM 2670 C CA . VAL A 1 335 ? -32.693 -10.830 35.902 1.00 89.81 335 VAL A CA 1
ATOM 2671 C C . VAL A 1 335 ? -32.411 -9.581 36.729 1.00 89.81 335 VAL A C 1
ATOM 2673 O O . VAL A 1 335 ? -32.194 -8.498 36.198 1.00 89.81 335 VAL A O 1
ATOM 2676 N N . THR A 1 336 ? -32.364 -9.729 38.052 1.00 90.44 336 THR A N 1
ATOM 2677 C CA . THR A 1 336 ? -31.911 -8.655 38.945 1.00 90.44 336 THR A CA 1
ATOM 2678 C C . THR A 1 336 ? -30.397 -8.724 39.136 1.00 90.44 336 THR A C 1
ATOM 2680 O O . THR A 1 336 ? -29.852 -9.776 39.503 1.00 90.44 336 THR A O 1
ATOM 2683 N N . VAL A 1 337 ? -29.726 -7.593 38.935 1.00 89.44 337 VAL A N 1
ATOM 2684 C CA . VAL A 1 337 ? -28.281 -7.399 39.116 1.00 89.44 337 VAL A CA 1
ATOM 2685 C C . VAL A 1 337 ? -28.059 -6.340 40.193 1.00 89.44 337 VAL A C 1
ATOM 2687 O O . VAL A 1 337 ? -28.893 -5.460 40.367 1.00 89.44 337 VAL A O 1
ATOM 2690 N N . HIS A 1 338 ? -26.973 -6.458 40.956 1.00 88.12 338 HIS A N 1
ATOM 2691 C CA . HIS A 1 338 ? -26.542 -5.384 41.851 1.00 88.12 338 HIS A CA 1
ATOM 2692 C C . HIS A 1 338 ? -25.459 -4.592 41.119 1.00 88.12 338 HIS A C 1
ATOM 2694 O O . HIS A 1 338 ? -24.444 -5.188 40.731 1.00 88.12 338 HIS A O 1
ATOM 2700 N N . ASP A 1 339 ? -25.707 -3.305 40.878 1.00 85.00 339 ASP A N 1
ATOM 2701 C CA . ASP A 1 339 ? -24.727 -2.393 40.276 1.00 85.00 339 ASP A CA 1
ATOM 2702 C C . ASP A 1 339 ? -23.528 -2.171 41.221 1.00 85.00 339 ASP A C 1
ATOM 2704 O O . ASP A 1 339 ? -23.459 -2.754 42.305 1.00 85.00 339 ASP A O 1
ATOM 2708 N N . VAL A 1 340 ? -22.552 -1.356 40.818 1.00 83.38 340 VAL A N 1
ATOM 2709 C CA . VAL A 1 340 ? -21.364 -1.057 41.645 1.00 83.38 340 VAL A CA 1
ATOM 2710 C C . VAL A 1 340 ? -21.734 -0.373 42.970 1.00 83.38 340 VAL A C 1
ATOM 2712 O O . VAL A 1 340 ? -21.066 -0.590 43.979 1.00 83.38 340 VAL A O 1
ATOM 2715 N N . ALA A 1 341 ? -22.821 0.402 42.989 1.00 83.19 341 ALA A N 1
ATOM 2716 C CA . ALA A 1 341 ? -23.339 1.076 44.178 1.00 83.19 341 ALA A CA 1
ATOM 2717 C C . ALA A 1 341 ? -24.175 0.150 45.089 1.00 83.19 341 ALA A C 1
ATOM 2719 O O . ALA A 1 341 ? -24.558 0.549 46.188 1.00 83.19 341 ALA A O 1
ATOM 2720 N N . GLY A 1 342 ? -24.434 -1.095 44.670 1.00 82.38 342 GLY A N 1
ATOM 2721 C CA . GLY A 1 342 ? -25.235 -2.075 45.405 1.00 82.38 342 GLY A CA 1
ATOM 2722 C C . GLY A 1 342 ? -26.748 -1.946 45.193 1.00 82.38 342 GLY A C 1
ATOM 2723 O O . GLY A 1 342 ? -27.517 -2.639 45.864 1.00 82.38 342 GLY A O 1
ATOM 2724 N N . ASN A 1 343 ? -27.202 -1.108 44.258 1.00 88.44 343 ASN A N 1
ATOM 2725 C CA . ASN A 1 343 ? -28.615 -0.968 43.921 1.00 88.44 343 ASN A CA 1
ATOM 2726 C C . ASN A 1 343 ? -29.085 -2.128 43.042 1.00 88.44 343 ASN A C 1
ATOM 2728 O O . ASN A 1 343 ? -28.354 -2.639 42.192 1.00 88.44 343 ASN A O 1
ATOM 2732 N N . LYS A 1 344 ? -30.347 -2.530 43.219 1.00 90.75 344 LYS A N 1
ATOM 2733 C CA . LYS A 1 344 ? -30.984 -3.549 42.377 1.00 90.75 344 LYS A CA 1
ATOM 2734 C C . LYS A 1 344 ? -31.404 -2.931 41.047 1.00 90.75 344 LYS A C 1
ATOM 2736 O O . LYS A 1 344 ? -32.349 -2.148 41.011 1.00 90.75 344 LYS A O 1
ATOM 2741 N N . VAL A 1 345 ? -30.749 -3.341 39.968 1.00 89.75 345 VAL A N 1
ATOM 2742 C CA . VAL A 1 345 ? -31.022 -2.898 38.596 1.00 89.75 345 VAL A CA 1
ATOM 2743 C C . VAL A 1 345 ? -31.442 -4.081 37.712 1.00 89.75 345 VAL A C 1
ATOM 2745 O O . VAL A 1 345 ? -31.062 -5.228 37.992 1.00 89.75 345 VAL A O 1
ATOM 2748 N N . PRO A 1 346 ? -32.250 -3.852 36.661 1.00 90.56 346 PRO A N 1
ATOM 2749 C CA . PRO A 1 346 ? -32.539 -4.878 35.667 1.00 90.56 346 PRO A CA 1
ATOM 2750 C C . PRO A 1 346 ? -31.276 -5.236 34.874 1.00 90.56 346 PRO A C 1
ATOM 2752 O O . PRO A 1 346 ? -30.405 -4.399 34.625 1.00 90.56 346 PRO A O 1
ATOM 2755 N N . GLY A 1 347 ? -31.176 -6.496 34.473 1.00 91.12 347 GLY A N 1
ATOM 2756 C CA . GLY A 1 347 ? -30.070 -6.997 33.677 1.00 91.12 347 GLY A CA 1
ATOM 2757 C C . GLY A 1 347 ? -30.390 -8.285 32.948 1.00 91.12 347 GLY A C 1
ATOM 2758 O O . GLY A 1 347 ? -31.487 -8.835 33.061 1.00 91.12 347 GLY A O 1
ATOM 2759 N N . ILE A 1 348 ? -29.384 -8.789 32.245 1.00 93.50 348 ILE A N 1
ATOM 2760 C CA . ILE A 1 348 ? -29.419 -10.071 31.548 1.00 93.50 348 ILE A CA 1
ATOM 2761 C C . ILE A 1 348 ? -28.507 -11.088 32.240 1.00 93.50 348 ILE A C 1
ATOM 2763 O O . ILE A 1 348 ? -27.575 -10.720 32.964 1.00 93.50 348 ILE A O 1
ATOM 2767 N N . ALA A 1 349 ? -28.756 -12.379 32.016 1.00 92.38 349 ALA A N 1
ATOM 2768 C CA . ALA A 1 349 ? -27.829 -13.440 32.398 1.00 92.38 349 ALA A CA 1
ATOM 2769 C C . ALA A 1 349 ? -27.432 -14.310 31.206 1.00 92.38 349 ALA A C 1
ATOM 2771 O O . ALA A 1 349 ? -28.293 -14.729 30.439 1.00 92.38 349 ALA A O 1
ATOM 2772 N N . ILE A 1 350 ? -26.143 -14.629 31.088 1.00 92.62 350 ILE A N 1
ATOM 2773 C CA . ILE A 1 350 ? -25.585 -15.457 30.009 1.00 92.62 350 ILE A CA 1
ATOM 2774 C C . ILE A 1 350 ? -24.826 -16.628 30.629 1.00 92.62 350 ILE A C 1
ATOM 2776 O O . ILE A 1 350 ? -24.031 -16.433 31.551 1.00 92.62 350 ILE A O 1
ATOM 2780 N N . ILE A 1 351 ? -25.066 -17.848 30.144 1.00 92.44 351 ILE A N 1
ATOM 2781 C CA . ILE A 1 351 ? -24.376 -19.052 30.635 1.00 92.44 351 ILE A CA 1
ATOM 2782 C C . ILE A 1 351 ? -22.855 -18.907 30.481 1.00 92.44 351 ILE A C 1
ATOM 2784 O O . ILE A 1 351 ? -22.371 -18.483 29.434 1.00 92.44 351 ILE A O 1
ATOM 2788 N N . THR A 1 352 ? -22.097 -19.328 31.500 1.00 90.06 352 THR A N 1
ATOM 2789 C CA . THR A 1 352 ? -20.626 -19.215 31.516 1.00 90.06 352 THR A CA 1
ATOM 2790 C C . THR A 1 352 ? -19.979 -19.876 30.302 1.00 90.06 352 THR A C 1
ATOM 2792 O O . THR A 1 352 ? -19.213 -19.227 29.607 1.00 90.06 352 THR A O 1
ATOM 2795 N N . SER A 1 353 ? -20.378 -21.108 29.967 1.00 89.12 353 SER A N 1
ATOM 2796 C CA . SER A 1 353 ? -19.828 -21.852 28.825 1.00 89.12 353 SER A CA 1
ATOM 2797 C C . SER A 1 353 ? -20.102 -21.202 27.465 1.00 89.12 353 SER A C 1
ATOM 2799 O O . SER A 1 353 ? -19.437 -21.534 26.492 1.00 89.12 353 SER A O 1
ATOM 2801 N N . VAL A 1 354 ? -21.103 -20.320 27.369 1.00 88.19 354 VAL A N 1
ATOM 2802 C CA . VAL A 1 354 ? -21.390 -19.573 26.135 1.00 88.19 354 VAL A CA 1
ATOM 2803 C C . VAL A 1 354 ? -20.477 -18.364 26.019 1.00 88.19 354 VAL A C 1
ATOM 2805 O O . VAL A 1 354 ? -19.950 -18.127 24.938 1.00 88.19 354 VAL A O 1
ATOM 2808 N N . VAL A 1 355 ? -20.236 -17.660 27.128 1.00 86.50 355 VAL A N 1
ATOM 2809 C CA . VAL A 1 355 ? -19.227 -16.592 27.181 1.00 86.50 355 VAL A CA 1
ATOM 2810 C C . VAL A 1 355 ? -17.837 -17.163 26.887 1.00 86.50 355 VAL A C 1
ATOM 2812 O O . VAL A 1 355 ? -17.123 -16.606 26.062 1.00 86.50 355 VAL A O 1
ATOM 2815 N N . ASP A 1 356 ? -17.502 -18.324 27.462 1.00 85.81 356 ASP A N 1
ATOM 2816 C CA . ASP A 1 356 ? -16.227 -19.025 27.236 1.00 85.81 356 ASP A CA 1
ATOM 2817 C C . ASP A 1 356 ? -16.022 -19.467 25.774 1.00 85.81 356 ASP A C 1
ATOM 2819 O O . ASP A 1 356 ? -14.891 -19.656 25.335 1.00 85.81 356 ASP A O 1
ATOM 2823 N N . ALA A 1 357 ? -17.108 -19.659 25.019 1.00 86.00 357 ALA A N 1
ATOM 2824 C CA . ALA A 1 357 ? -17.064 -20.079 23.621 1.00 86.00 357 ALA A CA 1
ATOM 2825 C C . ALA A 1 357 ? -16.960 -18.902 22.632 1.00 86.00 357 ALA A C 1
ATOM 2827 O O . ALA A 1 357 ? -16.875 -19.134 21.422 1.00 86.00 357 ALA A O 1
ATOM 2828 N N . PHE A 1 358 ? -17.001 -17.649 23.102 1.00 86.62 358 PHE A N 1
ATOM 2829 C CA . PHE A 1 358 ? -16.862 -16.484 22.233 1.00 86.62 358 PHE A CA 1
ATOM 2830 C C . PHE A 1 358 ? -15.388 -16.255 21.862 1.00 86.62 358 PHE A C 1
ATOM 2832 O O . PHE A 1 358 ? -14.566 -16.029 22.745 1.00 86.62 358 PHE A O 1
ATOM 2839 N N . PRO A 1 359 ? -15.034 -16.286 20.561 1.00 74.62 359 PRO A N 1
ATOM 2840 C CA . PRO A 1 359 ? -13.638 -16.309 20.115 1.00 74.62 359 PRO A CA 1
ATOM 2841 C C . PRO A 1 359 ? -12.869 -15.021 20.432 1.00 74.62 359 PRO A C 1
ATOM 2843 O O . PRO A 1 359 ? -11.651 -15.060 20.566 1.00 74.62 359 PRO A O 1
ATOM 2846 N N . ASP A 1 360 ? -13.579 -13.897 20.569 1.00 74.94 360 ASP A N 1
ATOM 2847 C CA . ASP A 1 360 ? -12.981 -12.564 20.687 1.00 74.94 360 ASP A CA 1
ATOM 2848 C C . ASP A 1 360 ? -12.979 -12.024 22.131 1.00 74.94 360 ASP A C 1
ATOM 2850 O O . ASP A 1 360 ? -12.550 -10.895 22.361 1.00 74.94 360 ASP A O 1
ATOM 2854 N N . VAL A 1 361 ? -13.480 -12.787 23.109 1.00 76.62 361 VAL A N 1
ATOM 2855 C CA . VAL A 1 361 ? -13.627 -12.335 24.503 1.00 76.62 361 VAL A CA 1
ATOM 2856 C C . VAL A 1 361 ? -12.762 -13.205 25.408 1.00 76.62 361 VAL A C 1
ATOM 2858 O O . VAL A 1 361 ? -13.102 -14.355 25.679 1.00 76.62 361 VAL A O 1
ATOM 2861 N N . SER A 1 362 ? -11.647 -12.668 25.916 1.00 77.31 362 SER A N 1
ATOM 2862 C CA . SER A 1 362 ? -10.877 -13.403 26.919 1.00 77.31 362 SER A CA 1
ATOM 2863 C C . SER A 1 362 ? -11.588 -13.388 28.275 1.00 77.31 362 SER A C 1
ATOM 2865 O O . SER A 1 362 ? -12.209 -12.408 28.696 1.00 77.31 362 SER A O 1
ATOM 2867 N N . ASN A 1 363 ? -11.454 -14.490 29.007 1.00 73.38 363 ASN A N 1
ATOM 2868 C CA . ASN A 1 363 ? -12.053 -14.649 30.330 1.00 73.38 363 ASN A CA 1
ATOM 2869 C C . ASN A 1 363 ? -11.525 -13.644 31.368 1.00 73.38 363 ASN A C 1
ATOM 2871 O O . ASN A 1 363 ? -12.229 -13.299 32.319 1.00 73.38 363 ASN A O 1
ATOM 2875 N N . SER A 1 364 ? -10.272 -13.209 31.223 1.00 75.69 364 SER A N 1
ATOM 2876 C CA . SER A 1 364 ? -9.650 -12.191 32.072 1.00 75.69 364 SER A CA 1
ATOM 2877 C C . SER A 1 364 ? -10.231 -10.807 31.799 1.00 75.69 364 SER A C 1
ATOM 2879 O O . SER A 1 364 ? -10.676 -10.158 32.743 1.00 75.69 364 SER A O 1
ATOM 2881 N N . GLU A 1 365 ? -10.307 -10.403 30.527 1.00 76.75 365 GLU A N 1
ATOM 2882 C CA . GLU A 1 365 ? -10.843 -9.094 30.125 1.00 76.75 365 GLU A CA 1
ATOM 2883 C C . GLU A 1 365 ? -12.325 -8.967 30.494 1.00 76.75 365 GLU A C 1
ATOM 2885 O O . GLU A 1 365 ? -12.750 -7.952 31.040 1.00 76.75 365 GLU A O 1
ATOM 2890 N N . PHE A 1 366 ? -13.121 -10.018 30.269 1.00 82.50 366 PHE A N 1
ATOM 2891 C CA . PHE A 1 366 ? -14.540 -10.006 30.621 1.00 82.50 366 PHE A CA 1
ATOM 2892 C C . PHE A 1 366 ? -14.767 -9.867 32.132 1.00 82.50 366 PHE A C 1
ATOM 2894 O O . PHE A 1 366 ? -15.637 -9.114 32.563 1.00 82.50 366 PHE A O 1
ATOM 2901 N N . LYS A 1 367 ? -13.978 -10.562 32.963 1.00 80.19 367 LYS A N 1
ATOM 2902 C CA . LYS A 1 367 ? -14.079 -10.448 34.429 1.00 80.19 367 LYS A CA 1
ATOM 2903 C C . LYS A 1 367 ? -13.661 -9.072 34.933 1.00 80.19 367 LYS A C 1
ATOM 2905 O O . LYS A 1 367 ? -14.217 -8.601 35.924 1.00 80.19 367 LYS A O 1
ATOM 2910 N N . GLU A 1 368 ? -12.673 -8.456 34.295 1.00 80.25 368 GLU A N 1
ATOM 2911 C CA . GLU A 1 368 ? -12.250 -7.095 34.607 1.00 80.25 368 GLU A CA 1
ATOM 2912 C C . GLU A 1 368 ? -13.341 -6.081 34.256 1.00 80.25 368 GLU A C 1
ATOM 2914 O O . GLU A 1 368 ? -13.690 -5.249 35.090 1.00 80.25 368 GLU A O 1
ATOM 2919 N N . GLU A 1 369 ? -13.967 -6.217 33.089 1.00 78.94 369 GLU A N 1
ATOM 2920 C CA . GLU A 1 369 ? -15.084 -5.361 32.691 1.00 78.94 369 GLU A CA 1
ATOM 2921 C C . GLU A 1 369 ? -16.310 -5.573 33.589 1.00 78.94 369 GLU A C 1
ATOM 2923 O O . GLU A 1 369 ? -16.946 -4.624 34.040 1.00 78.94 369 GLU A O 1
ATOM 2928 N N . GLN A 1 370 ? -16.588 -6.819 33.974 1.00 80.94 370 GLN A N 1
ATOM 2929 C CA . GLN A 1 370 ? -17.672 -7.133 34.898 1.00 80.94 370 GLN A CA 1
ATOM 2930 C C . GLN A 1 370 ? -17.472 -6.472 36.274 1.00 80.94 370 GLN A C 1
ATOM 2932 O O . GLN A 1 370 ? -18.442 -6.016 36.880 1.00 80.94 370 GLN A O 1
ATOM 2937 N N . ARG A 1 371 ? -16.228 -6.363 36.765 1.00 82.19 371 ARG A N 1
ATOM 2938 C CA . ARG A 1 371 ? -15.916 -5.655 38.024 1.00 82.19 371 ARG A CA 1
ATOM 2939 C C . ARG A 1 371 ? -16.266 -4.169 37.970 1.00 82.19 371 ARG A C 1
ATOM 2941 O O . ARG A 1 371 ? -16.582 -3.605 39.011 1.00 82.19 371 ARG A O 1
ATOM 2948 N N . LYS A 1 372 ? -16.234 -3.550 36.785 1.00 82.00 372 LYS A N 1
ATOM 2949 C CA . LYS A 1 372 ? -16.621 -2.143 36.596 1.00 82.00 372 LYS A CA 1
ATOM 2950 C C . LYS A 1 372 ? -18.135 -1.932 36.611 1.00 82.00 372 LYS A C 1
ATOM 2952 O O . LYS A 1 372 ? -18.572 -0.805 36.786 1.00 82.00 372 LYS A O 1
ATOM 2957 N N . GLN A 1 373 ? -18.926 -2.990 36.418 1.00 78.88 373 GLN A N 1
ATOM 2958 C CA . GLN A 1 373 ? -20.374 -2.895 36.196 1.00 78.88 373 GLN A CA 1
ATOM 2959 C C . GLN A 1 373 ? -21.209 -3.502 37.335 1.00 78.88 373 GLN A C 1
ATOM 2961 O O . GLN A 1 373 ? -22.366 -3.133 37.528 1.00 78.88 373 GLN A O 1
ATOM 2966 N N . THR A 1 374 ? -20.660 -4.447 38.107 1.00 80.00 374 THR A N 1
ATOM 2967 C CA . THR A 1 374 ? -21.394 -5.109 39.196 1.00 80.00 374 THR A CA 1
ATOM 2968 C C . THR A 1 374 ? -20.547 -5.320 40.444 1.00 80.00 374 THR A C 1
ATOM 2970 O O . THR A 1 374 ? -19.383 -5.707 40.379 1.00 80.00 374 THR A O 1
ATOM 2973 N N . GLN A 1 375 ? -21.182 -5.146 41.605 1.00 78.88 375 GLN A N 1
ATOM 2974 C CA . GLN A 1 375 ? -20.580 -5.378 42.918 1.00 78.88 375 GLN A CA 1
ATOM 2975 C C . GLN A 1 375 ? -20.114 -6.831 43.138 1.00 78.88 375 GLN A C 1
ATOM 2977 O O . GLN A 1 375 ? -19.158 -7.061 43.873 1.00 78.88 375 GLN A O 1
ATOM 2982 N N . ASN A 1 376 ? -20.768 -7.822 42.514 1.00 77.81 376 ASN A N 1
ATOM 2983 C CA . ASN A 1 376 ? -20.464 -9.249 42.695 1.00 77.81 376 ASN A CA 1
ATOM 2984 C C . ASN A 1 376 ? -20.239 -9.949 41.338 1.00 77.81 376 ASN A C 1
ATOM 2986 O O . ASN A 1 376 ? -21.141 -10.637 40.846 1.00 77.81 376 ASN A O 1
ATOM 2990 N N . PRO A 1 377 ? -19.039 -9.821 40.739 1.00 78.62 377 PRO A N 1
ATOM 2991 C CA . PRO A 1 377 ? -18.705 -10.296 39.390 1.00 78.62 377 PRO A CA 1
ATOM 2992 C C . PRO A 1 377 ? -18.404 -11.808 39.350 1.00 78.62 377 PRO A C 1
ATOM 2994 O O . PRO A 1 377 ? -17.419 -12.269 38.776 1.00 78.62 377 PRO A O 1
ATOM 2997 N N . VAL A 1 378 ? -19.231 -12.611 40.021 1.00 83.12 378 VAL A N 1
ATOM 2998 C CA . VAL A 1 378 ? -19.086 -14.070 40.093 1.00 83.12 378 VAL A CA 1
ATOM 2999 C C . VAL A 1 378 ? -20.232 -14.716 39.328 1.00 83.12 378 VAL A C 1
ATOM 3001 O O . VAL A 1 378 ? -21.363 -14.227 39.346 1.00 83.12 378 VAL A O 1
ATOM 3004 N N . SER A 1 379 ? -19.962 -15.845 38.669 1.00 85.69 379 SER A N 1
ATOM 3005 C CA . SER A 1 379 ? -21.042 -16.644 38.098 1.00 85.69 379 SER A CA 1
ATOM 3006 C C . SER A 1 379 ? -21.965 -17.162 39.205 1.00 85.69 379 SER A C 1
ATOM 3008 O O . SER A 1 379 ? -21.526 -17.473 40.314 1.00 85.69 379 SER A O 1
ATOM 3010 N N . ILE A 1 380 ? -23.267 -17.229 38.945 1.00 87.62 380 ILE A N 1
ATOM 3011 C CA . ILE A 1 380 ? -24.283 -17.683 39.909 1.00 87.62 380 ILE A CA 1
ATOM 3012 C C . ILE A 1 380 ? -25.234 -18.642 39.190 1.00 87.62 380 ILE A C 1
ATOM 3014 O O . ILE A 1 380 ? -25.321 -18.636 37.964 1.00 87.62 380 ILE A O 1
ATOM 3018 N N . GLY A 1 381 ? -25.899 -19.526 39.935 1.00 90.44 381 GLY A N 1
ATOM 3019 C CA . GLY A 1 381 ? -26.908 -20.418 39.370 1.00 90.44 381 GLY A CA 1
ATOM 3020 C C . GLY A 1 381 ? -28.171 -19.650 38.974 1.00 90.44 381 GLY A C 1
ATOM 3021 O O . GLY A 1 381 ? -28.898 -19.189 39.851 1.00 90.44 381 GLY A O 1
ATOM 3022 N N . VAL A 1 382 ? -28.443 -19.559 37.674 1.00 91.69 382 VAL A N 1
ATOM 3023 C CA . VAL A 1 382 ? -29.643 -18.946 37.081 1.00 91.69 382 VAL A CA 1
ATOM 3024 C C . VAL A 1 382 ? -30.434 -20.027 36.339 1.00 91.69 382 VAL A C 1
ATOM 3026 O O . VAL A 1 382 ? -29.853 -20.998 35.855 1.00 91.69 382 VAL A O 1
ATOM 3029 N N . TYR A 1 383 ? -31.759 -19.903 36.298 1.00 91.81 383 TYR A N 1
ATOM 3030 C CA . TYR A 1 383 ? -32.632 -20.856 35.610 1.00 91.81 383 TYR A CA 1
ATOM 3031 C C . TYR A 1 383 ? -32.762 -20.492 34.131 1.00 91.81 383 TYR A C 1
ATOM 3033 O O . TYR A 1 383 ? -33.086 -19.356 33.817 1.00 91.81 383 TYR A O 1
ATOM 3041 N N . PHE A 1 384 ? -32.539 -21.452 33.239 1.00 91.88 384 PHE A N 1
ATOM 3042 C CA . PHE A 1 384 ? -32.712 -21.318 31.789 1.00 91.88 384 PHE A CA 1
ATOM 3043 C C . PHE A 1 384 ? -33.717 -22.353 31.291 1.00 91.88 384 PHE A C 1
ATOM 3045 O O . PHE A 1 384 ? -33.985 -23.337 31.984 1.00 91.88 384 PHE A O 1
ATOM 3052 N N . ASN A 1 385 ? -34.258 -22.161 30.093 1.00 90.94 385 ASN A N 1
ATOM 3053 C CA . ASN A 1 385 ? -35.130 -23.147 29.462 1.00 90.94 385 ASN A CA 1
ATOM 3054 C C . ASN A 1 385 ? -34.355 -24.450 29.165 1.00 90.94 385 ASN A C 1
ATOM 3056 O O . ASN A 1 385 ? -33.227 -24.398 28.672 1.00 90.94 385 ASN A O 1
ATOM 3060 N N . ALA A 1 386 ? -34.932 -25.611 29.491 1.00 85.12 386 ALA A N 1
ATOM 3061 C CA . ALA A 1 386 ? -34.280 -26.906 29.302 1.00 85.12 386 ALA A CA 1
ATOM 3062 C C . ALA A 1 386 ? -34.303 -27.404 27.844 1.00 85.12 386 ALA A C 1
ATOM 3064 O O . ALA A 1 386 ? -33.298 -27.960 27.404 1.00 85.12 386 ALA A O 1
ATOM 3065 N N . ASN A 1 387 ? -35.402 -27.189 27.104 1.00 73.56 387 ASN A N 1
ATOM 3066 C CA . ASN A 1 387 ? -35.662 -27.853 25.812 1.00 73.56 387 ASN A CA 1
ATOM 3067 C C . ASN A 1 387 ? -35.998 -26.893 24.652 1.00 73.56 387 ASN A C 1
ATOM 3069 O O . ASN A 1 387 ? -36.247 -27.342 23.536 1.00 73.56 387 ASN A O 1
ATOM 3073 N N . GLY A 1 388 ? -35.957 -25.576 24.884 1.00 70.12 388 GLY A N 1
ATOM 3074 C CA . GLY A 1 388 ? -36.057 -24.560 23.828 1.00 70.12 388 GLY A CA 1
ATOM 3075 C C . GLY A 1 388 ? -37.473 -24.220 23.347 1.00 70.12 388 GLY A C 1
ATOM 3076 O O . GLY A 1 388 ? -37.627 -23.301 22.549 1.00 70.12 388 GLY A O 1
ATOM 3077 N N . ASP A 1 389 ? -38.489 -24.908 23.864 1.00 74.12 389 ASP A N 1
ATOM 3078 C CA . ASP A 1 389 ? -39.922 -24.734 23.583 1.00 74.12 389 ASP A CA 1
ATOM 3079 C C . ASP A 1 389 ? -40.650 -23.836 24.604 1.00 74.12 389 ASP A C 1
ATOM 3081 O O . ASP A 1 389 ? -41.655 -23.210 24.279 1.00 74.12 389 ASP A O 1
ATOM 3085 N N . GLY A 1 390 ? -40.138 -23.741 25.832 1.00 75.56 390 GLY A N 1
ATOM 3086 C CA . GLY A 1 390 ? -40.660 -22.847 26.878 1.00 75.56 390 GLY A CA 1
ATOM 3087 C C . GLY A 1 390 ? -40.530 -21.333 26.612 1.00 75.56 390 GLY A C 1
ATOM 3088 O O . GLY A 1 390 ? -39.607 -20.852 25.948 1.00 75.56 390 GLY A O 1
ATOM 3089 N N . THR A 1 391 ? -41.453 -20.568 27.197 1.00 84.06 391 THR A N 1
ATOM 3090 C CA . THR A 1 391 ? -41.517 -19.099 27.127 1.00 84.06 391 THR A CA 1
ATOM 3091 C C . THR A 1 391 ? -40.724 -18.419 28.251 1.00 84.06 391 THR A C 1
ATOM 3093 O O . THR A 1 391 ? -40.270 -19.059 29.203 1.00 84.06 391 THR A O 1
ATOM 3096 N N . LEU A 1 392 ? -40.574 -17.090 28.186 1.00 83.94 392 LEU A N 1
ATOM 3097 C CA . LEU A 1 392 ? -39.978 -16.323 29.287 1.00 83.94 392 LEU A CA 1
ATOM 3098 C C . LEU A 1 392 ? -40.799 -16.448 30.585 1.00 83.94 392 LEU A C 1
ATOM 3100 O O . LEU A 1 392 ? -40.224 -16.537 31.668 1.00 83.94 392 LEU A O 1
ATOM 3104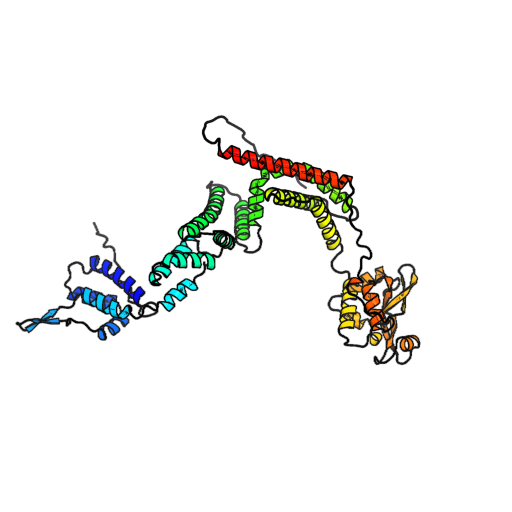 N N . ASP A 1 393 ? -42.129 -16.505 30.485 1.00 84.38 393 ASP A N 1
ATOM 3105 C CA . ASP A 1 393 ? -43.016 -16.709 31.637 1.00 84.38 393 ASP A CA 1
ATOM 3106 C C . ASP A 1 393 ? -42.788 -18.083 32.286 1.00 84.38 393 ASP A C 1
ATOM 3108 O O . ASP A 1 393 ? -42.722 -18.188 33.514 1.00 84.38 393 ASP A O 1
ATOM 3112 N N . ASP A 1 394 ? -42.556 -19.122 31.477 1.00 83.56 394 ASP A N 1
ATOM 3113 C CA . ASP A 1 394 ? -42.183 -20.451 31.972 1.00 83.56 394 ASP A CA 1
ATOM 3114 C C . ASP A 1 394 ? -40.842 -20.421 32.709 1.00 83.56 394 ASP A C 1
ATOM 3116 O O . ASP A 1 394 ? -40.711 -21.022 33.779 1.00 83.56 394 ASP A O 1
ATOM 3120 N N . MET A 1 395 ? -39.865 -19.660 32.203 1.00 85.31 395 MET A N 1
ATOM 3121 C CA . MET A 1 395 ? -38.580 -19.475 32.881 1.00 85.31 395 MET A CA 1
ATOM 3122 C C . MET A 1 395 ? -38.725 -18.788 34.240 1.00 85.31 395 MET A C 1
ATOM 3124 O O . MET A 1 395 ? -38.193 -19.284 35.239 1.00 85.31 395 MET A O 1
ATOM 3128 N N . VAL A 1 396 ? -39.492 -17.696 34.303 1.00 84.31 396 VAL A N 1
ATOM 3129 C CA . VAL A 1 396 ? -39.752 -16.947 35.544 1.00 84.31 396 VAL A CA 1
ATOM 3130 C C . VAL A 1 396 ? -40.517 -17.808 36.557 1.00 84.31 396 VAL A C 1
ATOM 3132 O O . VAL A 1 396 ? -40.179 -17.821 37.744 1.00 84.31 396 VAL A O 1
ATOM 3135 N N . LYS A 1 397 ? -41.497 -18.596 36.095 1.00 86.44 397 LYS A N 1
ATOM 3136 C CA . LYS A 1 397 ? -42.288 -19.530 36.919 1.00 86.44 397 LYS A CA 1
ATOM 3137 C C . LYS A 1 397 ? -41.596 -20.875 37.174 1.00 86.44 397 LYS A C 1
ATOM 3139 O O . LYS A 1 397 ? -42.164 -21.718 37.868 1.00 86.44 397 LYS A O 1
ATOM 3144 N N . ARG A 1 398 ? -40.375 -21.070 36.660 1.00 85.50 398 ARG A N 1
ATOM 3145 C CA . ARG A 1 398 ? -39.539 -22.278 36.801 1.00 85.50 398 ARG A CA 1
ATOM 3146 C C . ARG A 1 398 ? -40.197 -23.563 36.283 1.00 85.50 398 ARG A C 1
ATOM 3148 O O . ARG A 1 398 ? -40.050 -24.630 36.876 1.00 85.50 398 ARG A O 1
ATOM 3155 N N . ARG A 1 399 ? -40.923 -23.467 35.173 1.00 85.06 399 ARG A N 1
ATOM 3156 C CA . ARG A 1 399 ? -41.523 -24.605 34.468 1.00 85.06 399 ARG A CA 1
ATOM 3157 C C . ARG A 1 399 ? -40.591 -25.044 33.346 1.00 85.06 399 ARG A C 1
ATOM 3159 O O . ARG A 1 399 ? -40.196 -24.225 32.528 1.00 85.06 399 ARG A O 1
ATOM 3166 N N . GLY A 1 400 ? -40.212 -26.323 33.326 1.00 84.62 400 GLY A N 1
ATOM 3167 C CA . GLY A 1 400 ? -39.317 -26.849 32.286 1.00 84.62 400 GLY A CA 1
ATOM 3168 C C . GLY A 1 400 ? -37.938 -26.176 32.260 1.00 84.62 400 GLY A C 1
ATOM 3169 O O . GLY A 1 400 ? -37.335 -26.047 31.197 1.00 84.62 400 GLY A O 1
ATOM 3170 N N . THR A 1 401 ? -37.441 -25.712 33.412 1.00 89.69 401 THR A N 1
ATOM 3171 C CA . THR A 1 401 ? -36.150 -25.023 33.510 1.00 89.69 401 THR A CA 1
ATOM 3172 C C . THR A 1 401 ? -35.044 -25.913 34.060 1.00 89.69 401 THR A C 1
ATOM 3174 O O . THR A 1 401 ? -35.280 -26.871 34.795 1.00 89.69 401 THR A O 1
ATOM 3177 N N . CYS A 1 402 ? -33.802 -25.559 33.742 1.00 90.50 402 CYS A N 1
ATOM 3178 C CA . CYS A 1 402 ? -32.606 -26.127 34.349 1.00 90.50 402 CYS A CA 1
ATOM 3179 C C . CYS A 1 402 ? -31.737 -25.010 34.939 1.00 90.50 402 CYS A C 1
ATOM 3181 O O . CYS A 1 402 ? -31.602 -23.933 34.355 1.00 90.50 402 CYS A O 1
ATOM 3183 N N . GLN A 1 403 ? -31.154 -25.241 36.117 1.00 93.44 403 GLN A N 1
ATOM 3184 C CA . GLN A 1 403 ? -30.246 -24.273 36.729 1.00 93.44 403 GLN A CA 1
ATOM 3185 C C . GLN A 1 403 ? -28.841 -24.436 36.140 1.00 93.44 403 GLN A C 1
ATOM 3187 O O . GLN A 1 403 ? -28.279 -25.530 36.160 1.00 93.44 403 GLN A O 1
ATOM 3192 N N . ARG A 1 404 ? -28.255 -23.347 35.634 1.00 92.25 404 ARG A N 1
ATOM 3193 C CA . ARG A 1 404 ? -26.896 -23.319 35.073 1.00 92.25 404 ARG A CA 1
ATOM 3194 C C . ARG A 1 404 ? -26.111 -22.126 35.603 1.00 92.25 404 ARG A C 1
ATOM 3196 O O . ARG A 1 404 ? -26.682 -21.120 36.022 1.00 92.25 404 ARG A O 1
ATOM 3203 N N . ARG A 1 405 ? -24.783 -22.244 35.613 1.00 93.56 405 ARG A N 1
ATOM 3204 C CA . ARG A 1 405 ? -23.887 -21.152 36.011 1.00 93.56 405 ARG A CA 1
ATOM 3205 C C . ARG A 1 405 ? -23.908 -20.072 34.933 1.00 93.56 405 ARG A C 1
ATOM 3207 O O . ARG A 1 405 ? -23.703 -20.375 33.761 1.00 93.56 405 ARG A O 1
ATOM 3214 N N . ALA A 1 406 ? -24.140 -18.828 35.334 1.00 92.25 406 ALA A N 1
ATOM 3215 C CA . ALA A 1 406 ? -24.248 -17.700 34.421 1.00 92.25 406 ALA A CA 1
ATOM 3216 C C . ALA A 1 406 ? -23.643 -16.420 34.998 1.00 92.25 406 ALA A C 1
ATOM 3218 O O . ALA A 1 406 ? -23.636 -16.218 36.216 1.00 92.25 406 ALA A O 1
ATOM 3219 N N . TYR A 1 407 ? -23.161 -15.559 34.107 1.00 91.19 407 TYR A N 1
ATOM 3220 C CA . TYR A 1 407 ? -22.774 -14.187 34.407 1.00 91.19 407 TYR A CA 1
ATOM 3221 C C . TYR A 1 407 ? -23.988 -13.276 34.306 1.00 91.19 407 TYR A C 1
ATOM 3223 O O . TYR A 1 407 ? -24.805 -13.443 33.405 1.00 91.19 407 TYR A O 1
ATOM 3231 N N . ARG A 1 408 ? -24.103 -12.324 35.233 1.00 90.75 408 ARG A N 1
ATOM 3232 C CA . ARG A 1 408 ? -25.148 -11.298 35.233 1.00 90.75 408 ARG A CA 1
ATOM 3233 C C . ARG A 1 408 ? -24.547 -9.956 34.848 1.00 90.75 408 ARG A C 1
ATOM 3235 O O . ARG A 1 408 ? -23.489 -9.606 35.374 1.00 90.75 408 ARG A O 1
ATOM 3242 N N . ILE A 1 409 ? -25.230 -9.240 33.963 1.00 90.31 409 ILE A N 1
ATOM 3243 C CA . ILE A 1 409 ? -24.780 -7.966 33.399 1.00 90.31 409 ILE A CA 1
ATOM 3244 C C . ILE A 1 409 ? -25.951 -6.980 33.468 1.00 90.31 409 ILE A C 1
ATOM 3246 O O . ILE A 1 409 ? -27.050 -7.355 33.050 1.00 90.31 409 ILE A O 1
ATOM 3250 N N . PRO A 1 410 ? -25.771 -5.762 34.012 1.00 90.06 410 PRO A N 1
ATOM 3251 C CA . PRO A 1 410 ? -26.811 -4.735 33.990 1.00 90.06 410 PRO A CA 1
ATOM 3252 C C . PRO A 1 410 ? -27.262 -4.432 32.559 1.00 90.06 410 PRO A C 1
ATOM 3254 O O . PRO A 1 410 ? -26.430 -4.336 31.660 1.00 90.06 410 PRO A O 1
ATOM 3257 N N . SER A 1 411 ? -28.562 -4.234 32.337 1.00 87.00 411 SER A N 1
ATOM 3258 C CA . SER A 1 411 ? -29.070 -3.913 30.996 1.00 87.00 411 SER A CA 1
ATOM 3259 C C . SER A 1 411 ? -28.551 -2.554 30.522 1.00 87.00 411 SER A C 1
ATOM 3261 O O . SER A 1 411 ? -28.325 -2.373 29.334 1.00 87.00 411 SER A O 1
ATOM 3263 N N . SER A 1 412 ? -28.295 -1.627 31.449 1.00 84.19 412 SER A N 1
ATOM 3264 C CA . SER A 1 412 ? -27.692 -0.318 31.171 1.00 84.19 412 SER A CA 1
ATOM 3265 C C . SER A 1 412 ? -26.253 -0.392 30.656 1.00 84.19 412 SER A C 1
ATOM 3267 O O . SER A 1 412 ? -25.779 0.576 30.080 1.00 84.19 412 SER A O 1
ATOM 3269 N N . ALA A 1 413 ? -25.556 -1.514 30.862 1.00 84.88 413 ALA A N 1
ATOM 3270 C CA . ALA A 1 413 ? -24.213 -1.713 30.322 1.00 84.88 413 ALA A CA 1
ATOM 3271 C C . ALA A 1 413 ? -24.233 -2.150 28.846 1.00 84.88 413 ALA A C 1
ATOM 3273 O O . ALA A 1 413 ? -23.173 -2.221 28.233 1.00 84.88 413 ALA A O 1
ATOM 3274 N N . LEU A 1 414 ? -25.412 -2.483 28.301 1.00 84.62 414 LEU A N 1
ATOM 3275 C CA . LEU A 1 414 ? -25.599 -2.866 26.904 1.00 84.62 414 LEU A CA 1
ATOM 3276 C C . LEU A 1 414 ? -26.089 -1.677 26.073 1.00 84.62 414 LEU A C 1
ATOM 3278 O O . LEU A 1 414 ? -26.993 -0.948 26.506 1.00 84.62 414 LEU A O 1
ATOM 3282 N N . SER A 1 415 ? -25.588 -1.559 24.843 1.00 83.31 415 SER A N 1
ATOM 3283 C CA . SER A 1 415 ? -26.107 -0.596 23.870 1.00 83.31 415 SER A CA 1
ATOM 3284 C C . SER A 1 415 ? -27.613 -0.765 23.647 1.00 83.31 415 SER A C 1
ATOM 3286 O O . SER A 1 415 ? -28.173 -1.867 23.745 1.00 83.31 415 SER A O 1
ATOM 3288 N N . SER A 1 416 ? -28.277 0.347 23.329 1.00 82.06 416 SER A N 1
ATOM 3289 C CA . SER A 1 416 ? -29.709 0.384 23.018 1.00 82.06 416 SER A CA 1
ATOM 3290 C C . SER A 1 416 ? -30.071 -0.597 21.891 1.00 82.06 416 SER A C 1
ATOM 3292 O O . SER A 1 416 ? -31.037 -1.352 22.021 1.00 82.06 416 SER A O 1
ATOM 3294 N N . TYR A 1 417 ? -29.215 -0.709 20.868 1.00 83.62 417 TYR A N 1
ATOM 3295 C CA . TYR A 1 417 ? -29.353 -1.690 19.790 1.00 83.62 417 TYR A CA 1
ATOM 3296 C C . TYR A 1 417 ? -29.297 -3.144 20.287 1.00 83.62 417 TYR A C 1
ATOM 3298 O O . TYR A 1 417 ? -30.196 -3.939 20.006 1.00 83.62 417 TYR A O 1
ATOM 3306 N N . THR A 1 418 ? -28.271 -3.516 21.063 1.00 85.69 418 THR A N 1
ATOM 3307 C CA . THR A 1 418 ? -28.129 -4.899 21.547 1.00 85.69 418 THR A CA 1
ATOM 3308 C C . THR A 1 418 ? -29.288 -5.299 22.463 1.00 85.69 418 THR A C 1
ATOM 3310 O O . THR A 1 418 ? -29.776 -6.430 22.373 1.00 85.69 418 THR A O 1
ATOM 3313 N N . ARG A 1 419 ? -29.776 -4.378 23.306 1.00 88.44 419 ARG A N 1
ATOM 3314 C CA . ARG A 1 419 ? -30.983 -4.599 24.119 1.00 88.44 419 ARG A CA 1
ATOM 3315 C C . ARG A 1 419 ? -32.199 -4.898 23.249 1.00 88.44 419 ARG A C 1
ATOM 3317 O O . ARG A 1 419 ? -32.864 -5.907 23.485 1.00 88.44 419 ARG A O 1
ATOM 3324 N N . HIS A 1 420 ? -32.430 -4.095 22.212 1.00 86.12 420 HIS A N 1
ATOM 3325 C CA . HIS A 1 420 ? -33.555 -4.290 21.303 1.00 86.12 420 HIS A CA 1
ATOM 3326 C C . HIS A 1 420 ? -33.481 -5.652 20.589 1.00 86.12 420 HIS A C 1
ATOM 3328 O O . HIS A 1 420 ? -34.451 -6.408 20.585 1.00 86.12 420 HIS A O 1
ATOM 3334 N N . VAL A 1 421 ? -32.305 -6.040 20.082 1.00 86.25 421 VAL A N 1
ATOM 3335 C CA . VAL A 1 421 ? -32.103 -7.355 19.443 1.00 86.25 421 VAL A CA 1
ATOM 3336 C C . VAL A 1 421 ? -32.442 -8.514 20.389 1.00 86.25 421 VAL A C 1
ATOM 3338 O O . VAL A 1 421 ? -33.059 -9.495 19.968 1.00 86.25 421 VAL A O 1
ATOM 3341 N N . ILE A 1 422 ? -32.050 -8.421 21.665 1.00 89.69 422 ILE A N 1
ATOM 3342 C CA . ILE A 1 422 ? -32.360 -9.443 22.675 1.00 89.69 422 ILE A CA 1
ATOM 3343 C C . ILE A 1 422 ? -33.866 -9.500 22.946 1.00 89.69 422 ILE A C 1
ATOM 3345 O O . ILE A 1 422 ? -34.433 -10.594 22.987 1.00 89.69 422 ILE A O 1
ATOM 3349 N N . GLU A 1 423 ? -34.512 -8.350 23.134 1.00 88.88 423 GLU A N 1
ATOM 3350 C CA . GLU A 1 423 ? -35.944 -8.254 23.430 1.00 88.88 423 GLU A CA 1
ATOM 3351 C C . GLU A 1 423 ? -36.802 -8.793 22.282 1.00 88.88 423 GLU A C 1
ATOM 3353 O O . GLU A 1 423 ? -37.700 -9.606 22.526 1.00 88.88 423 GLU A O 1
ATOM 3358 N N . PHE A 1 424 ? -36.468 -8.428 21.042 1.00 87.69 424 PHE A N 1
ATOM 3359 C CA . PHE A 1 424 ? -37.114 -8.944 19.838 1.00 87.69 424 PHE A CA 1
ATOM 3360 C C . PHE A 1 424 ? -36.950 -10.466 19.723 1.00 87.69 424 PHE A C 1
ATOM 3362 O O . PHE A 1 424 ? -37.922 -11.210 19.580 1.00 87.69 424 PHE A O 1
ATOM 3369 N N . ALA A 1 425 ? -35.724 -10.976 19.890 1.00 86.12 425 ALA A N 1
ATOM 3370 C CA . ALA A 1 425 ? -35.458 -12.414 19.827 1.00 86.12 425 ALA A CA 1
ATOM 3371 C C . ALA A 1 425 ? -36.139 -13.213 20.955 1.00 86.12 425 ALA A C 1
ATOM 3373 O O . ALA A 1 425 ? -36.481 -14.383 20.766 1.00 86.12 425 ALA A O 1
ATOM 3374 N N . CYS A 1 426 ? -36.355 -12.597 22.121 1.00 86.94 426 CYS A N 1
ATOM 3375 C CA . CYS A 1 426 ? -37.075 -13.196 23.246 1.00 86.94 426 CYS A CA 1
ATOM 3376 C C . CYS A 1 426 ? -38.603 -13.050 23.152 1.00 86.94 426 CYS A C 1
ATOM 3378 O O . CYS A 1 426 ? -39.285 -13.520 24.065 1.00 86.94 426 CYS A O 1
ATOM 3380 N N . LYS A 1 427 ? -39.143 -12.427 22.091 1.00 85.25 427 LYS A N 1
ATOM 3381 C CA . LYS A 1 427 ? -40.575 -12.094 21.945 1.00 85.25 427 LYS A CA 1
ATOM 3382 C C . LYS A 1 427 ? -41.116 -11.238 23.098 1.00 85.25 427 LYS A C 1
ATOM 3384 O O . LYS A 1 427 ? -42.247 -11.414 23.542 1.00 85.25 427 LYS A O 1
ATOM 3389 N N . ILE A 1 428 ? -40.267 -10.367 23.635 1.00 85.62 428 ILE A N 1
ATOM 3390 C CA . ILE A 1 428 ? -40.659 -9.332 24.604 1.00 85.62 428 ILE A CA 1
ATOM 3391 C C . ILE A 1 428 ? -41.172 -8.103 23.851 1.00 85.62 428 ILE A C 1
ATOM 3393 O O . ILE A 1 428 ? -42.049 -7.395 24.340 1.00 85.62 428 ILE A O 1
ATOM 3397 N N . ARG A 1 429 ? -40.610 -7.876 22.662 1.00 84.62 429 ARG A N 1
ATOM 3398 C CA . ARG A 1 429 ? -40.853 -6.739 21.785 1.00 84.62 429 ARG A CA 1
ATOM 3399 C C . ARG A 1 429 ? -41.114 -7.252 20.364 1.00 84.62 429 ARG A C 1
ATOM 3401 O O . ARG A 1 429 ? -40.497 -8.238 19.963 1.00 84.62 429 ARG A O 1
ATOM 3408 N N . ASP A 1 430 ? -42.049 -6.629 19.649 1.00 80.94 430 ASP A N 1
ATOM 3409 C CA . ASP A 1 430 ? -42.558 -7.128 18.357 1.00 80.94 430 ASP A CA 1
ATOM 3410 C C . ASP A 1 430 ? -42.014 -6.356 17.140 1.00 80.94 430 ASP A C 1
ATOM 3412 O O . ASP A 1 430 ? -42.094 -6.849 16.013 1.00 80.94 430 ASP A O 1
ATOM 3416 N N . ASP A 1 431 ? -41.447 -5.164 17.338 1.00 84.12 431 ASP A N 1
ATOM 3417 C CA . ASP A 1 431 ? -40.793 -4.376 16.293 1.00 84.12 431 ASP A CA 1
ATOM 3418 C C . ASP A 1 431 ? -39.378 -4.883 15.987 1.00 84.12 431 ASP A C 1
ATOM 3420 O O . ASP A 1 431 ? -38.640 -5.315 16.871 1.00 84.12 431 ASP A O 1
ATOM 3424 N N . GLN A 1 432 ? -39.013 -4.882 14.700 1.00 78.06 432 GLN A N 1
ATOM 3425 C CA . GLN A 1 432 ? -37.691 -5.330 14.271 1.00 78.06 432 GLN A CA 1
ATOM 3426 C C . GLN A 1 432 ? -36.638 -4.254 14.570 1.00 78.06 432 GLN A C 1
ATOM 3428 O O . GLN A 1 432 ? -36.877 -3.091 14.255 1.00 78.06 432 GLN A O 1
ATOM 3433 N N . PRO A 1 433 ? -35.456 -4.628 15.094 1.00 76.44 433 PRO A N 1
ATOM 3434 C CA . PRO A 1 433 ? -34.384 -3.672 15.349 1.00 76.44 433 PRO A CA 1
ATOM 3435 C C . PRO A 1 433 ? -33.807 -3.148 14.027 1.00 76.44 433 PRO A C 1
ATOM 3437 O O . PRO A 1 433 ? -33.309 -3.932 13.212 1.00 76.44 433 PRO A O 1
ATOM 3440 N N . GLU A 1 434 ? -33.826 -1.831 13.822 1.00 69.06 434 GLU A N 1
ATOM 3441 C CA . GLU A 1 434 ? -33.187 -1.191 12.667 1.00 69.06 434 GLU A CA 1
ATOM 3442 C C . GLU A 1 434 ? -31.701 -0.925 12.966 1.00 69.06 434 GLU A C 1
ATOM 3444 O O . GLU A 1 434 ? -31.343 -0.497 14.062 1.00 69.06 434 GLU A O 1
ATOM 3449 N N . GLU A 1 435 ? -30.795 -1.153 12.004 1.00 54.44 435 GLU A N 1
ATOM 3450 C CA . GLU A 1 435 ? -29.350 -0.909 12.214 1.00 54.44 435 GLU A CA 1
ATOM 3451 C C . GLU A 1 435 ? -29.024 0.581 12.481 1.00 54.44 435 GLU A C 1
ATOM 3453 O O . GLU A 1 435 ? -27.969 0.881 13.033 1.00 54.44 435 GLU A O 1
ATOM 3458 N N . ASN A 1 436 ? -29.960 1.496 12.194 1.00 46.62 436 ASN A N 1
ATOM 3459 C CA . ASN A 1 436 ? -29.874 2.927 12.514 1.00 46.62 436 ASN A CA 1
ATOM 3460 C C . ASN A 1 436 ? -30.331 3.295 13.942 1.00 46.62 436 ASN A C 1
ATOM 3462 O O . ASN A 1 436 ? -30.152 4.439 14.352 1.00 46.62 436 ASN A O 1
ATOM 3466 N N . GLU A 1 437 ? -30.883 2.363 14.727 1.00 44.19 437 GLU A N 1
ATOM 3467 C CA . GLU A 1 437 ? -31.239 2.609 16.138 1.00 44.19 437 GLU A CA 1
ATOM 3468 C C . GLU A 1 437 ? -30.025 2.586 17.085 1.00 44.19 437 GLU A C 1
ATOM 3470 O O . GLU A 1 437 ? -30.159 2.837 18.281 1.00 44.19 437 GLU A O 1
ATOM 3475 N N . GLY A 1 438 ? -28.816 2.354 16.561 1.00 39.69 438 GLY A N 1
ATOM 3476 C CA . GLY A 1 438 ? -27.548 2.665 17.234 1.00 39.69 438 GLY A CA 1
ATOM 3477 C C . GLY A 1 438 ? -27.219 4.165 17.245 1.00 39.69 438 GLY A C 1
ATOM 3478 O O . GLY A 1 438 ? -26.047 4.531 17.224 1.00 39.69 438 GLY A O 1
ATOM 3479 N N . GLY A 1 439 ? -28.237 5.028 17.209 1.00 34.28 439 GLY A N 1
ATOM 3480 C CA . GLY A 1 439 ? -28.076 6.472 17.176 1.00 34.28 439 GLY A CA 1
ATOM 3481 C C . GLY A 1 439 ? -27.430 7.001 18.455 1.00 34.28 439 GLY A C 1
ATOM 3482 O O . GLY A 1 439 ? -28.031 6.919 19.519 1.00 34.28 439 GLY A O 1
ATOM 3483 N N . ASN A 1 440 ? -26.234 7.578 18.303 1.00 37.09 440 ASN A N 1
ATOM 3484 C CA . ASN A 1 440 ? -25.739 8.745 19.043 1.00 37.09 440 ASN A CA 1
ATOM 3485 C C . ASN A 1 440 ? -26.080 8.809 20.546 1.00 37.09 440 ASN A C 1
ATOM 3487 O O . ASN A 1 440 ? -26.609 9.809 21.028 1.00 37.09 440 ASN A O 1
ATOM 3491 N N . GLU A 1 441 ? -25.730 7.784 21.317 1.00 35.59 441 GLU A N 1
ATOM 3492 C CA . GLU A 1 441 ? -25.613 7.933 22.770 1.00 35.59 441 GLU A CA 1
ATOM 3493 C C . GLU A 1 441 ? -24.131 8.210 23.097 1.00 35.59 441 GLU A C 1
ATOM 3495 O O . GLU A 1 441 ? -23.318 7.294 23.196 1.00 35.59 441 GLU A O 1
ATOM 3500 N N . ASP A 1 442 ? -23.811 9.510 23.208 1.00 34.09 442 ASP A N 1
ATOM 3501 C CA . ASP A 1 442 ? -22.569 10.125 23.724 1.00 34.09 442 ASP A CA 1
ATOM 3502 C C . ASP A 1 442 ? -21.273 10.086 22.876 1.00 34.09 442 ASP A C 1
ATOM 3504 O O . ASP A 1 442 ? -20.163 9.994 23.402 1.00 34.09 442 ASP A O 1
ATOM 3508 N N . THR A 1 443 ? -21.352 10.319 21.563 1.00 35.97 443 THR A N 1
ATOM 3509 C CA . THR A 1 443 ? -20.241 10.993 20.860 1.00 35.97 443 THR A CA 1
ATOM 3510 C C . THR A 1 443 ? -20.347 12.489 21.136 1.00 35.97 443 THR A C 1
ATOM 3512 O O . THR A 1 443 ? -21.079 13.215 20.463 1.00 35.97 443 THR A O 1
ATOM 3515 N N . GLY A 1 444 ? -19.650 12.963 22.171 1.00 40.62 444 GLY A N 1
ATOM 3516 C CA . GLY A 1 444 ? -19.471 14.392 22.414 1.00 40.62 444 GLY A CA 1
ATOM 3517 C C . GLY A 1 444 ? -18.905 15.061 21.162 1.00 40.62 444 GLY A C 1
ATOM 3518 O O . GLY A 1 444 ? -17.717 14.935 20.881 1.00 40.62 444 GLY A O 1
ATOM 3519 N N . MET A 1 445 ? -19.763 15.731 20.389 1.00 42.72 445 MET A N 1
ATOM 3520 C CA . MET A 1 445 ? -19.356 16.520 19.229 1.00 42.72 445 MET A CA 1
ATOM 3521 C C . MET A 1 445 ? -18.327 17.552 19.689 1.00 42.72 445 MET A C 1
ATOM 3523 O O . MET A 1 445 ? -18.652 18.482 20.430 1.00 42.72 445 MET A O 1
ATOM 3527 N N . LEU A 1 446 ? -17.079 17.367 19.265 1.00 59.44 446 LEU A N 1
ATOM 3528 C CA . LEU A 1 446 ? -16.042 18.377 19.392 1.00 59.44 446 LEU A CA 1
ATOM 3529 C C . LEU A 1 446 ? -16.454 19.568 18.526 1.00 59.44 446 LEU A C 1
ATOM 3531 O O . LEU A 1 446 ? -16.487 19.463 17.303 1.00 59.44 446 LEU A O 1
ATOM 3535 N N . ASN A 1 447 ? -16.796 20.682 19.167 1.00 69.88 447 ASN A N 1
ATOM 3536 C CA . ASN A 1 447 ? -17.126 21.929 18.490 1.00 69.88 447 ASN A CA 1
ATOM 3537 C C . ASN A 1 447 ? -16.003 22.932 18.751 1.00 69.88 447 ASN A C 1
ATOM 3539 O O . ASN A 1 447 ? -15.656 23.179 19.907 1.00 69.88 447 ASN A O 1
ATOM 3543 N N . LEU A 1 448 ? -15.454 23.507 17.682 1.00 76.94 448 LEU A N 1
ATOM 3544 C CA . LEU A 1 448 ? -14.535 24.640 17.774 1.00 76.94 448 LEU A CA 1
ATOM 3545 C C . LEU A 1 448 ? -15.285 25.875 18.291 1.00 76.94 448 LEU A C 1
ATOM 3547 O O . LEU A 1 448 ? -16.439 26.106 17.919 1.00 76.94 448 LEU A O 1
ATOM 3551 N N . LEU A 1 449 ? -14.634 26.673 19.138 1.00 85.69 449 LEU A N 1
ATOM 3552 C CA . LEU A 1 449 ? -15.144 27.996 19.487 1.00 85.69 449 LEU A CA 1
ATOM 3553 C C . LEU A 1 449 ? -14.934 28.951 18.308 1.00 85.69 449 LEU A C 1
ATOM 3555 O O . LEU A 1 449 ? -14.017 28.771 17.513 1.00 85.69 449 LEU A O 1
ATOM 3559 N N . GLN A 1 450 ? -15.754 29.998 18.223 1.00 81.00 450 GLN A N 1
ATOM 3560 C CA . GLN A 1 450 ? -15.641 31.005 17.162 1.00 81.00 450 GLN A CA 1
ATOM 3561 C C . GLN A 1 450 ? -14.232 31.629 17.103 1.00 81.00 450 GLN A C 1
ATOM 3563 O O . GLN A 1 450 ? -13.682 31.794 16.021 1.00 81.00 450 GLN A O 1
ATOM 3568 N N . GLU A 1 451 ? -13.623 31.885 18.263 1.00 86.50 451 GLU A N 1
ATOM 3569 C CA . GLU A 1 451 ? -12.254 32.411 18.372 1.00 86.50 451 GLU A CA 1
ATOM 3570 C C . GLU A 1 451 ? -11.194 31.427 17.839 1.00 86.50 451 GLU A C 1
ATOM 3572 O O . GLU A 1 451 ? -10.197 31.850 17.258 1.00 86.50 451 GLU A O 1
ATOM 3577 N N . ASP A 1 452 ? -11.409 30.115 18.002 1.00 88.50 452 ASP A N 1
ATOM 3578 C CA . ASP A 1 452 ? -10.500 29.085 17.485 1.00 88.50 452 ASP A CA 1
ATOM 3579 C C . ASP A 1 452 ? -10.623 28.947 15.960 1.00 88.50 452 ASP A C 1
ATOM 3581 O O . ASP A 1 452 ? -9.624 28.716 15.282 1.00 88.50 452 ASP A O 1
ATOM 3585 N N . ILE A 1 453 ? -11.837 29.101 15.417 1.00 85.38 453 ILE A N 1
ATOM 3586 C CA . ILE A 1 453 ? -12.092 29.092 13.968 1.00 85.38 453 ILE A CA 1
ATOM 3587 C C . ILE A 1 453 ? -11.367 30.266 13.310 1.00 85.38 453 ILE A C 1
ATOM 3589 O O . ILE A 1 453 ? -10.616 30.058 12.362 1.00 85.38 453 ILE A O 1
ATOM 3593 N N . GLU A 1 454 ? -11.542 31.475 13.846 1.00 88.94 454 GLU A N 1
ATOM 3594 C CA . GLU A 1 454 ? -10.900 32.688 13.325 1.00 88.94 454 GLU A CA 1
ATOM 3595 C C . GLU A 1 454 ? -9.369 32.567 13.356 1.00 88.94 454 GLU A C 1
ATOM 3597 O O . GLU A 1 454 ? -8.706 32.815 12.350 1.00 88.94 454 GLU A O 1
ATOM 3602 N N . ALA A 1 455 ? -8.801 32.079 14.465 1.00 90.56 455 ALA A N 1
ATOM 3603 C CA . ALA A 1 455 ? -7.357 31.884 14.584 1.00 90.56 455 ALA A CA 1
ATOM 3604 C C . ALA A 1 455 ? -6.801 30.855 13.581 1.00 90.56 455 ALA A C 1
ATOM 3606 O O . ALA A 1 455 ? -5.702 31.027 13.053 1.00 90.56 455 ALA A O 1
ATOM 3607 N N . LEU A 1 456 ? -7.540 29.776 13.308 1.00 91.12 456 LEU A N 1
ATOM 3608 C CA . LEU A 1 456 ? -7.143 28.774 12.320 1.00 91.12 456 LEU A CA 1
ATOM 3609 C C . LEU A 1 456 ? -7.253 29.310 10.883 1.00 91.12 456 LEU A C 1
ATOM 3611 O O . LEU A 1 456 ? -6.358 29.070 10.072 1.00 91.12 456 LEU A O 1
ATOM 3615 N N . GLU A 1 457 ? -8.306 30.062 10.564 1.00 90.31 457 GLU A N 1
ATOM 3616 C CA . GLU A 1 457 ? -8.459 30.716 9.258 1.00 90.31 457 GLU A CA 1
ATOM 3617 C C . GLU A 1 457 ? -7.342 31.739 8.993 1.00 90.31 457 GLU A C 1
ATOM 3619 O O . GLU A 1 457 ? -6.820 31.806 7.875 1.00 90.31 457 GLU A O 1
ATOM 3624 N N . ASP A 1 458 ? -6.902 32.471 10.020 1.00 91.69 458 ASP A N 1
ATOM 3625 C CA . ASP A 1 458 ? -5.752 33.376 9.935 1.00 91.69 458 ASP A CA 1
ATOM 3626 C C . ASP A 1 458 ? -4.449 32.631 9.602 1.00 91.69 458 ASP A C 1
ATOM 3628 O O . ASP A 1 458 ? -3.677 33.084 8.750 1.00 91.69 458 ASP A O 1
ATOM 3632 N N . VAL A 1 459 ? -4.222 31.451 10.197 1.00 91.94 459 VAL A N 1
ATOM 3633 C CA . VAL A 1 459 ? -3.074 30.588 9.858 1.00 91.94 459 VAL A CA 1
ATOM 3634 C C . VAL A 1 459 ? -3.147 30.128 8.403 1.00 91.94 459 VAL A C 1
ATOM 3636 O O . VAL A 1 459 ? -2.148 30.194 7.686 1.00 91.94 459 VAL A O 1
ATOM 3639 N N . GLU A 1 460 ? -4.315 29.686 7.931 1.00 90.75 460 GLU A N 1
ATOM 3640 C CA . GLU A 1 460 ? -4.482 29.259 6.537 1.00 90.75 460 GLU A CA 1
ATOM 3641 C C . GLU A 1 460 ? -4.208 30.408 5.553 1.00 90.75 460 GLU A C 1
ATOM 3643 O O . GLU A 1 460 ? -3.540 30.209 4.533 1.00 90.75 460 GLU A O 1
ATOM 3648 N N . ASN A 1 461 ? -4.681 31.616 5.866 1.00 90.44 461 ASN A N 1
ATOM 3649 C CA . ASN A 1 461 ? -4.435 32.809 5.060 1.00 90.44 461 ASN A CA 1
ATOM 3650 C C . ASN A 1 461 ? -2.956 33.208 5.054 1.00 90.44 461 ASN A C 1
ATOM 3652 O O . ASN A 1 461 ? -2.413 33.502 3.987 1.00 90.44 461 ASN A O 1
ATOM 3656 N N . MET A 1 462 ? -2.288 33.172 6.209 1.00 92.75 462 MET A N 1
ATOM 3657 C CA . MET A 1 462 ? -0.850 33.422 6.315 1.00 92.75 462 MET A CA 1
ATOM 3658 C C . MET A 1 462 ? -0.057 32.452 5.431 1.00 92.75 462 MET A C 1
ATOM 3660 O O . MET A 1 462 ? 0.740 32.892 4.600 1.00 92.75 462 MET A O 1
ATOM 3664 N N . LEU A 1 463 ? -0.336 31.147 5.533 1.00 90.62 463 LEU A N 1
ATOM 3665 C CA . LEU A 1 463 ? 0.331 30.126 4.721 1.00 90.62 463 LEU A CA 1
ATOM 3666 C C . LEU A 1 463 ? 0.087 30.351 3.225 1.00 90.62 463 LEU A C 1
ATOM 3668 O O . LEU A 1 463 ? 1.019 30.255 2.432 1.00 90.62 463 LEU A O 1
ATOM 3672 N N . ARG A 1 464 ? -1.142 30.696 2.827 1.00 89.31 464 ARG A N 1
ATOM 3673 C CA . ARG A 1 464 ? -1.490 30.984 1.427 1.00 89.31 464 ARG A CA 1
ATOM 3674 C C . ARG A 1 464 ? -0.654 32.129 0.858 1.00 89.31 464 ARG A C 1
ATOM 3676 O O . ARG A 1 464 ? -0.027 31.951 -0.183 1.00 89.31 464 ARG A O 1
ATOM 3683 N N . VAL A 1 465 ? -0.606 33.265 1.557 1.00 89.75 465 VAL A N 1
ATOM 3684 C CA . VAL A 1 465 ? 0.149 34.453 1.122 1.00 89.75 465 VAL A CA 1
ATOM 3685 C C . VAL A 1 465 ? 1.639 34.136 0.990 1.00 89.75 465 VAL A C 1
ATOM 3687 O O . VAL A 1 465 ? 2.261 34.485 -0.013 1.00 89.75 465 VAL A O 1
ATOM 3690 N N . GLN A 1 466 ? 2.211 33.434 1.970 1.00 87.75 466 GLN A N 1
ATOM 3691 C CA . GLN A 1 466 ? 3.629 33.073 1.952 1.00 87.75 466 GLN A CA 1
ATOM 3692 C C . GLN A 1 466 ? 3.960 32.062 0.843 1.00 87.75 466 GLN A C 1
ATOM 3694 O O . GLN A 1 466 ? 4.999 32.166 0.196 1.00 87.75 466 GLN A O 1
ATOM 3699 N N . MET A 1 467 ? 3.058 31.122 0.550 1.00 85.69 467 MET A N 1
ATOM 3700 C CA . MET A 1 467 ? 3.234 30.172 -0.553 1.00 85.69 467 MET A CA 1
ATOM 3701 C C . MET A 1 467 ? 3.133 30.826 -1.934 1.00 85.69 467 MET A C 1
ATOM 3703 O O . MET A 1 467 ? 3.888 30.457 -2.833 1.00 85.69 467 MET A O 1
ATOM 3707 N N . GLU A 1 468 ? 2.239 31.800 -2.112 1.00 85.19 468 GLU A N 1
ATOM 3708 C CA . GLU A 1 468 ? 2.130 32.581 -3.352 1.00 85.19 468 GLU A CA 1
ATOM 3709 C C . GLU A 1 468 ? 3.372 33.460 -3.579 1.00 85.19 468 GLU A C 1
ATOM 3711 O O . GLU A 1 468 ? 3.896 33.523 -4.696 1.00 85.19 468 GLU A O 1
ATOM 3716 N N . ALA A 1 469 ? 3.895 34.077 -2.514 1.00 84.88 469 ALA A N 1
ATOM 3717 C CA . ALA A 1 469 ? 5.147 34.830 -2.559 1.00 84.88 469 ALA A CA 1
ATOM 3718 C C . ALA A 1 469 ? 6.353 33.927 -2.883 1.00 84.88 469 ALA A C 1
ATOM 3720 O O . ALA A 1 469 ? 7.173 34.271 -3.733 1.00 84.88 469 ALA A O 1
ATOM 3721 N N . TRP A 1 470 ? 6.427 32.741 -2.270 1.00 83.31 470 TRP A N 1
ATOM 3722 C CA . TRP A 1 470 ? 7.472 31.748 -2.535 1.00 83.31 470 TRP A CA 1
ATOM 3723 C C . TRP A 1 470 ? 7.467 31.258 -3.988 1.00 83.31 470 TRP A C 1
ATOM 3725 O O . TRP A 1 470 ? 8.523 31.136 -4.608 1.00 83.31 470 TRP A O 1
ATOM 3735 N N . ALA A 1 471 ? 6.281 31.007 -4.553 1.00 76.62 471 ALA A N 1
ATOM 3736 C CA . ALA A 1 471 ? 6.139 30.621 -5.956 1.00 76.62 471 ALA A CA 1
ATOM 3737 C C . ALA A 1 471 ? 6.581 31.747 -6.907 1.00 76.62 471 ALA A C 1
ATOM 3739 O O . ALA A 1 471 ? 7.324 31.493 -7.851 1.00 76.62 471 ALA A O 1
ATOM 3740 N N . SER A 1 472 ? 6.192 32.990 -6.608 1.00 76.62 472 SER A N 1
ATOM 3741 C CA . SER A 1 472 ? 6.526 34.161 -7.431 1.00 76.62 472 SER A CA 1
ATOM 3742 C C . SER A 1 472 ? 8.031 34.466 -7.453 1.00 76.62 472 SER A C 1
ATOM 3744 O O . SER A 1 472 ? 8.565 34.819 -8.501 1.00 76.62 472 SER A O 1
ATOM 3746 N N . ASN A 1 473 ? 8.734 34.284 -6.328 1.00 69.75 473 ASN A N 1
ATOM 3747 C CA . ASN A 1 473 ? 10.181 34.524 -6.246 1.00 69.75 473 ASN A CA 1
ATOM 3748 C C . ASN A 1 473 ? 11.006 33.497 -7.049 1.00 69.75 473 ASN A C 1
ATOM 3750 O O . ASN A 1 473 ? 12.048 33.839 -7.607 1.00 69.75 473 ASN A O 1
ATOM 3754 N N . ARG A 1 474 ? 10.526 32.252 -7.179 1.00 61.66 474 ARG A N 1
ATOM 3755 C CA . ARG A 1 474 ? 11.183 31.235 -8.020 1.00 61.66 474 ARG A CA 1
ATOM 3756 C C . ARG A 1 474 ? 11.057 31.506 -9.515 1.00 61.66 474 ARG A C 1
ATOM 3758 O O . ARG A 1 474 ? 11.970 31.158 -10.260 1.00 61.66 474 ARG A O 1
ATOM 3765 N N . ASP A 1 475 ? 9.954 32.110 -9.947 1.00 51.34 475 ASP A N 1
ATOM 3766 C CA . ASP A 1 475 ? 9.781 32.502 -11.348 1.00 51.34 475 ASP A CA 1
ATOM 3767 C C . ASP A 1 475 ? 10.714 33.673 -11.716 1.00 51.34 475 ASP A C 1
ATOM 3769 O O . ASP A 1 475 ? 11.207 33.734 -12.840 1.00 51.34 475 ASP A O 1
ATOM 3773 N N . THR A 1 476 ? 11.042 34.554 -10.760 1.00 48.16 476 THR A N 1
ATOM 3774 C CA . THR A 1 476 ? 11.988 35.666 -10.971 1.00 48.16 476 THR A CA 1
ATOM 3775 C C . THR A 1 476 ? 13.465 35.258 -10.941 1.00 48.16 476 THR A C 1
ATOM 3777 O O . THR A 1 476 ? 14.262 35.839 -11.677 1.00 48.16 476 THR A O 1
ATOM 3780 N N . ASP A 1 477 ? 13.844 34.230 -10.173 1.00 42.50 477 ASP A N 1
ATOM 3781 C CA . ASP A 1 477 ? 15.221 33.698 -10.163 1.00 42.50 477 ASP A CA 1
ATOM 3782 C C . ASP A 1 477 ? 15.593 32.979 -11.478 1.00 42.50 477 ASP A C 1
ATOM 3784 O O . ASP A 1 477 ? 16.772 32.803 -11.790 1.00 42.50 477 ASP A O 1
ATOM 3788 N N . GLY A 1 478 ? 14.597 32.606 -12.290 1.00 39.94 478 GLY A N 1
ATOM 3789 C CA . GLY A 1 478 ? 14.792 32.056 -13.634 1.00 39.94 478 GLY A CA 1
ATOM 3790 C C . GLY A 1 478 ? 15.166 33.089 -14.708 1.00 39.94 478 GLY A C 1
ATOM 3791 O O . GLY A 1 478 ? 15.681 32.696 -15.754 1.00 39.94 478 GLY A O 1
ATOM 3792 N N . GLU A 1 479 ? 14.949 34.389 -14.467 1.00 36.28 479 GLU A N 1
ATOM 3793 C CA . GLU A 1 479 ? 15.173 35.465 -15.454 1.00 36.28 479 GLU A CA 1
ATOM 3794 C C . GLU A 1 479 ? 16.387 36.374 -15.155 1.00 36.28 479 GLU A C 1
ATOM 3796 O O . GLU A 1 479 ? 16.712 37.228 -15.976 1.00 36.28 479 GLU A O 1
ATOM 3801 N N . LEU A 1 480 ? 17.111 36.184 -14.040 1.00 33.75 480 LEU A N 1
ATOM 3802 C CA . LEU A 1 480 ? 18.234 37.058 -13.633 1.00 33.75 480 LEU A CA 1
ATOM 3803 C C . LEU A 1 480 ? 19.615 36.377 -13.542 1.00 33.75 480 LEU A C 1
ATOM 3805 O O . LEU A 1 480 ? 20.544 36.935 -12.964 1.00 33.75 480 LEU A O 1
ATOM 3809 N N . ALA A 1 481 ? 19.811 35.212 -14.164 1.00 34.50 481 ALA A N 1
ATOM 3810 C CA . ALA A 1 481 ? 21.112 34.527 -14.191 1.00 34.50 481 ALA A CA 1
ATOM 3811 C C . ALA A 1 481 ? 22.026 34.919 -15.382 1.00 34.50 481 ALA A C 1
ATOM 3813 O O . ALA A 1 481 ? 22.795 34.093 -15.871 1.00 34.50 481 ALA A O 1
ATOM 3814 N N . GLU A 1 482 ? 21.985 36.178 -15.826 1.00 38.25 482 GLU A N 1
ATOM 3815 C CA . GLU A 1 482 ? 23.051 36.820 -16.615 1.00 38.25 482 GLU A CA 1
ATOM 3816 C C . GLU A 1 482 ? 23.448 38.141 -15.931 1.00 38.25 482 GLU A C 1
ATOM 3818 O O . GLU A 1 482 ? 22.921 39.192 -16.267 1.00 38.25 482 GLU A O 1
ATOM 3823 N N . ASP A 1 483 ? 24.310 38.078 -14.909 1.00 31.27 483 ASP A N 1
ATOM 3824 C CA . ASP A 1 483 ? 25.514 38.922 -14.764 1.00 31.27 483 ASP A CA 1
ATOM 3825 C C . ASP A 1 483 ? 26.081 38.928 -13.326 1.00 31.27 483 ASP A C 1
ATOM 3827 O O . ASP A 1 483 ? 25.452 39.349 -12.364 1.00 31.27 483 ASP A O 1
ATOM 3831 N N . ASN A 1 484 ? 27.339 38.484 -13.239 1.00 31.09 484 ASN A N 1
ATOM 3832 C CA . ASN A 1 484 ? 28.430 38.897 -12.345 1.00 31.09 484 ASN A CA 1
ATOM 3833 C C . ASN A 1 484 ? 28.195 39.258 -10.855 1.00 31.09 484 ASN A C 1
ATOM 3835 O O . ASN A 1 484 ? 27.751 40.347 -10.517 1.00 31.09 484 ASN A O 1
ATOM 3839 N N . GLN A 1 485 ? 28.836 38.426 -10.016 1.00 40.69 485 GLN A N 1
ATOM 3840 C CA . GLN A 1 485 ? 29.950 38.766 -9.103 1.00 40.69 485 GLN A CA 1
ATOM 3841 C C . GLN A 1 485 ? 29.695 39.680 -7.880 1.00 40.69 485 GLN A C 1
ATOM 3843 O O . GLN A 1 485 ? 29.210 40.793 -8.031 1.00 40.69 485 GLN A O 1
ATOM 3848 N N . ILE A 1 486 ? 30.219 39.224 -6.717 1.00 30.20 486 ILE A N 1
ATOM 3849 C CA . ILE A 1 486 ? 30.406 39.838 -5.361 1.00 30.20 486 ILE A CA 1
ATOM 3850 C C . ILE A 1 486 ? 29.535 39.038 -4.359 1.00 30.20 486 ILE A C 1
ATOM 3852 O O . ILE A 1 486 ? 28.352 38.890 -4.616 1.00 30.20 486 ILE A O 1
ATOM 3856 N N . ALA A 1 487 ? 29.953 38.430 -3.241 1.00 27.58 487 ALA A N 1
ATOM 3857 C CA . ALA A 1 487 ? 31.092 38.486 -2.309 1.00 27.58 487 ALA A CA 1
ATOM 3858 C C . ALA A 1 487 ? 31.021 37.192 -1.442 1.00 27.58 487 ALA A C 1
ATOM 3860 O O . ALA A 1 487 ? 29.925 36.717 -1.169 1.00 27.58 487 ALA A O 1
ATOM 3861 N N . GLU A 1 488 ? 32.112 36.460 -1.204 1.00 37.53 488 GLU A N 1
ATOM 3862 C CA . GLU A 1 488 ? 32.957 36.496 0.014 1.00 37.53 488 GLU A CA 1
ATOM 3863 C C . GLU A 1 488 ? 32.271 36.140 1.357 1.00 37.53 488 GLU A C 1
ATOM 3865 O O . GLU A 1 488 ? 31.388 36.838 1.842 1.00 37.53 488 GLU A O 1
ATOM 3870 N N . ASP A 1 489 ? 32.807 35.060 1.946 1.00 40.75 489 ASP A N 1
ATOM 3871 C CA . ASP A 1 489 ? 32.979 34.736 3.369 1.00 40.75 489 ASP A CA 1
ATOM 3872 C C . ASP A 1 489 ? 31.778 34.711 4.325 1.00 40.75 489 ASP A C 1
ATOM 3874 O O . ASP A 1 489 ? 31.490 35.688 5.011 1.00 40.75 489 ASP A O 1
ATOM 3878 N N . ILE A 1 490 ? 31.245 33.502 4.566 1.00 31.11 490 ILE A N 1
ATOM 3879 C CA . ILE A 1 490 ? 30.818 33.095 5.916 1.00 31.11 490 ILE A CA 1
ATOM 3880 C C . ILE A 1 490 ? 31.272 31.651 6.181 1.00 31.11 490 ILE A C 1
ATOM 3882 O O . ILE A 1 490 ? 30.668 30.677 5.736 1.00 31.11 490 ILE A O 1
ATOM 3886 N N . ASN A 1 491 ? 32.378 31.527 6.912 1.00 32.03 491 ASN A N 1
ATOM 3887 C CA . ASN A 1 491 ? 32.880 30.281 7.482 1.00 32.03 491 ASN A CA 1
ATOM 3888 C C . ASN A 1 491 ? 32.052 29.944 8.738 1.00 32.03 491 ASN A C 1
ATOM 3890 O O . ASN A 1 491 ? 32.179 30.638 9.747 1.00 32.03 491 ASN A O 1
ATOM 3894 N N . TYR A 1 492 ? 31.206 28.911 8.691 1.00 30.50 492 TYR A N 1
ATOM 3895 C CA . TYR A 1 492 ? 30.528 28.395 9.886 1.00 30.50 492 TYR A CA 1
ATOM 3896 C C . TYR A 1 492 ? 31.373 27.292 10.535 1.00 30.50 492 TYR A C 1
ATOM 3898 O O . TYR A 1 492 ? 31.455 26.166 10.047 1.00 30.50 492 TYR A O 1
ATOM 3906 N N . ASP A 1 493 ? 32.005 27.651 11.651 1.00 29.86 493 ASP A N 1
ATOM 3907 C CA . ASP A 1 493 ? 32.692 26.757 12.581 1.00 29.86 493 ASP A CA 1
ATOM 3908 C C . ASP A 1 493 ? 31.660 25.895 13.335 1.00 29.86 493 ASP A C 1
ATOM 3910 O O . ASP A 1 493 ? 30.899 26.395 14.165 1.00 29.86 493 ASP A O 1
ATOM 3914 N N . TYR A 1 494 ? 31.605 24.595 13.034 1.00 30.00 494 TYR A N 1
ATOM 3915 C CA . TYR A 1 494 ? 30.779 23.631 13.762 1.00 30.00 494 TYR A CA 1
ATOM 3916 C C . TYR A 1 494 ? 31.572 23.028 14.923 1.00 30.00 494 TYR A C 1
ATOM 3918 O O . TYR A 1 494 ? 32.063 21.900 14.859 1.00 30.00 494 TYR A O 1
ATOM 3926 N N . SER A 1 495 ? 31.630 23.760 16.032 1.00 35.97 495 SER A N 1
ATOM 3927 C CA . SER A 1 495 ? 31.842 23.155 17.343 1.00 35.97 495 SER A CA 1
ATOM 3928 C C . SER A 1 495 ? 30.604 23.376 18.209 1.00 35.97 495 SER A C 1
ATOM 3930 O O . SER A 1 495 ? 30.365 24.456 18.738 1.00 35.97 495 SER A O 1
ATOM 3932 N N . PHE A 1 496 ? 29.793 22.327 18.372 1.00 27.39 496 PHE A N 1
ATOM 3933 C CA . PHE A 1 496 ? 28.902 22.239 19.523 1.00 27.39 496 PHE A CA 1
ATOM 3934 C C . PHE A 1 496 ? 29.118 20.909 20.237 1.00 27.39 496 PHE A C 1
ATOM 3936 O O . PHE A 1 496 ? 28.829 19.821 19.746 1.00 27.39 496 PHE A O 1
ATOM 3943 N N . THR A 1 497 ? 29.734 21.066 21.398 1.00 34.47 497 THR A N 1
ATOM 3944 C CA . THR A 1 497 ? 30.080 20.083 22.411 1.00 34.47 497 THR A CA 1
ATOM 3945 C C . THR A 1 497 ? 28.859 19.428 23.051 1.00 34.47 497 THR A C 1
ATOM 3947 O O . THR A 1 497 ? 27.809 20.043 23.210 1.00 34.47 497 THR A O 1
ATOM 3950 N N . GLU A 1 498 ? 29.085 18.185 23.475 1.00 36.47 498 GLU A N 1
ATOM 3951 C CA . GLU A 1 498 ? 28.335 17.368 24.431 1.00 36.47 498 GLU A CA 1
ATOM 3952 C C . GLU A 1 498 ? 27.426 18.115 25.426 1.00 36.47 498 GLU A C 1
ATOM 3954 O O . GLU A 1 498 ? 27.878 19.002 26.148 1.00 36.47 498 GLU A O 1
ATOM 3959 N N . ALA A 1 499 ? 26.212 17.589 25.629 1.00 25.31 499 ALA A N 1
ATOM 3960 C CA . ALA A 1 499 ? 25.640 17.451 26.969 1.00 25.31 499 ALA A CA 1
ATOM 3961 C C . ALA A 1 499 ? 24.584 16.327 27.030 1.00 25.31 499 ALA A C 1
ATOM 3963 O O . ALA A 1 499 ? 23.587 16.339 26.315 1.00 25.31 499 ALA A O 1
ATOM 3964 N N . ARG A 1 500 ? 24.839 15.374 27.940 1.00 30.81 500 ARG A N 1
ATOM 3965 C CA . ARG A 1 500 ? 23.884 14.453 28.598 1.00 30.81 500 ARG A CA 1
ATOM 3966 C C . ARG A 1 500 ? 22.648 15.241 29.091 1.00 30.81 500 ARG A C 1
ATOM 3968 O O . ARG A 1 500 ? 22.825 16.371 29.533 1.00 30.81 500 ARG A O 1
ATOM 3975 N N . PHE A 1 501 ? 21.415 14.735 29.098 1.00 30.22 501 PHE A N 1
ATOM 3976 C CA . PHE A 1 501 ? 20.874 13.502 29.688 1.00 30.22 501 PHE A CA 1
ATOM 3977 C C . PHE A 1 501 ? 19.526 13.164 29.042 1.00 30.22 501 PHE A C 1
ATOM 3979 O O . PHE A 1 501 ? 18.804 14.127 28.700 1.00 30.22 501 PHE A O 1
#

Sequence (501 aa):
MASGSIQWAPPKPLHLEGNVSENFRKFEEHWTLFEKTEPKGKSEEEKCSYFLLCIGEKAREVHKTLAFSTPETSTNTEGATVWKRTTQELKTAFKAYCNPRKNLTFERHKLNTRNQDENETIDQYVTALRTLAATCEFESLHDGLIRDRIVCGIKAQTLKERMLRENDLTLQKAIDICPAAETSRDQLKSLCGANPDGSNPHDEKQLKDLELFMEDKKGGNGLLLAWAIVYFDLWEQVFEDANEVVEKVLKGLLQNLKLQPRWMKGVSSMIIALTMLRLSCGKTPGICDYVLFTCQEITESEIAGPSAMQKLEKNIVKKIRKQSDPILTWLHPSVTVHDVAGNKVPGIAIITSVVDAFPDVSNSEFKEEQRKQTQNPVSIGVYFNANGDGTLDDMVKRRGTCQRRAYRIPSSALSSYTRHVIEFACKIRDDQPEENEGGNEDTGMLNLLQEDIEALEDVENMLRVQMEAWASNRDTDGELAEDNQIAEDINYDYSFTEARF

Organism: Paramuricea clavata (NCBI:txid317549)

Radius of gyration: 41.67 Å; chains: 1; bounding box: 102×75×117 Å

pLDDT: mean 75.12, std 18.01, range [25.31, 94.81]

Secondary structure (DSSP, 8-state):
-------PPPPPPPP-SSSHHHHHHHHHHHHHHHHTTTTTT--HHHHHHHHHHHT-HHHHHHHTT---SS-SEEE-TTS-EEE---HHHHHHHHHHHHGGG--HHHHHHHHHT----TT--HHHHHHHHHHHHTTS--GGGHHHHHHHHHHHH-S-HHHHHHHHH-TT--HHHHHHTTHHHHHHHHHHHHHT---SS---TTHHHHHHHHHHHHH--SSSHHHHHHHHHHTHHHHHHHHHHHHHHHHHHHHHHTTTS---HHHHHHHHHHHHHHHHHHHHTT----HHHHHHHHHHHHHHHHS-SS-HHHHHHHHHHHHHHTT-S-GGGTEEEEEEEE-TTS-EEEEEEEEHHHHTT-TT--HHHHHHHHHHH-S--S-EEEEEESSS---HHHHHTTSSEEEEEEEEEEGGGS-HHHHHHHHHHTTS--SPPPGGGS--SS-------HHHHHHHHHHHHHHHHHHHHHHHHHHHHTS--S-------------------

Foldseek 3Di:
DPPPDDPDDQAAAQDPPDQSLVSLVSSVVSLVVVCCPDCNPPDQLVSVVSSLVRNDDVVVVVVVVFDAPDDQWDQDPVRDTHGDDGPVSVSVRSNVVNVVPLPLVVLVVCLQPDAADLPAALVNSLVVSLVSLVSNPPVPCSFVSSLVSSLVRYPPVVLNVVQVPDPDRTSVNSVVSRVVVVVVVVVVVVVVDDDPDDDDPPVVVVVVVVVVVVSPPDDPVVVLVVVCVLCVVVCVVQVVVQLVLLLVQLCVLCVVDPDDPVVSSVLSNVLLSQLLVQLLVVHHRPSVCSSQVVSLVVVVPVVDDQALLSLVLVLLLVVLVVVPAQCQQFKQLFDWAQFLVRDTATWMKGFPVSQVPRPPHDPVRNLVVLVNTGPDFFWDWAWGAQPNPDASVCRVVVNNIDTGTIGIGGPVSHQPQSSQSSCCSRVVDVDDRDPCSSPDPDPPRRDGDPVSSVSNVVSSVVSSVSSVVSVVVVVVVVPPPPDDDDDDDDDDDDDDDDDDD